Protein 6MQ7 (pdb70)

Structure (mmCIF, N/CA/C/O backbone):
data_6MQ7
#
_entry.id   6MQ7
#
_cell.length_a   51.606
_cell.length_b   67.352
_cell.length_c   81.022
_cell.angle_alpha   90.00
_cell.angle_beta   98.25
_cell.angle_gamma   90.00
#
_symmetry.space_group_name_H-M   'P 1 21 1'
#
loop_
_entity.id
_entity.type
_entity.pdbx_description
1 polymer 'CLIP-associating protein 1'
2 water water
#
loop_
_atom_site.group_PDB
_atom_site.id
_atom_site.type_symbol
_atom_site.label_atom_id
_a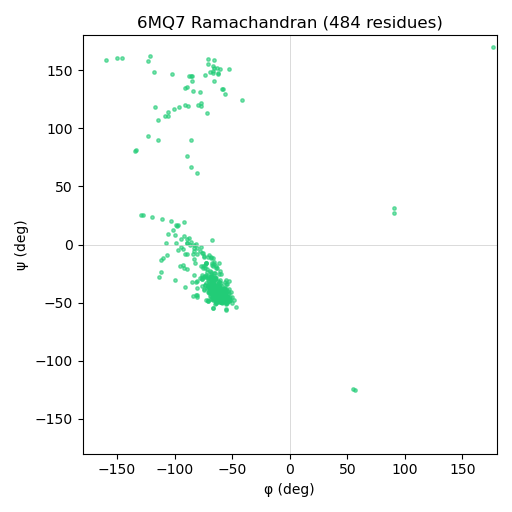tom_site.label_alt_id
_atom_site.label_comp_id
_atom_site.label_asym_id
_atom_site.label_entity_id
_atom_site.label_seq_id
_atom_site.pdbx_PDB_ins_code
_atom_site.Cartn_x
_atom_site.Cartn_y
_atom_site.Cartn_z
_atom_site.occupancy
_atom_site.B_iso_or_equiv
_atom_site.auth_seq_id
_atom_site.auth_comp_id
_atom_site.auth_asym_id
_atom_site.auth_atom_id
_atom_site.pdbx_PDB_model_num
ATOM 1 N N . GLY A 1 16 ? -18.477 3.253 6.970 1.00 58.31 295 GLY A N 1
ATOM 2 C CA . GLY A 1 16 ? -18.702 3.496 5.558 1.00 61.55 295 GLY A CA 1
ATOM 3 C C . GLY A 1 16 ? -17.917 4.694 5.062 1.00 64.67 295 GLY A C 1
ATOM 4 O O . GLY A 1 16 ? -17.475 4.731 3.910 1.00 65.41 295 GLY A O 1
ATOM 5 N N . ALA A 1 17 ? -17.745 5.678 5.941 1.00 62.88 296 ALA A N 1
ATOM 6 C CA . ALA A 1 17 ? -16.992 6.884 5.611 1.00 62.37 296 ALA A CA 1
ATOM 7 C C . ALA A 1 17 ? -15.514 6.564 5.384 1.00 62.76 296 ALA A C 1
ATOM 8 O O . ALA A 1 17 ? -14.850 7.200 4.562 1.00 60.37 296 ALA A O 1
ATOM 10 N N . VAL A 1 18 ? -15.005 5.577 6.118 1.00 61.53 297 VAL A N 1
ATOM 11 C CA . VAL A 1 18 ? -13.616 5.153 5.966 1.00 55.85 297 VAL A CA 1
ATOM 12 C C . VAL A 1 18 ? -13.404 4.441 4.627 1.00 46.07 297 VAL A C 1
ATOM 13 O O . VAL A 1 18 ? -12.407 4.684 3.949 1.00 37.60 297 VAL A O 1
ATOM 17 N N . ASP A 1 19 ? -14.345 3.581 4.239 1.00 46.56 298 ASP A N 1
ATOM 18 C CA . ASP A 1 19 ? -14.245 2.872 2.959 1.00 46.48 298 ASP A CA 1
ATOM 19 C C . ASP A 1 19 ? -14.280 3.843 1.788 1.00 43.73 298 ASP A C 1
ATOM 20 O O . ASP A 1 19 ? -13.552 3.679 0.802 1.00 39.89 298 ASP A O 1
ATOM 25 N N . GLU A 1 20 ? -15.139 4.849 1.900 1.00 39.23 299 GLU A N 1
ATOM 26 C CA . GLU A 1 20 ? -15.244 5.878 0.880 1.00 34.90 299 GLU A CA 1
ATOM 27 C C . GLU A 1 20 ? -13.926 6.639 0.790 1.00 34.73 299 GLU A C 1
ATOM 28 O O . GLU A 1 20 ? -13.390 6.847 -0.300 1.00 27.34 299 GLU A O 1
ATOM 34 N N . GLU A 1 21 ? -13.389 7.031 1.942 1.00 35.59 300 GLU A N 1
ATOM 35 C CA . GLU A 1 21 ? -12.121 7.755 1.965 1.00 37.25 300 GLU A CA 1
ATOM 36 C C . GLU A 1 21 ? -10.983 6.896 1.419 1.00 33.51 300 GLU A C 1
ATOM 37 O O . GLU A 1 21 ? -10.066 7.411 0.778 1.00 32.12 300 GLU A O 1
ATOM 43 N N . ASP A 1 22 ? -11.058 5.589 1.658 1.00 25.58 301 ASP A N 1
ATOM 44 C CA . ASP A 1 22 ? -10.049 4.660 1.152 1.00 31.79 301 ASP A CA 1
ATOM 45 C C . ASP A 1 22 ? -10.029 4.623 -0.378 1.00 25.34 301 ASP A C 1
ATOM 46 O O . ASP A 1 22 ? -8.959 4.581 -0.979 1.00 25.53 301 ASP A O 1
ATOM 51 N N . PHE A 1 23 ? -11.209 4.618 -0.998 1.00 26.64 302 PHE A N 1
ATOM 52 C CA . PHE A 1 23 ? -11.314 4.728 -2.457 1.00 27.22 302 PHE A CA 1
ATOM 53 C C . PHE A 1 23 ? -10.668 6.015 -2.950 1.00 24.10 302 PHE A C 1
ATOM 54 O O . PHE A 1 23 ? -9.870 5.993 -3.886 1.00 20.72 302 PHE A O 1
ATOM 62 N N . ILE A 1 24 ? -11.047 7.135 -2.333 1.00 19.82 303 ILE A N 1
ATOM 63 C CA . ILE A 1 24 ? -10.572 8.439 -2.774 1.00 20.51 303 ILE A CA 1
ATOM 64 C C . ILE A 1 24 ? -9.040 8.504 -2.705 1.00 23.36 303 ILE A C 1
ATOM 65 O O . ILE A 1 24 ? -8.400 9.008 -3.627 1.00 25.47 303 ILE A O 1
ATOM 70 N N . LYS A 1 25 ? -8.454 7.967 -1.636 1.00 27.31 304 LYS A N 1
ATOM 71 C CA . LYS A 1 25 ? -6.993 7.960 -1.493 1.00 30.15 304 LYS A CA 1
ATOM 72 C C . LYS A 1 25 ? -6.326 7.103 -2.560 1.00 31.09 304 LYS A C 1
ATOM 73 O O . LYS A 1 25 ? -5.186 7.363 -2.955 1.00 29.41 304 LYS A O 1
ATOM 79 N N . ALA A 1 26 ? -7.038 6.077 -3.021 1.00 23.31 305 ALA A N 1
ATOM 80 C CA . ALA A 1 26 ? -6.512 5.192 -4.049 1.00 20.11 305 ALA A CA 1
ATOM 81 C C . ALA A 1 26 ? -6.571 5.806 -5.454 1.00 22.85 305 ALA A C 1
ATOM 82 O O . ALA A 1 26 ? -5.862 5.343 -6.347 1.00 20.61 305 ALA A O 1
ATOM 84 N N . PHE A 1 27 ? -7.397 6.842 -5.641 1.00 20.36 306 PHE A N 1
ATOM 85 C CA . PHE A 1 27 ? -7.622 7.438 -6.971 1.00 20.14 306 PHE A CA 1
ATOM 86 C C . PHE A 1 27 ? -6.323 7.694 -7.738 1.00 25.71 306 PHE A C 1
ATOM 87 O O . PHE A 1 27 ? -6.158 7.243 -8.878 1.00 22.13 306 PHE A O 1
ATOM 95 N N . ASP A 1 28 ? -5.395 8.410 -7.109 1.00 26.01 307 ASP A N 1
ATOM 96 C CA . ASP A 1 28 ? -4.163 8.781 -7.801 1.00 28.58 307 ASP A CA 1
ATOM 97 C C . ASP A 1 28 ? -2.961 7.915 -7.432 1.00 33.82 307 ASP A C 1
ATOM 98 O O . ASP A 1 28 ? -1.825 8.259 -7.770 1.00 31.22 307 ASP A O 1
ATOM 103 N N . ASP A 1 29 ? -3.202 6.798 -6.748 1.00 26.62 308 ASP A N 1
ATOM 104 C CA . ASP A 1 29 ? -2.122 5.875 -6.416 1.00 23.44 308 ASP A CA 1
ATOM 105 C C . ASP A 1 29 ? -1.914 4.912 -7.583 1.00 23.83 308 ASP A C 1
ATOM 106 O O . ASP A 1 29 ? -2.162 3.711 -7.487 1.00 22.41 308 ASP A O 1
ATOM 111 N N . VAL A 1 30 ? -1.452 5.476 -8.694 1.00 27.07 309 VAL A N 1
ATOM 112 C CA . VAL A 1 30 ? -1.367 4.797 -9.982 1.00 22.88 309 VAL A CA 1
ATOM 113 C C . VAL A 1 30 ? -0.170 5.412 -10.727 1.00 23.27 309 VAL A C 1
ATOM 114 O O . VAL A 1 30 ? 0.266 6.507 -10.379 1.00 23.29 309 VAL A O 1
ATOM 118 N N . PRO A 1 31 ? 0.369 4.722 -11.742 1.00 24.03 310 PRO A N 1
ATOM 119 C CA . PRO A 1 31 ? 1.515 5.324 -12.440 1.00 27.54 310 PRO A CA 1
ATOM 120 C C . PRO A 1 31 ? 1.194 6.633 -13.156 1.00 29.91 310 PRO A C 1
ATOM 121 O O . PRO A 1 31 ? 0.057 6.864 -13.568 1.00 24.67 310 PRO A O 1
ATOM 125 N N . VAL A 1 32 ? 2.197 7.496 -13.300 1.00 28.61 311 VAL A N 1
ATOM 126 C CA . VAL A 1 32 ? 2.071 8.649 -14.182 1.00 26.04 311 VAL A CA 1
ATOM 127 C C . VAL A 1 32 ? 2.257 8.174 -15.622 1.00 32.15 311 VAL A C 1
ATOM 128 O O . VAL A 1 32 ? 3.197 7.429 -15.920 1.00 30.21 311 VAL A O 1
ATOM 132 N N . VAL A 1 33 ? 1.348 8.571 -16.506 1.00 26.64 312 VAL A N 1
ATOM 133 C CA . VAL A 1 33 ? 1.466 8.202 -17.916 1.00 24.87 312 VAL A CA 1
ATOM 134 C C . VAL A 1 33 ? 1.479 9.421 -18.833 1.00 24.70 312 VAL A C 1
ATOM 135 O O . VAL A 1 33 ? 0.987 10.488 -18.469 1.00 29.50 312 VAL A O 1
ATOM 139 N N . GLN A 1 34 ? 2.026 9.245 -20.034 1.00 26.98 313 GLN A N 1
ATOM 140 C CA . GLN A 1 34 ? 2.013 10.299 -21.043 1.00 28.46 313 GLN A CA 1
ATOM 141 C C . GLN A 1 34 ? 0.948 10.040 -22.095 1.00 26.41 313 GLN A C 1
ATOM 142 O O . GLN A 1 34 ? 0.642 8.888 -22.403 1.00 29.79 313 GLN A O 1
ATOM 148 N N . ILE A 1 35 ? 0.364 11.108 -22.624 1.00 18.64 314 ILE A N 1
ATOM 149 C CA . ILE A 1 35 ? -0.502 11.012 -23.797 1.00 14.59 314 ILE A CA 1
ATOM 150 C C . ILE A 1 35 ? 0.160 11.762 -24.956 1.00 22.93 314 ILE A C 1
ATOM 151 O O . ILE A 1 35 ? 0.205 12.997 -24.973 1.00 24.20 314 ILE A O 1
ATOM 156 N N . TYR A 1 36 ? 0.681 11.014 -25.917 1.00 23.97 315 TYR A N 1
ATOM 157 C CA . TYR A 1 36 ? 1.533 11.604 -26.951 1.00 20.91 315 TYR A CA 1
ATOM 158 C C . TYR A 1 36 ? 0.770 12.217 -28.118 1.00 24.98 315 TYR A C 1
ATOM 159 O O . TYR A 1 36 ? 1.374 12.888 -28.965 1.00 24.98 315 TYR A O 1
ATOM 168 N N . SER A 1 37 ? -0.542 11.992 -28.149 1.00 20.38 316 SER A N 1
ATOM 169 C CA . SER A 1 37 ? -1.424 12.447 -29.225 1.00 23.30 316 SER A CA 1
ATOM 170 C C . SER A 1 37 ? -2.846 11.944 -29.000 1.00 25.95 316 SER A C 1
ATOM 171 O O . SER A 1 37 ? -3.086 11.089 -28.140 1.00 24.15 316 SER A O 1
ATOM 174 N N . SER A 1 38 ? -3.781 12.465 -29.787 1.00 23.63 317 SER A N 1
ATOM 175 C CA . SER A 1 38 ? -5.150 11.979 -29.775 1.00 20.33 317 SER A CA 1
ATOM 176 C C . SER A 1 38 ? -5.200 10.512 -30.196 1.00 22.57 317 SER A C 1
ATOM 177 O O . SER A 1 38 ? -5.976 9.714 -29.652 1.00 20.76 317 SER A O 1
ATOM 180 N N . ARG A 1 39 ? -4.366 10.167 -31.174 1.00 21.55 318 ARG A N 1
ATOM 181 C CA . ARG A 1 39 ? -4.262 8.794 -31.642 1.00 20.82 318 ARG A CA 1
ATOM 182 C C . ARG A 1 39 ? -3.724 7.888 -30.540 1.00 22.46 318 ARG A C 1
ATOM 183 O O . ARG A 1 39 ? -4.247 6.792 -30.317 1.00 21.74 318 ARG A O 1
ATOM 191 N N . ASP A 1 40 ? -2.677 8.352 -29.859 1.00 19.96 319 ASP A N 1
ATOM 192 C CA . ASP A 1 40 ? -2.073 7.614 -28.756 1.00 18.24 319 ASP A CA 1
ATOM 193 C C . ASP A 1 40 ? -3.085 7.311 -27.638 1.00 24.47 319 ASP A C 1
ATOM 194 O O . ASP A 1 40 ? -3.099 6.208 -27.103 1.00 20.33 319 ASP A O 1
ATOM 199 N N . LEU A 1 41 ? -3.916 8.290 -27.294 1.00 17.73 320 LEU A N 1
ATOM 200 C CA . LEU A 1 41 ? -4.947 8.087 -26.274 1.00 18.71 320 LEU A CA 1
ATOM 201 C C . LEU A 1 41 ? -5.948 7.015 -26.700 1.00 21.95 320 LEU A C 1
ATOM 202 O O . LEU A 1 41 ? -6.304 6.136 -25.905 1.00 17.36 320 LEU A O 1
ATOM 207 N N . GLU A 1 42 ? -6.396 7.086 -27.953 1.00 22.34 321 GLU A N 1
ATOM 208 C CA . GLU A 1 42 ? -7.362 6.120 -28.472 1.00 24.72 321 GLU A CA 1
ATOM 209 C C . GLU A 1 42 ? -6.788 4.717 -28.425 1.00 22.49 321 GLU A C 1
ATOM 210 O O . GLU A 1 42 ? -7.465 3.776 -28.000 1.00 20.97 321 GLU A O 1
ATOM 216 N N . GLU A 1 43 ? -5.534 4.580 -28.849 1.00 19.05 322 GLU A N 1
ATOM 217 C CA . GLU A 1 43 ? -4.878 3.283 -28.861 1.00 28.69 322 GLU A CA 1
ATOM 218 C C . GLU A 1 43 ? -4.651 2.745 -27.444 1.00 25.64 322 GLU A C 1
ATOM 219 O O . GLU A 1 43 ? -4.701 1.532 -27.224 1.00 18.09 322 GLU A O 1
ATOM 225 N N . SER A 1 44 ? -4.401 3.641 -26.492 1.00 18.85 323 SER A N 1
ATOM 226 C CA . SER A 1 44 ? -4.241 3.223 -25.098 1.00 19.60 323 SER A CA 1
ATOM 227 C C . SER A 1 44 ? -5.552 2.663 -24.561 1.00 18.85 323 SER A C 1
ATOM 228 O O . SER A 1 44 ? -5.565 1.649 -23.863 1.00 16.68 323 SER A O 1
ATOM 231 N N . ILE A 1 45 ? -6.653 3.334 -24.878 1.00 19.76 324 ILE A N 1
ATOM 232 C CA . ILE A 1 45 ? -7.951 2.871 -24.414 1.00 19.44 324 ILE A CA 1
ATOM 233 C C . ILE A 1 45 ? -8.334 1.578 -25.158 1.00 23.80 324 ILE A C 1
ATOM 234 O O . ILE A 1 45 ? -8.929 0.670 -24.566 1.00 16.65 324 ILE A O 1
ATOM 239 N N . ASN A 1 46 ? -7.945 1.467 -26.428 1.00 17.78 325 ASN A N 1
ATOM 240 C CA . ASN A 1 46 ? -8.161 0.218 -27.166 1.00 23.57 325 ASN A CA 1
ATOM 241 C C . ASN A 1 46 ? -7.483 -0.973 -26.497 1.00 21.10 325 ASN A C 1
ATOM 242 O O . ASN A 1 46 ? -8.045 -2.080 -26.432 1.00 15.82 325 ASN A O 1
ATOM 247 N N . LYS A 1 47 ? -6.266 -0.745 -26.008 1.00 20.08 326 LYS A N 1
ATOM 248 C CA . LYS A 1 47 ? -5.488 -1.803 -25.375 1.00 20.59 326 LYS A CA 1
ATOM 249 C C . LYS A 1 47 ? -6.085 -2.209 -24.039 1.00 20.13 326 LYS A C 1
ATOM 250 O O . LYS A 1 47 ? -6.134 -3.398 -23.708 1.00 18.59 326 LYS A O 1
ATOM 256 N N . ILE A 1 48 ? -6.535 -1.213 -23.279 1.00 15.82 327 ILE A N 1
ATOM 257 C CA . ILE A 1 48 ? -7.247 -1.454 -22.025 1.00 16.29 327 ILE A CA 1
ATOM 258 C C . ILE A 1 48 ? -8.533 -2.254 -22.275 1.00 17.65 327 ILE A C 1
ATOM 259 O O . ILE A 1 48 ? -8.853 -3.172 -21.520 1.00 16.56 327 ILE A O 1
ATOM 264 N N . ARG A 1 49 ? -9.265 -1.922 -23.336 1.00 15.06 328 ARG A N 1
ATOM 265 C CA . ARG A 1 49 ? -10.479 -2.667 -23.677 1.00 14.17 328 ARG A CA 1
ATOM 266 C C . ARG A 1 49 ? -10.161 -4.133 -23.968 1.00 20.59 328 ARG A C 1
ATOM 267 O O . ARG A 1 49 ? -10.839 -5.049 -23.490 1.00 17.55 328 ARG A O 1
ATOM 275 N N . GLU A 1 50 ? -9.122 -4.351 -24.756 1.00 15.19 329 GLU A N 1
ATOM 276 C CA . GLU A 1 50 ? -8.710 -5.710 -25.095 1.00 15.78 329 GLU A CA 1
ATOM 277 C C . GLU A 1 50 ? -8.388 -6.535 -23.854 1.00 21.91 329 GLU A C 1
ATOM 278 O O . GLU A 1 50 ? -8.872 -7.668 -23.698 1.00 19.81 329 GLU A O 1
ATOM 284 N N . ILE A 1 51 ? -7.573 -5.962 -22.973 1.00 14.69 330 ILE A N 1
ATOM 285 C CA . ILE A 1 51 ? -7.189 -6.621 -21.731 1.00 16.70 330 ILE A CA 1
ATOM 286 C C . ILE A 1 51 ? -8.397 -6.950 -20.838 1.00 21.17 330 ILE A C 1
ATOM 287 O O . ILE A 1 51 ? -8.530 -8.079 -20.346 1.00 21.79 330 ILE A O 1
ATOM 292 N N . LEU A 1 52 ? -9.283 -5.976 -20.650 1.00 17.32 331 LEU A N 1
ATOM 293 C CA . LEU A 1 52 ? -10.425 -6.153 -19.761 1.00 15.59 331 LEU A CA 1
ATOM 294 C C . LEU A 1 52 ? -11.596 -6.924 -20.373 1.00 19.98 331 LEU A C 1
ATOM 295 O O . LEU A 1 52 ? -12.555 -7.237 -19.667 1.00 23.62 331 LEU A O 1
ATOM 300 N N . SER A 1 53 ? -11.538 -7.212 -21.672 1.00 18.60 332 SER A N 1
ATOM 301 C CA . SER A 1 53 ? -12.673 -7.849 -22.346 1.00 24.55 332 SER A CA 1
ATOM 302 C C . SER A 1 53 ? -12.473 -9.356 -22.450 1.00 25.31 332 SER A C 1
ATOM 303 O O . SER A 1 53 ? -13.347 -10.074 -22.933 1.00 20.48 332 SER A O 1
ATOM 306 N N . ASP A 1 54 ? -11.307 -9.820 -22.018 1.00 25.53 333 ASP A N 1
ATOM 307 C CA . ASP A 1 54 ? -10.987 -11.238 -22.066 1.00 36.20 333 ASP A CA 1
ATOM 308 C C . ASP A 1 54 ? -11.185 -11.870 -20.695 1.00 40.96 333 ASP A C 1
ATOM 309 O O . ASP A 1 54 ? -10.486 -11.533 -19.734 1.00 31.60 333 ASP A O 1
ATOM 314 N N . ASP A 1 55 ? -12.131 -12.802 -20.625 1.00 48.36 334 ASP A N 1
ATOM 315 C CA . ASP A 1 55 ? -12.440 -13.514 -19.387 1.00 57.49 334 ASP A CA 1
ATOM 316 C C . ASP A 1 55 ? -11.206 -14.191 -18.774 1.00 54.40 334 ASP A C 1
ATOM 317 O O . ASP A 1 55 ? -11.068 -14.253 -17.547 1.00 47.38 334 ASP A O 1
ATOM 322 N N . LYS A 1 56 ? -10.303 -14.673 -19.628 1.00 51.50 335 LYS A N 1
ATOM 323 C CA . LYS A 1 56 ? -9.151 -15.454 -19.168 1.00 49.41 335 LYS A CA 1
ATOM 324 C C . LYS A 1 56 ? -7.855 -14.655 -19.046 1.00 43.03 335 LYS A C 1
ATOM 325 O O . LYS A 1 56 ? -6.813 -15.213 -18.699 1.00 42.24 335 LYS A O 1
ATOM 331 N N . HIS A 1 57 ? -7.909 -13.360 -19.339 1.00 38.15 336 HIS A N 1
ATOM 332 C CA . HIS A 1 57 ? -6.711 -12.529 -19.264 1.00 34.53 336 HIS A CA 1
ATOM 333 C C . HIS A 1 57 ? -6.202 -12.410 -17.820 1.00 29.79 336 HIS A C 1
ATOM 334 O O . HIS A 1 57 ? -6.995 -12.281 -16.884 1.00 26.06 336 HIS A O 1
ATOM 341 N N . ASP A 1 58 ? -4.879 -12.436 -17.663 1.00 24.85 337 ASP A N 1
ATOM 342 C CA . ASP A 1 58 ? -4.212 -12.317 -16.365 1.00 28.50 337 ASP A CA 1
ATOM 343 C C . ASP A 1 58 ? -4.820 -11.257 -15.427 1.00 27.43 337 ASP A C 1
ATOM 344 O O . ASP A 1 58 ? -4.918 -10.082 -15.790 1.00 25.67 337 ASP A O 1
ATOM 349 N N . TRP A 1 59 ? -5.210 -11.670 -14.221 1.00 22.59 338 TRP A N 1
ATOM 350 C CA . TRP A 1 59 ? -5.965 -10.786 -13.336 1.00 24.96 338 TRP A CA 1
ATOM 351 C C . TRP A 1 59 ? -5.160 -9.568 -12.865 1.00 25.96 338 TRP A C 1
ATOM 352 O O . TRP A 1 59 ? -5.715 -8.472 -12.729 1.00 21.02 338 TRP A O 1
ATOM 363 N N . GLU A 1 60 ? -3.867 -9.749 -12.613 1.00 21.58 339 GLU A N 1
ATOM 364 C CA . GLU A 1 60 ? -3.022 -8.626 -12.223 1.00 30.34 339 GLU A CA 1
ATOM 365 C C . GLU A 1 60 ? -2.903 -7.606 -13.353 1.00 24.97 339 GLU A C 1
ATOM 366 O O . GLU A 1 60 ? -2.819 -6.397 -13.121 1.00 18.04 339 GLU A O 1
ATOM 372 N N . GLN A 1 61 ? -2.889 -8.100 -14.582 1.00 21.58 340 GLN A N 1
ATOM 373 C CA . GLN A 1 61 ? -2.826 -7.198 -15.723 1.00 29.26 340 GLN A CA 1
ATOM 374 C C . GLN A 1 61 ? -4.154 -6.452 -15.879 1.00 25.31 340 GLN A C 1
ATOM 375 O O . GLN A 1 61 ? -4.184 -5.327 -16.364 1.00 25.07 340 GLN A O 1
ATOM 381 N N . ARG A 1 62 ? -5.250 -7.074 -15.453 1.00 20.05 341 ARG A N 1
ATOM 382 C CA . ARG A 1 62 ? -6.546 -6.410 -15.503 1.00 22.55 341 ARG A CA 1
ATOM 383 C C . ARG A 1 62 ? -6.625 -5.318 -14.442 1.00 20.39 341 ARG A C 1
ATOM 384 O O . ARG A 1 62 ? -7.192 -4.252 -14.687 1.00 18.82 341 ARG A O 1
ATOM 392 N N . VAL A 1 63 ? -6.042 -5.567 -13.273 1.00 20.01 342 VAL A N 1
ATOM 393 C CA . VAL A 1 63 ? -6.008 -4.547 -12.225 1.00 21.70 342 VAL A CA 1
ATOM 394 C C . VAL A 1 63 ? -5.210 -3.330 -12.699 1.00 18.82 342 VAL A C 1
ATOM 395 O O . VAL A 1 63 ? -5.609 -2.182 -12.503 1.00 20.77 342 VAL A O 1
ATOM 399 N N . ASN A 1 64 ? -4.094 -3.586 -13.360 1.00 20.32 343 ASN A N 1
ATOM 400 C CA . ASN A 1 64 ? -3.261 -2.496 -13.865 1.00 17.13 343 ASN A CA 1
ATOM 401 C C . ASN A 1 64 ? -3.931 -1.734 -14.996 1.00 15.90 343 ASN A C 1
ATOM 402 O O . ASN A 1 64 ? -3.804 -0.517 -15.086 1.00 21.10 343 ASN A O 1
ATOM 407 N N . ALA A 1 65 ? -4.663 -2.445 -15.846 1.00 15.08 344 ALA A N 1
ATOM 408 C CA . ALA A 1 65 ? -5.418 -1.789 -16.905 1.00 15.56 344 ALA A CA 1
ATOM 409 C C . ALA A 1 65 ? -6.492 -0.874 -16.311 1.00 19.03 344 ALA A C 1
ATOM 410 O O . ALA A 1 65 ? -6.696 0.245 -16.781 1.00 18.39 344 ALA A O 1
ATOM 412 N N . LEU A 1 66 ? -7.161 -1.333 -15.251 1.00 16.24 345 LEU A N 1
ATOM 413 C CA . LEU A 1 66 ? -8.149 -0.485 -14.576 1.00 15.00 345 LEU A CA 1
ATOM 414 C C . LEU A 1 66 ? -7.480 0.727 -13.925 1.00 17.03 345 LEU A C 1
ATOM 415 O O . LEU A 1 66 ? -8.028 1.831 -13.923 1.00 16.42 345 LEU A O 1
ATOM 420 N N . LYS A 1 67 ? -6.284 0.523 -13.383 1.00 15.70 346 LYS A N 1
ATOM 421 C CA . LYS A 1 67 ? -5.532 1.636 -12.821 1.00 21.21 346 LYS A CA 1
ATOM 422 C C . LYS A 1 67 ? -5.110 2.637 -13.908 1.00 19.49 346 LYS A C 1
ATOM 423 O O . LYS A 1 67 ? -5.135 3.846 -13.689 1.00 16.47 346 LYS A O 1
ATOM 429 N N . LYS A 1 68 ? -4.749 2.133 -15.084 1.00 17.12 347 LYS A N 1
ATOM 430 C CA . LYS A 1 68 ? -4.254 2.994 -16.154 1.00 16.87 347 LYS A CA 1
ATOM 431 C C . LYS A 1 68 ? -5.342 3.949 -16.645 1.00 18.25 347 LYS A C 1
ATOM 432 O O . LYS A 1 68 ? -5.061 5.056 -17.084 1.00 19.24 347 LYS A O 1
ATOM 438 N N . ILE A 1 69 ? -6.597 3.524 -16.552 1.00 17.04 348 ILE A N 1
ATOM 439 C CA . ILE A 1 69 ? -7.701 4.431 -16.815 1.00 16.55 348 ILE A CA 1
ATOM 440 C C . ILE A 1 69 ? -7.609 5.649 -15.884 1.00 21.27 348 ILE A C 1
ATOM 441 O O . ILE A 1 69 ? -7.785 6.784 -16.320 1.00 17.78 348 ILE A O 1
ATOM 446 N N . ARG A 1 70 ? -7.307 5.415 -14.606 1.00 16.85 349 ARG A N 1
ATOM 447 C CA . ARG A 1 70 ? -7.122 6.526 -13.676 1.00 17.29 349 ARG A CA 1
ATOM 448 C C . ARG A 1 70 ? -5.881 7.347 -14.050 1.00 17.99 349 ARG A C 1
ATOM 449 O O . ARG A 1 70 ? -5.912 8.579 -14.013 1.00 21.40 349 ARG A O 1
ATOM 457 N N . SER A 1 71 ? -4.803 6.665 -14.426 1.00 20.95 350 SER A N 1
ATOM 458 C CA . SER A 1 71 ? -3.602 7.351 -14.909 1.00 23.42 350 SER A CA 1
ATOM 459 C C . SER A 1 71 ? -3.945 8.320 -16.035 1.00 22.06 350 SER A C 1
ATOM 460 O O . SER A 1 71 ? -3.483 9.465 -16.044 1.00 21.93 350 SER A O 1
ATOM 463 N N . LEU A 1 72 ? -4.755 7.859 -16.985 1.00 18.37 351 LEU A N 1
ATOM 464 C CA . LEU A 1 72 ? -5.081 8.672 -18.147 1.00 22.40 351 LEU A CA 1
ATOM 465 C C . LEU A 1 72 ? -5.889 9.893 -17.745 1.00 23.69 351 LEU A C 1
ATOM 466 O O . LEU A 1 72 ? -5.609 10.992 -18.223 1.00 20.14 351 LEU A O 1
ATOM 471 N N . LEU A 1 73 ? -6.866 9.713 -16.850 1.00 17.35 352 LEU A N 1
ATOM 472 C CA . LEU A 1 73 ? -7.632 10.842 -16.328 1.00 15.62 352 LEU A CA 1
ATOM 473 C C . LEU A 1 73 ? -6.724 11.903 -15.722 1.00 19.38 352 LEU A C 1
ATOM 474 O O . LEU A 1 73 ? -6.951 13.102 -15.884 1.00 20.19 352 LEU A O 1
ATOM 479 N N . LEU A 1 74 ? -5.706 11.445 -15.003 1.00 20.62 353 LEU A N 1
ATOM 480 C CA . LEU A 1 74 ? -4.811 12.342 -14.291 1.00 19.04 353 LEU A CA 1
ATOM 481 C C . LEU A 1 74 ? -3.854 13.023 -15.267 1.00 25.82 353 LEU A C 1
ATOM 482 O O . LEU A 1 74 ? -3.266 14.055 -14.943 1.00 26.68 353 LEU A O 1
ATOM 487 N N . ALA A 1 75 ? -3.712 12.440 -16.457 1.00 19.63 354 ALA A N 1
ATOM 488 C CA . ALA A 1 75 ? -2.892 13.035 -17.520 1.00 19.16 354 ALA A CA 1
ATOM 489 C C . ALA A 1 75 ? -3.705 13.990 -18.397 1.00 27.32 354 ALA A C 1
ATOM 490 O O . ALA A 1 75 ? -3.188 14.564 -19.357 1.00 36.23 354 ALA A O 1
ATOM 492 N N . GLY A 1 76 ? -4.980 14.162 -18.072 1.00 19.28 355 GLY A N 1
ATOM 493 C CA . GLY A 1 76 ? -5.825 15.087 -18.803 1.00 20.52 355 GLY A CA 1
ATOM 494 C C . GLY A 1 76 ? -6.573 14.498 -19.987 1.00 21.39 355 GLY A C 1
ATOM 495 O O . GLY A 1 76 ? -6.929 15.223 -20.909 1.00 18.15 355 GLY A O 1
ATOM 496 N N . ALA A 1 77 ? -6.852 13.195 -19.948 1.00 20.10 356 ALA A N 1
ATOM 497 C CA . ALA A 1 77 ? -7.524 12.525 -21.064 1.00 21.53 356 ALA A CA 1
ATOM 498 C C . ALA A 1 77 ? -8.914 13.082 -21.337 1.00 22.23 356 ALA A C 1
ATOM 499 O O . ALA A 1 77 ? -9.363 13.131 -22.486 1.00 18.50 356 ALA A O 1
ATOM 501 N N . ALA A 1 78 ? -9.602 13.499 -20.276 1.00 21.49 357 ALA A N 1
ATOM 502 C CA . ALA A 1 78 ? -10.970 13.977 -20.402 1.00 19.88 357 ALA A CA 1
ATOM 503 C C . ALA A 1 78 ? -11.089 15.206 -21.301 1.00 20.49 357 ALA A C 1
ATOM 504 O O . ALA A 1 78 ? -12.187 15.538 -21.757 1.00 23.89 357 ALA A O 1
ATOM 506 N N . GLU A 1 79 ? -9.961 15.862 -21.575 1.00 22.98 358 GLU A N 1
ATOM 507 C CA . GLU A 1 79 ? -9.951 17.071 -22.400 1.00 26.98 358 GLU A CA 1
ATOM 508 C C . GLU A 1 79 ? -9.954 16.812 -23.904 1.00 29.01 358 GLU A C 1
ATOM 509 O O . GLU A 1 79 ? -10.214 17.730 -24.687 1.00 26.70 358 GLU A O 1
ATOM 515 N N . TYR A 1 80 ? -9.636 15.586 -24.313 1.00 22.81 359 TYR A N 1
ATOM 516 C CA . TYR A 1 80 ? -9.516 15.270 -25.733 1.00 18.23 359 TYR A CA 1
ATOM 517 C C . TYR A 1 80 ? -10.882 15.189 -26.413 1.00 26.26 359 TYR A C 1
ATOM 518 O O . TYR A 1 80 ? -11.871 14.786 -25.787 1.00 23.26 359 TYR A O 1
ATOM 527 N N . ASP A 1 81 ? -10.922 15.599 -27.683 1.00 26.21 360 ASP A N 1
ATOM 528 C CA . ASP A 1 81 ? -12.155 15.662 -28.478 1.00 22.78 360 ASP A CA 1
ATOM 529 C C . ASP A 1 81 ? -12.988 14.383 -28.397 1.00 25.19 360 ASP A C 1
ATOM 530 O O . ASP A 1 81 ? -14.199 14.426 -28.169 1.00 29.66 360 ASP A O 1
ATOM 535 N N . ASN A 1 82 ? -12.330 13.245 -28.573 1.00 19.80 361 ASN A N 1
ATOM 536 C CA . ASN A 1 82 ? -13.039 11.970 -28.668 1.00 27.05 361 ASN A CA 1
ATOM 537 C C . ASN A 1 82 ? -13.076 11.160 -27.377 1.00 24.22 361 ASN A C 1
ATOM 538 O O . ASN A 1 82 ? -13.375 9.959 -27.409 1.00 19.28 361 ASN A O 1
ATOM 543 N N . PHE A 1 83 ? -12.784 11.800 -26.246 1.00 24.11 362 PHE A N 1
ATOM 544 C CA . PHE A 1 83 ? -12.655 11.053 -24.996 1.00 22.25 362 PHE A CA 1
ATOM 545 C C . PHE A 1 83 ? -13.916 10.294 -24.625 1.00 22.21 362 PHE A C 1
ATOM 546 O O . PHE A 1 83 ? -13.845 9.125 -24.217 1.00 19.26 362 PHE A O 1
ATOM 554 N N . PHE A 1 84 ? -15.071 10.943 -24.741 1.00 20.66 363 PHE A N 1
ATOM 555 C CA . PHE A 1 84 ? -16.300 10.288 -24.303 1.00 26.45 363 PHE A CA 1
ATOM 556 C C . PHE A 1 84 ? -16.721 9.177 -25.263 1.00 24.49 363 PHE A C 1
ATOM 557 O O . PHE A 1 84 ? -17.390 8.227 -24.861 1.00 18.82 363 PHE A O 1
ATOM 565 N N . GLN A 1 85 ? -16.318 9.288 -26.525 1.00 22.80 364 GLN A N 1
ATOM 566 C CA . GLN A 1 85 ? -16.439 8.159 -27.442 1.00 24.27 364 GLN A CA 1
ATOM 567 C C . GLN A 1 85 ? -15.611 6.980 -26.952 1.00 21.77 364 GLN A C 1
ATOM 568 O O . GLN A 1 85 ? -16.100 5.843 -26.916 1.00 20.04 364 GLN A O 1
ATOM 574 N N . HIS A 1 86 ? -14.353 7.246 -26.593 1.00 18.65 365 HIS A N 1
ATOM 575 C CA . HIS A 1 86 ? -13.486 6.205 -26.052 1.00 22.67 365 HIS A CA 1
ATOM 576 C C . HIS A 1 86 ? -14.091 5.565 -24.800 1.00 19.19 365 HIS A C 1
ATOM 577 O O . HIS A 1 86 ? -14.059 4.349 -24.639 1.00 17.15 365 HIS A O 1
ATOM 584 N N . LEU A 1 87 ? -14.637 6.390 -23.913 1.00 18.43 366 LEU A N 1
ATOM 585 C CA . LEU A 1 87 ? -15.157 5.887 -22.641 1.00 17.47 366 LEU A CA 1
ATOM 586 C C . LEU A 1 87 ? -16.384 4.983 -22.823 1.00 17.60 366 LEU A C 1
ATOM 587 O O . LEU A 1 87 ? -16.552 3.997 -22.095 1.00 18.42 366 LEU A O 1
ATOM 592 N N . ARG A 1 88 ? -17.248 5.329 -23.774 1.00 16.96 367 ARG A N 1
ATOM 593 C CA . ARG A 1 88 ? -18.352 4.456 -24.165 1.00 19.30 367 ARG A CA 1
ATOM 594 C C . ARG A 1 88 ? -17.869 3.058 -24.502 1.00 17.07 367 ARG A C 1
ATOM 595 O O . ARG A 1 88 ? -18.528 2.064 -24.191 1.00 19.38 367 ARG A O 1
ATOM 603 N N . LEU A 1 89 ? -16.714 2.988 -25.151 1.00 14.29 368 LEU A N 1
ATOM 604 C CA . LEU A 1 89 ? -16.175 1.716 -25.607 1.00 11.20 368 LEU A CA 1
ATOM 605 C C . LEU A 1 89 ? -15.846 0.789 -24.447 1.00 21.22 368 LEU A C 1
ATOM 606 O O . LEU A 1 89 ? -15.733 -0.425 -24.640 1.00 19.61 368 LEU A O 1
ATOM 611 N N . LEU A 1 90 ? -15.679 1.353 -23.253 1.00 14.69 369 LEU A N 1
ATOM 612 C CA . LEU A 1 90 ? -15.304 0.551 -22.101 1.00 13.81 369 LEU A CA 1
ATOM 613 C C . LEU A 1 90 ? -16.514 0.041 -21.322 1.00 14.05 369 LEU A C 1
ATOM 614 O O . LEU A 1 90 ? -16.335 -0.534 -20.268 1.00 15.37 369 LEU A O 1
ATOM 619 N N . ASP A 1 91 ? -17.721 0.252 -21.848 1.00 16.51 370 ASP A N 1
ATOM 620 C CA . ASP A 1 91 ? -18.962 -0.221 -21.203 1.00 23.11 370 ASP A CA 1
ATOM 621 C C . ASP A 1 91 ? -18.872 -1.702 -20.832 1.00 19.75 370 ASP A C 1
ATOM 622 O O . ASP A 1 91 ? -19.139 -2.096 -19.697 1.00 17.52 370 ASP A O 1
ATOM 627 N N . GLY A 1 92 ? -18.480 -2.516 -21.801 1.00 19.90 371 GLY A N 1
ATOM 628 C CA . GLY A 1 92 ? -18.428 -3.957 -21.596 1.00 18.66 371 GLY A CA 1
ATOM 629 C C . GLY A 1 92 ? -17.332 -4.320 -20.614 1.00 14.47 371 GLY A C 1
ATOM 630 O O . GLY A 1 92 ? -17.512 -5.193 -19.772 1.00 19.00 371 GLY A O 1
ATOM 631 N N . ALA A 1 93 ? -16.195 -3.645 -20.739 1.00 14.20 372 ALA A N 1
ATOM 632 C CA . ALA A 1 93 ? -15.040 -3.840 -19.860 1.00 19.79 372 ALA A CA 1
ATOM 633 C C . ALA A 1 93 ? -15.363 -3.590 -18.381 1.00 17.13 372 ALA A C 1
ATOM 634 O O . ALA A 1 93 ? -14.922 -4.338 -17.494 1.00 16.56 372 ALA A O 1
ATOM 636 N N . PHE A 1 94 ? -16.111 -2.527 -18.109 1.00 16.65 373 PHE A N 1
ATOM 637 C CA . PHE A 1 94 ? -16.502 -2.247 -16.735 1.00 14.55 373 PHE A CA 1
ATOM 638 C C . PHE A 1 94 ? -17.452 -3.316 -16.207 1.00 20.47 373 PHE A C 1
ATOM 639 O O . PHE A 1 94 ? -17.297 -3.791 -15.083 1.00 15.40 373 PHE A O 1
ATOM 647 N N . LYS A 1 95 ? -18.436 -3.695 -17.016 1.00 19.65 374 LYS A N 1
ATOM 648 C CA . LYS A 1 95 ? -19.397 -4.710 -16.585 1.00 20.48 374 LYS A CA 1
ATOM 649 C C . LYS A 1 95 ? -18.699 -6.032 -16.291 1.00 17.59 374 LYS A C 1
ATOM 650 O O . LYS A 1 95 ? -18.995 -6.696 -15.295 1.00 17.64 374 LYS A O 1
ATOM 656 N N . LEU A 1 96 ? -17.766 -6.416 -17.162 1.00 14.37 375 LEU A N 1
ATOM 657 C CA . LEU A 1 96 ? -17.048 -7.666 -16.990 1.00 13.99 375 LEU A CA 1
ATOM 658 C C . LEU A 1 96 ? -16.204 -7.613 -15.714 1.00 18.43 375 LEU A C 1
ATOM 659 O O . LEU A 1 96 ? -16.190 -8.555 -14.921 1.00 16.06 375 LEU A O 1
ATOM 664 N N . SER A 1 97 ? -15.521 -6.493 -15.512 1.00 15.74 376 SER A N 1
ATOM 665 C CA . SER A 1 97 ? -14.627 -6.335 -14.374 1.00 17.90 376 SER A CA 1
ATOM 666 C C . SER A 1 97 ? -15.404 -6.363 -13.054 1.00 16.76 376 SER A C 1
ATOM 667 O O . SER A 1 97 ? -14.966 -6.972 -12.072 1.00 16.96 376 SER A O 1
ATOM 670 N N . ALA A 1 98 ? -16.567 -5.722 -13.042 1.00 17.53 377 ALA A N 1
ATOM 671 C CA . ALA A 1 98 ? -17.368 -5.631 -11.812 1.00 17.59 377 ALA A CA 1
ATOM 672 C C . ALA A 1 98 ? -18.070 -6.941 -11.489 1.00 24.10 377 ALA A C 1
ATOM 673 O O . ALA A 1 98 ? -18.675 -7.084 -10.427 1.00 29.71 377 ALA A O 1
ATOM 675 N N . LYS A 1 99 ? -17.979 -7.895 -12.409 1.00 20.03 378 LYS A N 1
ATOM 676 C CA . LYS A 1 99 ? -18.589 -9.211 -12.253 1.00 26.54 378 LYS A CA 1
ATOM 677 C C . LYS A 1 99 ? -17.549 -10.286 -12.002 1.00 25.35 378 LYS A C 1
ATOM 678 O O . LYS A 1 99 ? -17.891 -11.458 -11.892 1.00 25.58 378 LYS A O 1
ATOM 684 N N . ASP A 1 100 ? -16.280 -9.891 -11.941 1.00 25.39 379 ASP A N 1
ATOM 685 C CA . ASP A 1 100 ? -15.172 -10.844 -11.838 1.00 22.53 379 ASP A CA 1
ATOM 686 C C . ASP A 1 100 ? -15.266 -11.708 -10.575 1.00 25.24 379 ASP A C 1
ATOM 687 O O . ASP A 1 100 ? -15.829 -11.289 -9.560 1.00 19.95 379 ASP A O 1
ATOM 692 N N . LEU A 1 101 ? -14.738 -12.923 -10.663 1.00 25.73 380 LEU A N 1
ATOM 693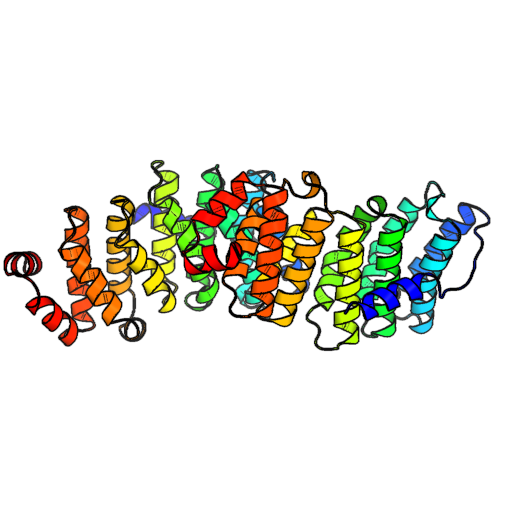 C CA . LEU A 1 101 ? -14.674 -13.823 -9.516 1.00 24.61 380 LEU A CA 1
ATOM 694 C C . LEU A 1 101 ? -13.697 -13.310 -8.465 1.00 20.69 380 LEU A C 1
ATOM 695 O O . LEU A 1 101 ? -13.835 -13.619 -7.286 1.00 21.03 380 LEU A O 1
ATOM 700 N N . ARG A 1 102 ? -12.717 -12.522 -8.900 1.00 18.97 381 ARG A N 1
ATOM 701 C CA . ARG A 1 102 ? -11.661 -12.030 -8.018 1.00 18.52 381 ARG A CA 1
ATOM 702 C C . ARG A 1 102 ? -11.968 -10.634 -7.491 1.00 21.94 381 ARG A C 1
ATOM 703 O O . ARG A 1 102 ? -12.063 -9.674 -8.265 1.00 21.30 381 ARG A O 1
ATOM 711 N N . SER A 1 103 ? -12.089 -10.512 -6.172 1.00 20.38 382 SER A N 1
ATOM 712 C CA . SER A 1 103 ? -12.414 -9.224 -5.549 1.00 17.18 382 SER A CA 1
ATOM 713 C C . SER A 1 103 ? -11.359 -8.148 -5.842 1.00 17.87 382 SER A C 1
ATOM 714 O O . SER A 1 103 ? -11.660 -6.951 -5.785 1.00 18.63 382 SER A O 1
ATOM 717 N N . GLN A 1 104 ? -10.133 -8.558 -6.167 1.00 19.04 383 GLN A N 1
ATOM 718 C CA . GLN A 1 104 ? -9.100 -7.573 -6.508 1.00 22.37 383 GLN A CA 1
ATOM 719 C C . GLN A 1 104 ? -9.505 -6.791 -7.744 1.00 19.89 383 GLN A C 1
ATOM 720 O O . GLN A 1 104 ? -9.327 -5.571 -7.803 1.00 18.41 383 GLN A O 1
ATOM 726 N N . VAL A 1 105 ? -10.047 -7.510 -8.720 1.00 19.67 384 VAL A N 1
ATOM 727 C CA . VAL A 1 105 ? -10.517 -6.923 -9.972 1.00 19.05 384 VAL A CA 1
ATOM 728 C C . VAL A 1 105 ? -11.779 -6.112 -9.757 1.00 18.99 384 VAL A C 1
ATOM 729 O O . VAL A 1 105 ? -11.883 -4.981 -10.217 1.00 17.28 384 VAL A O 1
ATOM 733 N N . VAL A 1 106 ? -12.749 -6.696 -9.056 1.00 14.53 385 VAL A N 1
ATOM 734 C CA . VAL A 1 106 ? -13.980 -5.984 -8.707 1.00 13.84 385 VAL A CA 1
ATOM 735 C C . VAL A 1 106 ? -13.695 -4.677 -7.996 1.00 14.08 385 VAL A C 1
ATOM 736 O O . VAL A 1 106 ? -14.221 -3.633 -8.366 1.00 14.34 385 VAL A O 1
ATOM 740 N N . ARG A 1 107 ? -12.840 -4.733 -6.984 1.00 14.36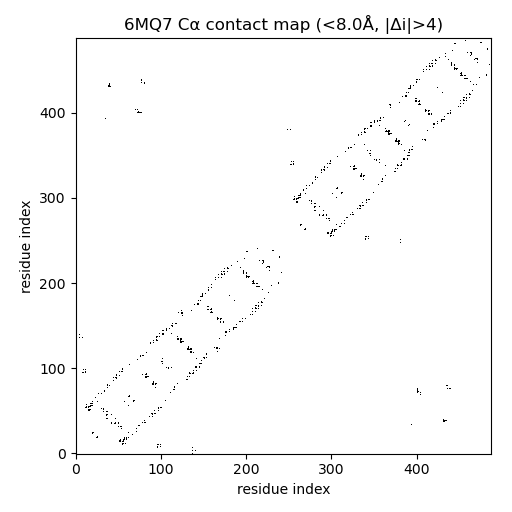 386 ARG A N 1
ATOM 741 C CA . ARG A 1 107 ? -12.568 -3.560 -6.169 1.00 15.69 386 ARG A CA 1
ATOM 742 C C . ARG A 1 107 ? -11.875 -2.467 -6.976 1.00 15.17 386 ARG A C 1
ATOM 743 O O . ARG A 1 107 ? -12.193 -1.284 -6.832 1.00 15.44 386 ARG A O 1
ATOM 751 N N . GLU A 1 108 ? -10.925 -2.860 -7.816 1.00 17.19 387 GLU A N 1
ATOM 752 C CA . GLU A 1 108 ? -10.218 -1.881 -8.640 1.00 13.76 387 GLU A CA 1
ATOM 753 C C . GLU A 1 108 ? -11.189 -1.216 -9.598 1.00 14.88 387 GLU A C 1
ATOM 754 O O . GLU A 1 108 ? -11.130 -0.009 -9.814 1.00 13.93 387 GLU A O 1
ATOM 760 N N . ALA A 1 109 ? -12.114 -2.001 -10.143 1.00 12.27 388 ALA A N 1
ATOM 761 C CA . ALA A 1 109 ? -13.103 -1.446 -11.063 1.00 14.27 388 ALA A CA 1
ATOM 762 C C . ALA A 1 109 ? -13.995 -0.417 -10.354 1.00 18.52 388 ALA A C 1
ATOM 763 O O . ALA A 1 109 ? -14.303 0.654 -10.900 1.00 16.92 388 ALA A O 1
ATOM 765 N N . CYS A 1 110 ? -14.411 -0.737 -9.133 1.00 14.86 389 CYS A N 1
ATOM 766 C CA . CYS A 1 110 ? -15.233 0.199 -8.373 1.00 14.91 389 CYS A CA 1
ATOM 767 C C . CYS A 1 110 ? -14.460 1.468 -8.016 1.00 15.84 389 CYS A C 1
ATOM 768 O O . CYS A 1 110 ? -15.014 2.549 -8.024 1.00 13.71 389 CYS A O 1
ATOM 771 N N . ILE A 1 111 ? -13.173 1.344 -7.717 1.00 16.64 390 ILE A N 1
ATOM 772 C CA . ILE A 1 111 ? -12.371 2.532 -7.452 1.00 14.73 390 ILE A CA 1
ATOM 773 C C . ILE A 1 111 ? -12.287 3.406 -8.707 1.00 18.07 390 ILE A C 1
ATOM 774 O O . ILE A 1 111 ? -12.452 4.619 -8.634 1.00 18.16 390 ILE A O 1
ATOM 779 N N . THR A 1 112 ? -12.045 2.786 -9.859 1.00 18.78 391 THR A N 1
ATOM 780 C CA . THR A 1 112 ? -11.911 3.549 -11.099 1.00 17.47 391 THR A CA 1
ATOM 781 C C . THR A 1 112 ? -13.246 4.182 -11.508 1.00 14.49 391 THR A C 1
ATOM 782 O O . THR A 1 112 ? -13.278 5.307 -11.998 1.00 17.01 391 THR A O 1
ATOM 786 N N . LEU A 1 113 ? -14.354 3.482 -11.263 1.00 14.43 392 LEU A N 1
ATOM 787 C CA . LEU A 1 113 ? -15.680 4.060 -11.488 1.00 15.79 392 LEU A CA 1
ATOM 788 C C . LEU A 1 113 ? -15.913 5.296 -10.601 1.00 17.22 392 LEU A C 1
ATOM 789 O O . LEU A 1 113 ? -16.467 6.297 -11.048 1.00 14.00 392 LEU A O 1
ATOM 794 N N . GLY A 1 114 ? -15.493 5.210 -9.343 1.00 18.15 393 GLY A N 1
ATOM 795 C CA . GLY A 1 114 ? -15.611 6.332 -8.422 1.00 15.38 393 GLY A CA 1
ATOM 796 C C . GLY A 1 114 ? -14.758 7.495 -8.892 1.00 15.14 393 GLY A C 1
ATOM 797 O O . GLY A 1 114 ? -15.172 8.653 -8.782 1.00 14.35 393 GLY A O 1
ATOM 798 N N . HIS A 1 115 ? -13.576 7.185 -9.427 1.00 15.63 394 HIS A N 1
ATOM 799 C CA . HIS A 1 115 ? -12.669 8.227 -9.926 1.00 16.19 394 HIS A CA 1
ATOM 800 C C . HIS A 1 115 ? -13.253 8.923 -11.150 1.00 17.50 394 HIS A C 1
ATOM 801 O O . HIS A 1 115 ? -13.242 10.159 -11.244 1.00 16.37 394 HIS A O 1
ATOM 808 N N . LEU A 1 116 ? -13.773 8.133 -12.086 1.00 12.71 395 LEU A N 1
ATOM 809 C CA . LEU A 1 116 ? -14.461 8.680 -13.252 1.00 16.88 395 LEU A CA 1
ATOM 810 C C . LEU A 1 116 ? -15.570 9.649 -12.867 1.00 19.13 395 LEU A C 1
ATOM 811 O O . LEU A 1 116 ? -15.695 10.732 -13.435 1.00 17.12 395 LEU A O 1
ATOM 816 N N . SER A 1 117 ? -16.395 9.241 -11.911 1.00 18.74 396 SER A N 1
ATOM 817 C CA . SER A 1 117 ? -17.468 10.094 -11.416 1.00 14.10 396 SER A CA 1
ATOM 818 C C . SER A 1 117 ? -16.928 11.389 -10.814 1.00 18.82 396 SER A C 1
ATOM 819 O O . SER A 1 117 ? -17.441 12.472 -11.094 1.00 18.36 396 SER A O 1
ATOM 822 N N . SER A 1 118 ? -15.885 11.292 -9.999 1.00 16.43 397 SER A N 1
ATOM 823 C CA . SER A 1 118 ? -15.382 12.488 -9.328 1.00 15.51 397 SER A CA 1
ATOM 824 C C . SER A 1 118 ? -14.691 13.431 -10.306 1.00 18.61 397 SER A C 1
ATOM 825 O O . SER A 1 118 ? -14.719 14.647 -10.123 1.00 19.53 397 SER A O 1
ATOM 828 N N . VAL A 1 119 ? -14.087 12.877 -11.353 1.00 16.21 398 VAL A N 1
ATOM 829 C CA . VAL A 1 119 ? -13.390 13.704 -12.337 1.00 20.07 398 VAL A CA 1
ATOM 830 C C . VAL A 1 119 ? -14.360 14.333 -13.346 1.00 22.50 398 VAL A C 1
ATOM 831 O O . VAL A 1 119 ? -14.276 15.538 -13.629 1.00 20.68 398 VAL A O 1
ATOM 835 N N . LEU A 1 120 ? -15.296 13.531 -13.856 1.00 19.27 399 LEU A N 1
ATOM 836 C CA . LEU A 1 120 ? -16.209 13.969 -14.914 1.00 16.09 399 LEU A CA 1
ATOM 837 C C . LEU A 1 120 ? -17.502 14.619 -14.408 1.00 22.37 399 LEU A C 1
ATOM 838 O O . LEU A 1 120 ? -18.159 15.368 -15.139 1.00 22.57 399 LEU A O 1
ATOM 843 N N . GLY A 1 121 ? -17.865 14.332 -13.162 1.00 19.00 400 GLY A N 1
ATOM 844 C CA . GLY A 1 121 ? -19.102 14.844 -12.596 1.00 19.48 400 GLY A CA 1
ATOM 845 C C . GLY A 1 121 ? -20.301 14.451 -13.438 1.00 19.42 400 GLY A C 1
ATOM 846 O O . GLY A 1 121 ? -20.506 13.266 -13.739 1.00 19.35 400 GLY A O 1
ATOM 847 N N . ASN A 1 122 ? -21.079 15.448 -13.842 1.00 17.92 401 ASN A N 1
ATOM 848 C CA . ASN A 1 122 ? -22.286 15.211 -14.631 1.00 20.75 401 ASN A CA 1
ATOM 849 C C . ASN A 1 122 ? -22.015 14.645 -16.030 1.00 19.84 401 ASN A C 1
ATOM 850 O O . ASN A 1 122 ? -22.926 14.116 -16.675 1.00 24.09 401 ASN A O 1
ATOM 855 N N . LYS A 1 123 ? -20.777 14.752 -16.507 1.00 18.36 402 LYS A N 1
ATOM 856 C CA . LYS A 1 123 ? -20.450 14.206 -17.826 1.00 16.51 402 LYS A CA 1
ATOM 857 C C . LYS A 1 123 ? -20.188 12.700 -17.790 1.00 21.59 402 LYS A C 1
ATOM 858 O O . LYS A 1 123 ? -19.881 12.096 -18.818 1.00 23.24 402 LYS A O 1
ATOM 864 N N . PHE A 1 124 ? -20.301 12.101 -16.611 1.00 16.78 403 PHE A N 1
ATOM 865 C CA . PHE A 1 124 ? -20.233 10.644 -16.485 1.00 14.92 403 PHE A CA 1
ATOM 866 C C . PHE A 1 124 ? -21.652 10.073 -16.580 1.00 20.44 403 PHE A C 1
ATOM 867 O O . PHE A 1 124 ? -21.905 8.936 -16.182 1.00 19.18 403 PHE A O 1
ATOM 875 N N . ASP A 1 125 ? -22.568 10.862 -17.140 1.00 16.84 404 ASP A N 1
ATOM 876 C CA . ASP A 1 125 ? -23.978 10.501 -17.187 1.00 18.01 404 ASP A CA 1
ATOM 877 C C . ASP A 1 125 ? -24.221 9.164 -17.895 1.00 17.53 404 ASP A C 1
ATOM 878 O O . ASP A 1 125 ? -24.939 8.319 -17.376 1.00 19.05 404 ASP A O 1
ATOM 883 N N . HIS A 1 126 ? -23.634 8.974 -19.070 1.00 17.62 405 HIS A N 1
ATOM 884 C CA . HIS A 1 126 ? -23.816 7.719 -19.798 1.00 18.96 405 HIS A CA 1
ATOM 885 C C . HIS A 1 126 ? -23.179 6.531 -19.084 1.00 19.55 405 HIS A C 1
ATOM 886 O O . HIS A 1 126 ? -23.802 5.476 -18.930 1.00 20.03 405 HIS A O 1
ATOM 893 N N . GLY A 1 127 ? -21.933 6.696 -18.655 1.00 18.25 406 GLY A N 1
ATOM 894 C CA . GLY A 1 127 ? -21.209 5.606 -18.016 1.00 19.92 406 GLY A CA 1
ATOM 895 C C . GLY A 1 127 ? -21.797 5.166 -16.689 1.00 19.26 406 GLY A C 1
ATOM 896 O O . GLY A 1 127 ? -21.816 3.966 -16.370 1.00 15.52 406 GLY A O 1
ATOM 897 N N . ALA A 1 128 ? -22.262 6.136 -15.904 1.00 17.00 407 ALA A N 1
ATOM 898 C CA . ALA A 1 128 ? -22.895 5.826 -14.617 1.00 15.37 407 ALA A CA 1
ATOM 899 C C . ALA A 1 128 ? -24.182 5.031 -14.803 1.00 16.09 407 ALA A C 1
ATOM 900 O O . ALA A 1 128 ? -24.388 4.028 -14.125 1.00 18.11 407 ALA A O 1
ATOM 902 N N . GLU A 1 129 ? -25.044 5.473 -15.719 1.00 13.57 408 GLU A N 1
ATOM 903 C CA . GLU A 1 129 ? -26.292 4.759 -15.964 1.00 16.95 408 GLU A CA 1
ATOM 904 C C . GLU A 1 129 ? -26.028 3.344 -16.479 1.00 19.09 408 GLU A C 1
ATOM 905 O O . GLU A 1 129 ? -26.711 2.396 -16.099 1.00 20.66 408 GLU A O 1
ATOM 911 N N . ALA A 1 130 ? -25.023 3.208 -17.333 1.00 18.03 409 ALA A N 1
ATOM 912 C CA . ALA A 1 130 ? -24.714 1.929 -17.957 1.00 18.25 409 ALA A CA 1
ATOM 913 C C . ALA A 1 130 ? -24.180 0.898 -16.969 1.00 18.27 409 ALA A C 1
ATOM 914 O O . ALA A 1 130 ? -24.464 -0.297 -17.105 1.00 17.46 409 ALA A O 1
ATOM 916 N N . ILE A 1 131 ? -23.409 1.342 -15.979 1.00 14.71 410 ILE A N 1
ATOM 917 C CA . ILE A 1 131 ? -22.802 0.409 -15.027 1.00 14.33 410 ILE A CA 1
ATOM 918 C C . ILE A 1 131 ? -23.619 0.217 -13.736 1.00 16.14 410 ILE A C 1
ATOM 919 O O . ILE A 1 131 ? -23.423 -0.772 -13.029 1.00 19.23 410 ILE A O 1
ATOM 924 N N . MET A 1 132 ? -24.534 1.137 -13.430 1.00 13.90 411 MET A N 1
ATOM 925 C CA . MET A 1 132 ? -25.166 1.111 -12.108 1.00 16.76 411 MET A CA 1
ATOM 926 C C . MET A 1 132 ? -25.874 -0.219 -11.780 1.00 15.73 411 MET A C 1
ATOM 927 O O . MET A 1 132 ? -25.684 -0.736 -10.687 1.00 18.95 411 MET A O 1
ATOM 932 N N . PRO A 1 133 ? -26.684 -0.777 -12.704 1.00 15.21 412 PRO A N 1
ATOM 933 C CA . PRO A 1 133 ? -27.277 -2.071 -12.326 1.00 16.79 412 PRO A CA 1
ATOM 934 C C . PRO A 1 133 ? -26.254 -3.143 -11.960 1.00 18.43 412 PRO A C 1
ATOM 935 O O . PRO A 1 133 ? -26.497 -3.934 -11.037 1.00 18.48 412 PRO A O 1
ATOM 939 N N . THR A 1 134 ? -25.132 -3.176 -12.673 1.00 16.68 413 THR A N 1
ATOM 940 C CA . THR A 1 134 ? -24.086 -4.146 -12.395 1.00 18.98 413 THR A CA 1
ATOM 941 C C . THR A 1 134 ? -23.520 -3.984 -10.982 1.00 19.71 413 THR A C 1
ATOM 942 O O . THR A 1 134 ? -23.307 -4.973 -10.263 1.00 18.90 413 THR A O 1
ATOM 946 N N . ILE A 1 135 ? -23.289 -2.745 -10.557 1.00 14.16 414 ILE A N 1
ATOM 947 C CA . ILE A 1 135 ? -22.724 -2.572 -9.226 1.00 15.61 414 ILE A CA 1
ATOM 948 C C . ILE A 1 135 ? -23.787 -2.785 -8.151 1.00 17.21 414 ILE A C 1
ATOM 949 O O . ILE A 1 135 ? -23.457 -3.185 -7.038 1.00 17.18 414 ILE A O 1
ATOM 954 N N . PHE A 1 136 ? -25.052 -2.529 -8.476 1.00 16.79 415 PHE A N 1
ATOM 955 C CA . PHE A 1 136 ? -26.127 -2.863 -7.536 1.00 19.53 415 PHE A CA 1
ATOM 956 C C . PHE A 1 136 ? -26.170 -4.359 -7.290 1.00 20.88 415 PHE A C 1
ATOM 957 O O . PHE A 1 136 ? -26.514 -4.798 -6.192 1.00 22.28 415 PHE A O 1
ATOM 965 N N . ASN A 1 137 ? -25.798 -5.145 -8.299 1.00 19.05 416 ASN A N 1
ATOM 966 C CA . ASN A 1 137 ? -25.736 -6.599 -8.134 1.00 19.48 416 ASN A CA 1
ATOM 967 C C . ASN A 1 137 ? -24.672 -7.059 -7.142 1.00 20.91 416 ASN A C 1
ATOM 968 O O . ASN A 1 137 ? -24.707 -8.211 -6.701 1.00 20.56 416 ASN A O 1
ATOM 973 N N . LEU A 1 138 ? -23.736 -6.177 -6.786 1.00 16.77 417 LEU A N 1
ATOM 974 C CA . LEU A 1 138 ? -22.756 -6.503 -5.743 1.00 18.47 417 LEU A CA 1
ATOM 975 C C . LEU A 1 138 ? -23.344 -6.387 -4.333 1.00 24.62 417 LEU A C 1
ATOM 976 O O . LEU A 1 138 ? -22.893 -7.067 -3.410 1.00 23.31 417 LEU A O 1
ATOM 981 N N . ILE A 1 139 ? -24.333 -5.517 -4.173 1.00 18.95 418 ILE A N 1
ATOM 982 C CA . ILE A 1 139 ? -24.873 -5.187 -2.855 1.00 22.07 418 ILE A CA 1
ATOM 983 C C . ILE A 1 139 ? -25.278 -6.420 -2.017 1.00 22.59 418 ILE A C 1
ATOM 984 O O . ILE A 1 139 ? -24.939 -6.481 -0.836 1.00 23.55 418 ILE A O 1
ATOM 989 N N . PRO A 1 140 ? -25.986 -7.396 -2.614 1.00 21.84 419 PRO A N 1
ATOM 990 C CA . PRO A 1 140 ? -26.373 -8.533 -1.762 1.00 28.13 419 PRO A CA 1
ATOM 991 C C . PRO A 1 140 ? -25.309 -9.625 -1.588 1.00 28.13 419 PRO A C 1
ATOM 992 O O . PRO A 1 140 ? -25.582 -10.608 -0.896 1.00 24.62 419 PRO A O 1
ATOM 996 N N . ASN A 1 141 ? -24.143 -9.476 -2.213 1.00 21.57 420 ASN A N 1
ATOM 997 C CA . ASN A 1 141 ? -23.065 -10.456 -2.076 1.00 21.46 420 ASN A CA 1
ATOM 998 C C . ASN A 1 141 ? -22.682 -10.656 -0.616 1.00 23.78 420 ASN A C 1
ATOM 999 O O . ASN A 1 141 ? -22.443 -9.689 0.110 1.00 21.76 420 ASN A O 1
ATOM 1004 N N . SER A 1 142 ? -22.635 -11.909 -0.175 1.00 16.41 421 SER A N 1
ATOM 1005 C CA . SER A 1 142 ? -22.392 -12.181 1.232 1.00 13.20 421 SER A CA 1
ATOM 1006 C C . SER A 1 142 ? -20.939 -11.914 1.602 1.00 16.45 421 SER A C 1
ATOM 1007 O O . SER A 1 142 ? -20.616 -11.804 2.774 1.00 15.34 421 SER A O 1
ATOM 1010 N N . ALA A 1 143 ? -20.059 -11.816 0.601 1.00 18.65 422 ALA A N 1
ATOM 1011 C CA . ALA A 1 143 ? -18.668 -11.425 0.845 1.00 19.03 422 ALA A CA 1
ATOM 1012 C C . ALA A 1 143 ? -18.538 -9.921 1.075 1.00 21.62 422 ALA A C 1
ATOM 1013 O O . ALA A 1 143 ? -18.828 -9.131 0.174 1.00 19.12 422 ALA A O 1
ATOM 1015 N N . LYS A 1 144 ? -18.054 -9.546 2.259 1.00 20.67 423 LYS A N 1
ATOM 1016 C CA . LYS A 1 144 ? -17.976 -8.144 2.674 1.00 19.77 423 LYS A CA 1
ATOM 1017 C C . LYS A 1 144 ? -17.231 -7.256 1.686 1.00 18.78 423 LYS A C 1
ATOM 1018 O O . LYS A 1 144 ? -17.692 -6.159 1.371 1.00 17.99 423 LYS A O 1
ATOM 1024 N N . ILE A 1 145 ? -16.086 -7.723 1.196 1.00 21.87 424 ILE A N 1
ATOM 1025 C CA . ILE A 1 145 ? -15.303 -6.897 0.281 1.00 19.14 424 ILE A CA 1
ATOM 1026 C C . ILE A 1 145 ? -16.086 -6.652 -1.016 1.00 18.12 424 ILE A C 1
ATOM 1027 O O . ILE A 1 145 ? -16.050 -5.551 -1.563 1.00 20.63 424 ILE A O 1
ATOM 1032 N N . MET A 1 146 ? -16.817 -7.656 -1.489 1.00 14.80 425 MET A N 1
ATOM 1033 C CA . MET A 1 146 ? -17.590 -7.502 -2.718 1.00 17.83 425 MET A CA 1
ATOM 1034 C C . MET A 1 146 ? -18.712 -6.483 -2.516 1.00 19.85 425 MET A C 1
ATOM 1035 O O . MET A 1 146 ? -18.824 -5.501 -3.266 1.00 16.73 425 MET A O 1
ATOM 1040 N N . ALA A 1 147 ? -19.532 -6.712 -1.493 1.00 19.16 426 ALA A N 1
ATOM 1041 C CA . ALA A 1 147 ? -20.640 -5.801 -1.182 1.00 17.08 426 ALA A CA 1
ATOM 1042 C C . ALA A 1 147 ? -20.185 -4.346 -0.972 1.00 17.75 426 ALA A C 1
ATOM 1043 O O . ALA A 1 147 ? -20.725 -3.410 -1.582 1.00 17.60 426 ALA A O 1
ATOM 1045 N N . THR A 1 148 ? -19.183 -4.160 -0.120 1.00 18.44 427 THR A N 1
ATOM 1046 C CA . THR A 1 148 ? -18.704 -2.820 0.212 1.00 19.03 427 THR A CA 1
ATOM 1047 C C . THR A 1 148 ? -18.157 -2.069 -1.012 1.00 18.40 427 THR A C 1
ATOM 1048 O O . THR A 1 148 ? -18.396 -0.867 -1.160 1.00 17.23 427 THR A O 1
ATOM 1052 N N . SER A 1 149 ? -17.425 -2.763 -1.880 1.00 14.94 428 SER A N 1
ATOM 1053 C CA . SER A 1 149 ? -16.888 -2.109 -3.083 1.00 18.56 428 SER A CA 1
ATOM 1054 C C . SER A 1 149 ? -18.020 -1.513 -3.924 1.00 18.87 428 SER A C 1
ATOM 1055 O O . SER A 1 149 ? -17.923 -0.390 -4.436 1.00 13.08 428 SER A O 1
ATOM 1058 N N . GLY A 1 150 ? -19.105 -2.269 -4.047 1.00 18.03 429 GLY A N 1
ATOM 1059 C CA . GLY A 1 150 ? -20.239 -1.816 -4.820 1.00 16.50 429 GLY A CA 1
ATOM 1060 C C . GLY A 1 150 ? -20.953 -0.676 -4.125 1.00 19.70 429 GLY A C 1
ATOM 1061 O O . GLY A 1 150 ? -21.380 0.278 -4.776 1.00 20.73 429 GLY A O 1
ATOM 1062 N N . VAL A 1 151 ? -21.086 -0.770 -2.805 1.00 16.07 430 VAL A N 1
ATOM 1063 C CA . VAL A 1 151 ? -21.749 0.281 -2.042 1.00 14.49 430 VAL A CA 1
ATOM 1064 C C . VAL A 1 151 ? -20.999 1.606 -2.203 1.00 16.75 430 VAL A C 1
ATOM 1065 O O . VAL A 1 151 ? -21.593 2.648 -2.503 1.00 17.25 430 VAL A O 1
ATOM 1069 N N . VAL A 1 152 ? -19.688 1.560 -2.002 1.00 16.03 431 VAL A N 1
ATOM 1070 C CA . VAL A 1 152 ? -18.874 2.772 -2.107 1.00 18.95 431 VAL A CA 1
ATOM 1071 C C . VAL A 1 152 ? -18.893 3.393 -3.507 1.00 20.90 431 VAL A C 1
ATOM 1072 O O . VAL A 1 152 ? -18.954 4.627 -3.646 1.00 16.78 431 VAL A O 1
ATOM 1076 N N . ALA A 1 153 ? -18.839 2.556 -4.545 1.00 18.67 432 ALA A N 1
ATOM 1077 C CA . ALA A 1 153 ? -18.905 3.064 -5.922 1.00 17.57 432 ALA A CA 1
ATOM 1078 C C . ALA A 1 153 ? -20.234 3.785 -6.166 1.00 17.70 432 ALA A C 1
ATOM 1079 O O . ALA A 1 153 ? -20.258 4.876 -6.734 1.00 14.61 432 ALA A O 1
ATOM 1081 N N . VAL A 1 154 ? -21.339 3.208 -5.702 1.00 15.19 433 VAL A N 1
ATOM 1082 C CA . VAL A 1 154 ? -22.638 3.885 -5.855 1.00 15.21 433 VAL A CA 1
ATOM 1083 C C . VAL A 1 154 ? -22.677 5.224 -5.115 1.00 17.99 433 VAL A C 1
ATOM 1084 O O . VAL A 1 154 ? -23.196 6.215 -5.635 1.00 17.88 433 VAL A O 1
ATOM 1088 N N . ARG A 1 155 ? -22.144 5.254 -3.897 1.00 19.21 434 ARG A N 1
ATOM 1089 C CA . ARG A 1 155 ? -22.173 6.488 -3.115 1.00 13.29 434 ARG A CA 1
ATOM 1090 C C . ARG A 1 155 ? -21.342 7.569 -3.796 1.00 16.15 434 ARG A C 1
ATOM 1091 O O . ARG A 1 155 ? -21.755 8.732 -3.841 1.00 17.09 434 ARG A O 1
ATOM 1099 N N . LEU A 1 156 ? -20.181 7.187 -4.332 1.00 13.74 435 LEU A N 1
ATOM 1100 C CA . LEU A 1 156 ? -19.324 8.169 -5.008 1.00 14.52 435 LEU A CA 1
ATOM 1101 C C . LEU A 1 156 ? -20.002 8.716 -6.258 1.00 17.71 435 LEU A C 1
ATOM 1102 O O . LEU A 1 156 ? -19.918 9.919 -6.546 1.00 16.92 435 LEU A O 1
ATOM 1107 N N . ILE A 1 157 ? -20.665 7.840 -7.008 1.00 16.11 436 ILE A N 1
ATOM 1108 C CA . ILE A 1 157 ? -21.390 8.274 -8.191 1.00 11.80 436 ILE A CA 1
ATOM 1109 C C . ILE A 1 157 ? -22.521 9.233 -7.817 1.00 19.85 436 ILE A C 1
ATOM 1110 O O . ILE A 1 157 ? -22.645 10.293 -8.412 1.00 16.44 436 ILE A O 1
ATOM 1115 N N . ILE A 1 158 ? -23.339 8.879 -6.828 1.00 16.98 437 ILE A N 1
ATOM 1116 C CA . ILE A 1 158 ? -24.400 9.781 -6.378 1.00 15.14 437 ILE A CA 1
ATOM 1117 C C . ILE A 1 158 ? -23.848 11.138 -5.942 1.00 16.83 437 ILE A C 1
ATOM 1118 O O . ILE A 1 158 ? -24.457 12.179 -6.203 1.00 20.16 437 ILE A O 1
ATOM 1123 N N . ARG A 1 159 ? -22.681 11.127 -5.303 1.00 14.77 438 ARG A N 1
ATOM 1124 C CA . ARG A 1 159 ? -22.074 12.350 -4.793 1.00 17.01 438 ARG A CA 1
ATOM 1125 C C . ARG A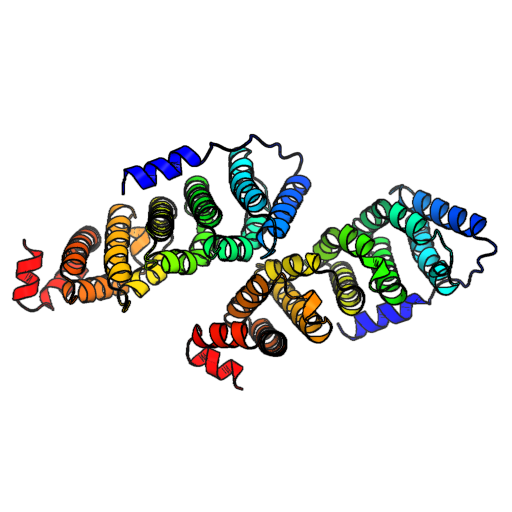 1 159 ? -21.645 13.305 -5.912 1.00 19.23 438 ARG A C 1
ATOM 1126 O O . ARG A 1 159 ? -21.756 14.529 -5.776 1.00 19.35 438 ARG A O 1
ATOM 1134 N N . HIS A 1 160 ? -21.160 12.751 -7.021 1.00 16.33 439 HIS A N 1
ATOM 1135 C CA . HIS A 1 160 ? -20.522 13.561 -8.058 1.00 19.01 439 HIS A CA 1
ATOM 1136 C C . HIS A 1 160 ? -21.272 13.678 -9.383 1.00 20.34 439 HIS A C 1
ATOM 1137 O O . HIS A 1 160 ? -21.067 14.639 -10.128 1.00 21.60 439 HIS A O 1
ATOM 1144 N N . THR A 1 161 ? -22.134 12.713 -9.680 1.00 18.91 440 THR A N 1
ATOM 1145 C CA . THR A 1 161 ? -22.823 12.692 -10.968 1.00 16.52 440 THR A CA 1
ATOM 1146 C C . THR A 1 161 ? -24.322 12.896 -10.755 1.00 18.98 440 THR A C 1
ATOM 1147 O O . THR A 1 161 ? -25.078 11.932 -10.549 1.00 20.83 440 THR A O 1
ATOM 1151 N N . HIS A 1 162 ? -24.744 14.161 -10.770 1.00 21.31 441 HIS A N 1
ATOM 1152 C CA . HIS A 1 162 ? -26.128 14.506 -10.424 1.00 21.13 441 HIS A CA 1
ATOM 1153 C C . HIS A 1 162 ? -26.999 14.461 -11.672 1.00 24.36 441 HIS A C 1
ATOM 1154 O O . HIS A 1 162 ? -27.374 15.491 -12.236 1.00 20.05 441 HIS A O 1
ATOM 1161 N N . ILE A 1 163 ? -27.332 13.248 -12.087 1.00 26.73 442 ILE A N 1
ATOM 1162 C CA . ILE A 1 163 ? -28.055 13.027 -13.328 1.00 24.02 442 ILE A CA 1
ATOM 1163 C C . ILE A 1 163 ? -29.404 12.401 -13.041 1.00 20.44 442 ILE A C 1
ATOM 1164 O O . ILE A 1 163 ? -29.468 11.288 -12.510 1.00 21.52 442 ILE A O 1
ATOM 1169 N N . PRO A 1 164 ? -30.485 13.111 -13.399 1.00 21.93 443 PRO A N 1
ATOM 1170 C CA . PRO A 1 164 ? -31.849 12.686 -13.069 1.00 25.51 443 PRO A CA 1
ATOM 1171 C C . PRO A 1 164 ? -32.193 11.284 -13.550 1.00 22.90 443 PRO A C 1
ATOM 1172 O O . PRO A 1 164 ? -32.974 10.588 -12.899 1.00 18.41 443 PRO A O 1
ATOM 1176 N N . ARG A 1 165 ? -31.602 10.851 -14.659 1.00 21.95 444 ARG A N 1
ATOM 1177 C CA . ARG A 1 165 ? -31.879 9.508 -15.164 1.00 20.54 444 ARG A CA 1
ATOM 1178 C C .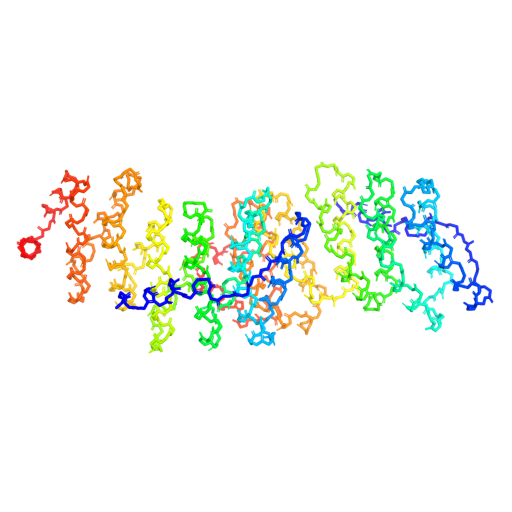 ARG A 1 165 ? -31.412 8.416 -14.208 1.00 22.41 444 ARG A C 1
ATOM 1179 O O . ARG A 1 165 ? -31.858 7.275 -14.300 1.00 21.93 444 ARG A O 1
ATOM 1187 N N . LEU A 1 166 ? -30.520 8.750 -13.283 1.00 13.59 445 LEU A N 1
ATOM 1188 C CA . LEU A 1 166 ? -30.072 7.754 -12.320 1.00 13.25 445 LEU A CA 1
ATOM 1189 C C . LEU A 1 166 ? -31.120 7.475 -11.242 1.00 19.49 445 LEU A C 1
ATOM 1190 O O . LEU A 1 166 ? -31.071 6.438 -10.577 1.00 18.37 445 LEU A O 1
ATOM 1195 N N . ILE A 1 167 ? -32.060 8.397 -11.052 1.00 23.30 446 ILE A N 1
ATOM 1196 C CA . ILE A 1 167 ? -33.029 8.241 -9.963 1.00 17.81 446 ILE A CA 1
ATOM 1197 C C . ILE A 1 167 ? -33.887 6.969 -10.090 1.00 22.79 446 ILE A C 1
ATOM 1198 O O . ILE A 1 167 ? -33.990 6.223 -9.119 1.00 23.19 446 ILE A O 1
ATOM 1203 N N . PRO A 1 168 ? -34.487 6.700 -11.275 1.00 24.87 447 PRO A N 1
ATOM 1204 C CA . PRO A 1 168 ? -35.266 5.453 -11.368 1.00 28.24 447 PRO A CA 1
ATOM 1205 C C . PRO A 1 168 ? -34.439 4.188 -11.158 1.00 27.11 447 PRO A C 1
ATOM 1206 O O . PRO A 1 168 ? -34.927 3.221 -10.574 1.00 20.61 447 PRO A O 1
ATOM 1210 N N . VAL A 1 169 ? -33.196 4.190 -11.625 1.00 30.82 448 VAL A N 1
ATOM 1211 C CA . VAL A 1 169 ? -32.330 3.035 -11.426 1.00 33.74 448 VAL A CA 1
ATOM 1212 C C . VAL A 1 169 ? -32.178 2.744 -9.932 1.00 33.35 448 VAL A C 1
ATOM 1213 O O . VAL A 1 169 ? -32.242 1.594 -9.501 1.00 34.41 448 VAL A O 1
ATOM 1217 N N . ILE A 1 170 ? -32.003 3.801 -9.145 1.00 25.81 449 ILE A N 1
ATOM 1218 C CA . ILE A 1 170 ? -31.816 3.669 -7.705 1.00 25.93 449 ILE A CA 1
ATOM 1219 C C . ILE A 1 170 ? -33.111 3.283 -6.991 1.00 34.65 449 ILE A C 1
ATOM 1220 O O . ILE A 1 170 ? -33.114 2.364 -6.175 1.00 36.64 449 ILE A O 1
ATOM 1225 N N . THR A 1 171 ? -34.208 3.971 -7.305 1.00 28.32 450 THR A N 1
ATOM 1226 C CA . THR A 1 171 ? -35.485 3.732 -6.632 1.00 25.95 450 THR A CA 1
ATOM 1227 C C . THR A 1 171 ? -36.085 2.361 -6.941 1.00 30.71 450 THR A C 1
ATOM 1228 O O . THR A 1 171 ? -36.816 1.800 -6.122 1.00 35.95 450 THR A O 1
ATOM 1232 N N . SER A 1 172 ? -35.780 1.826 -8.118 1.00 28.86 451 SER A N 1
ATOM 1233 C CA . SER A 1 172 ? -36.350 0.549 -8.540 1.00 27.18 451 SER A CA 1
ATOM 1234 C C . SER A 1 172 ? -35.853 -0.605 -7.684 1.00 30.69 451 SER A C 1
ATOM 1235 O O . SER A 1 172 ? -36.456 -1.679 -7.660 1.00 38.31 451 SER A O 1
ATOM 1238 N N . ASN A 1 173 ? -34.774 -0.393 -7.001 1.00 25.17 452 ASN A N 1
ATOM 1239 C CA . ASN A 1 173 ? -34.231 -1.424 -6.174 1.00 25.93 452 ASN A CA 1
ATOM 1240 C C . ASN A 1 173 ? -34.802 -1.389 -4.766 1.00 33.61 452 ASN A C 1
ATOM 1241 O O . ASN A 1 173 ? -34.431 -2.173 -3.942 1.00 30.14 452 ASN A O 1
ATOM 1246 N N . CYS A 1 174 ? -35.712 -0.450 -4.544 1.00 46.21 453 CYS A N 1
ATOM 1247 C CA . CYS A 1 174 ? -36.341 -0.172 -3.259 1.00 45.63 453 CYS A CA 1
ATOM 1248 C C . CYS A 1 174 ? -37.210 -1.279 -2.849 1.00 42.63 453 CYS A C 1
ATOM 1249 O O . CYS A 1 174 ? -37.593 -1.426 -1.723 1.00 39.19 453 CYS A O 1
ATOM 1252 N N . THR A 1 175 ? -37.521 -2.054 -3.836 1.00 43.24 454 THR A N 1
ATOM 1253 C CA . THR A 1 175 ? -38.552 -3.083 -3.718 1.00 49.50 454 THR A CA 1
ATOM 1254 C C . THR A 1 175 ? -37.975 -4.479 -3.963 1.00 48.08 454 THR A C 1
ATOM 1255 O O . THR A 1 175 ? -38.697 -5.408 -4.332 1.00 46.05 454 THR A O 1
ATOM 1259 N N . SER A 1 176 ? -36.670 -4.615 -3.747 1.00 38.68 455 SER A N 1
ATOM 1260 C CA . SER A 1 176 ? -35.975 -5.885 -3.923 1.00 36.11 455 SER A CA 1
ATOM 1261 C C . SER A 1 176 ? -36.373 -6.912 -2.862 1.00 37.23 455 SER A C 1
ATOM 1262 O O . SER A 1 176 ? -36.682 -6.555 -1.722 1.00 32.89 455 SER A O 1
ATOM 1265 N N . LYS A 1 177 ? -36.364 -8.189 -3.237 1.00 40.46 456 LYS A N 1
ATOM 1266 C CA . LYS A 1 177 ? -36.596 -9.249 -2.262 1.00 38.94 456 LYS A CA 1
ATOM 1267 C C . LYS A 1 177 ? -35.411 -9.325 -1.299 1.00 39.68 456 LYS A C 1
ATOM 1268 O O . LYS A 1 177 ? -35.553 -9.742 -0.152 1.00 42.46 456 LYS A O 1
ATOM 1274 N N . SER A 1 178 ? -34.242 -8.906 -1.776 1.00 45.57 457 SER A N 1
ATOM 1275 C CA . SER A 1 178 ? -33.056 -8.790 -0.929 1.00 42.48 457 SER A CA 1
ATOM 1276 C C . SER A 1 178 ? -33.181 -7.608 0.024 1.00 42.05 457 SER A C 1
ATOM 1277 O O . SER A 1 178 ? -33.184 -6.457 -0.411 1.00 40.31 457 SER A O 1
ATOM 1280 N N . VAL A 1 179 ? -33.278 -7.890 1.320 1.00 41.36 458 VAL A N 1
ATOM 1281 C CA . VAL A 1 179 ? -33.432 -6.835 2.323 1.00 42.36 458 VAL A CA 1
ATOM 1282 C C . VAL A 1 179 ? -32.222 -5.903 2.339 1.00 42.26 458 VAL A C 1
ATOM 1283 O O . VAL A 1 179 ? -32.356 -4.692 2.561 1.00 39.10 458 VAL A O 1
ATOM 1287 N N . ALA A 1 180 ? -31.047 -6.478 2.090 1.00 33.35 459 ALA A N 1
ATOM 1288 C CA . ALA A 1 180 ? -29.808 -5.720 2.023 1.00 34.21 459 ALA A CA 1
ATOM 1289 C C . ALA A 1 180 ? -29.886 -4.661 0.923 1.00 30.54 459 ALA A C 1
ATOM 1290 O O . ALA A 1 180 ? -29.555 -3.494 1.152 1.00 32.82 459 ALA A O 1
ATOM 1292 N N . VAL A 1 181 ? -30.332 -5.071 -0.262 1.00 29.07 460 VAL A N 1
ATOM 1293 C CA . VAL A 1 181 ? -30.529 -4.138 -1.365 1.00 28.52 460 VAL A CA 1
ATOM 1294 C C . VAL A 1 181 ? -31.527 -3.038 -0.965 1.00 30.95 460 VAL A C 1
ATOM 1295 O O . VAL A 1 181 ? -31.294 -1.868 -1.255 1.00 26.98 460 VAL A O 1
ATOM 1299 N N . ARG A 1 182 ? -32.612 -3.399 -0.276 1.00 26.13 461 ARG A N 1
ATOM 1300 C CA . ARG A 1 182 ? -33.601 -2.395 0.146 1.00 25.59 461 ARG A CA 1
ATOM 1301 C C . ARG A 1 182 ? -33.017 -1.384 1.135 1.00 26.80 461 ARG A C 1
ATOM 1302 O O . ARG A 1 182 ? -33.228 -0.182 0.987 1.00 27.98 461 ARG A O 1
ATOM 1310 N N . ARG A 1 183 ? -32.290 -1.866 2.138 1.00 28.95 462 ARG A N 1
ATOM 1311 C CA . ARG A 1 183 ? -31.654 -0.974 3.105 1.00 26.89 462 ARG A CA 1
ATOM 1312 C C . ARG A 1 183 ? -30.684 -0.006 2.432 1.00 24.30 462 ARG A C 1
ATOM 1313 O O . ARG A 1 183 ? -30.738 1.200 2.676 1.00 26.63 462 ARG A O 1
ATOM 1321 N N . ARG A 1 184 ? -29.797 -0.539 1.594 1.00 23.94 463 ARG A N 1
ATOM 1322 C CA . ARG A 1 184 ? -28.818 0.277 0.883 1.00 24.69 463 ARG A CA 1
ATOM 1323 C C . ARG A 1 184 ? -29.507 1.287 -0.015 1.00 28.11 463 ARG A C 1
ATOM 1324 O O . ARG A 1 184 ? -29.076 2.439 -0.131 1.00 27.44 463 ARG A O 1
ATOM 1332 N N . CYS A 1 185 ? -30.587 0.856 -0.673 1.00 22.17 464 CYS A N 1
ATOM 1333 C CA . CYS A 1 185 ? -31.357 1.693 -1.570 1.00 25.59 464 CYS A CA 1
ATOM 1334 C C . CYS A 1 185 ? -31.846 2.942 -0.886 1.00 19.27 464 CYS A C 1
ATOM 1335 O O . CYS A 1 185 ? -31.777 3.986 -1.424 1.00 19.82 464 CYS A O 1
ATOM 1338 N N . PHE A 1 186 ? -32.388 2.788 0.301 1.00 24.45 465 PHE A N 1
ATOM 1339 C CA . PHE A 1 186 ? -32.859 3.962 1.019 1.00 18.22 465 PHE A CA 1
ATOM 1340 C C . PHE A 1 186 ? -31.692 4.751 1.623 1.00 17.95 465 PHE A C 1
ATOM 1341 O O . PHE A 1 186 ? -31.794 5.958 1.780 1.00 19.37 465 PHE A O 1
ATOM 1349 N N . GLU A 1 187 ? -30.568 4.094 1.907 1.00 19.87 466 GLU A N 1
ATOM 1350 C CA . GLU A 1 187 ? -29.359 4.833 2.287 1.00 25.11 466 GLU A CA 1
ATOM 1351 C C . GLU A 1 187 ? -28.881 5.697 1.114 1.00 19.49 466 GLU A C 1
ATOM 1352 O O . GLU A 1 187 ? -28.561 6.876 1.290 1.00 19.57 466 GLU A O 1
ATOM 1358 N N . PHE A 1 188 ? -28.838 5.095 -0.072 1.00 22.01 467 PHE A N 1
ATOM 1359 C CA . PHE A 1 188 ? -28.492 5.810 -1.304 1.00 23.25 467 PHE A CA 1
ATOM 1360 C C . PHE A 1 188 ? -29.448 6.976 -1.567 1.00 19.93 467 PHE A C 1
ATOM 1361 O O . PHE A 1 188 ? -29.028 8.076 -1.939 1.00 18.17 467 PHE A O 1
ATOM 1369 N N . LEU A 1 189 ? -30.741 6.718 -1.402 1.00 22.04 468 LEU A N 1
ATOM 1370 C CA . LEU A 1 189 ? -31.756 7.739 -1.656 1.00 21.91 468 LEU A CA 1
ATOM 1371 C C . LEU A 1 189 ? -31.618 8.895 -0.672 1.00 25.80 468 LEU A C 1
ATOM 1372 O O . LEU A 1 189 ? -31.748 10.064 -1.050 1.00 19.91 468 LEU A O 1
ATOM 1377 N N . ASP A 1 190 ? -31.333 8.565 0.584 1.00 23.28 469 ASP A N 1
ATOM 1378 C CA . ASP A 1 190 ? -31.120 9.581 1.611 1.00 20.48 469 ASP A CA 1
ATOM 1379 C C . ASP A 1 190 ? -29.954 10.482 1.205 1.00 22.30 469 ASP A C 1
ATOM 1380 O O . ASP A 1 190 ? -30.055 11.708 1.242 1.00 18.16 469 ASP A O 1
ATOM 1385 N N . LEU A 1 191 ? -28.854 9.858 0.807 1.00 17.72 470 LEU A N 1
ATOM 1386 C CA . LEU A 1 191 ? -27.672 10.582 0.356 1.00 17.30 470 LEU A CA 1
ATOM 1387 C C . LEU A 1 191 ? -27.987 11.477 -0.846 1.00 12.56 470 LEU A C 1
ATOM 1388 O O . LEU A 1 191 ? -27.617 12.655 -0.874 1.00 16.83 470 LEU A O 1
ATOM 1393 N N . LEU A 1 192 ? -28.695 10.927 -1.825 1.00 16.55 471 LEU A N 1
ATOM 1394 C CA . LEU A 1 192 ? -29.053 11.671 -3.030 1.00 19.09 471 LEU A CA 1
ATOM 1395 C C . LEU A 1 192 ? -29.897 12.901 -2.699 1.00 19.32 471 LEU A C 1
ATOM 1396 O O . LEU A 1 192 ? -29.668 13.974 -3.238 1.00 20.48 471 LEU A O 1
ATOM 1401 N N . LEU A 1 193 ? -30.882 12.746 -1.816 1.00 16.55 472 LEU A N 1
ATOM 1402 C CA . LEU A 1 193 ? -31.737 13.878 -1.456 1.00 14.41 472 LEU A CA 1
ATOM 1403 C C . LEU A 1 193 ? -30.955 14.942 -0.693 1.00 17.63 472 LEU A C 1
ATOM 1404 O O . LEU A 1 193 ? -31.290 16.128 -0.741 1.00 19.74 472 LEU A O 1
ATOM 1409 N N . GLN A 1 194 ? -29.910 14.525 0.014 1.00 16.24 473 GLN A N 1
ATOM 1410 C CA . GLN A 1 194 ? -29.109 15.463 0.783 1.00 18.68 473 GLN A CA 1
ATOM 1411 C C . GLN A 1 194 ? -28.089 16.174 -0.091 1.00 22.88 473 GLN A C 1
ATOM 1412 O O . GLN A 1 194 ? -27.765 17.333 0.152 1.00 21.88 473 GLN A O 1
ATOM 1418 N N . GLU A 1 195 ? -27.601 15.474 -1.113 1.00 18.00 474 GLU A N 1
ATOM 1419 C CA . GLU A 1 195 ? -26.550 15.996 -1.988 1.00 14.93 474 GLU A CA 1
ATOM 1420 C C . GLU A 1 195 ? -27.036 16.757 -3.223 1.00 16.27 474 GLU A C 1
ATOM 1421 O O . GLU A 1 195 ? -26.419 17.748 -3.619 1.00 20.05 474 GLU A O 1
ATOM 1427 N N . TRP A 1 196 ? -28.131 16.320 -3.834 1.00 16.00 475 TRP A N 1
ATOM 1428 C CA . TRP A 1 196 ? -28.592 16.948 -5.066 1.00 14.69 475 TRP A CA 1
ATOM 1429 C C . TRP A 1 196 ? -29.464 18.186 -4.828 1.00 20.34 475 TRP A C 1
ATOM 1430 O O . TRP A 1 196 ? -30.255 18.241 -3.866 1.00 18.69 475 TRP A O 1
ATOM 1441 N N . GLN A 1 197 ? -29.332 19.163 -5.724 1.00 17.11 476 GLN A N 1
ATOM 1442 C CA . GLN A 1 197 ? -30.171 20.353 -5.704 1.00 21.35 476 GLN A CA 1
ATOM 1443 C C . GLN A 1 197 ? -31.589 20.008 -6.124 1.00 20.23 476 GLN A C 1
ATOM 1444 O O . GLN A 1 197 ? -31.803 19.030 -6.846 1.00 18.08 476 GLN A O 1
ATOM 1450 N N . THR A 1 198 ? -32.547 20.824 -5.678 1.00 15.13 477 THR A N 1
ATOM 1451 C CA . THR A 1 198 ? -33.949 20.641 -6.028 1.00 18.55 477 THR A CA 1
ATOM 1452 C C . THR A 1 198 ? -34.184 20.480 -7.529 1.00 21.23 477 THR A C 1
ATOM 1453 O O . THR A 1 198 ? -34.924 19.598 -7.941 1.00 20.31 477 THR A O 1
ATOM 1457 N N . HIS A 1 199 ? -33.552 21.313 -8.354 1.00 19.72 478 HIS A N 1
ATOM 1458 C CA . HIS A 1 199 ? -33.814 21.247 -9.790 1.00 23.39 478 HIS A CA 1
ATOM 1459 C C . HIS A 1 199 ? -33.434 19.887 -10.391 1.00 23.63 478 HIS A C 1
ATOM 1460 O O . HIS A 1 199 ? -34.007 19.482 -11.400 1.00 23.78 478 HIS A O 1
ATOM 1467 N N . SER A 1 200 ? -32.504 19.173 -9.760 1.00 16.59 479 SER A N 1
ATOM 1468 C CA . SER A 1 200 ? -32.116 17.837 -10.253 1.00 20.81 479 SER A CA 1
ATOM 1469 C C . SER A 1 200 ? -33.181 16.777 -9.941 1.00 23.15 479 SER A C 1
ATOM 1470 O O . SER A 1 200 ? -33.127 15.656 -10.456 1.00 22.60 479 SER A O 1
ATOM 1473 N N . LEU A 1 201 ? -34.159 17.140 -9.117 1.00 16.51 480 LEU A N 1
ATOM 1474 C CA . LEU A 1 201 ? -35.158 16.180 -8.650 1.00 13.98 480 LEU A CA 1
ATOM 1475 C C . LEU A 1 201 ? -36.543 16.424 -9.237 1.00 21.33 480 LEU A C 1
ATOM 1476 O O . LEU A 1 201 ? -37.424 15.582 -9.118 1.00 21.95 480 LEU A O 1
ATOM 1481 N N . GLU A 1 202 ? -36.728 17.575 -9.877 1.00 22.95 481 GLU A N 1
ATOM 1482 C CA . GLU A 1 202 ? -38.063 18.038 -10.257 1.00 27.07 481 GLU A CA 1
ATOM 1483 C C . GLU A 1 202 ? -38.795 17.187 -11.291 1.00 29.49 481 GLU A C 1
ATOM 1484 O O . GLU A 1 202 ? -40.021 17.216 -11.359 1.00 30.60 481 GLU A O 1
ATOM 1490 N N . ARG A 1 203 ? -38.061 16.437 -12.107 1.00 23.95 482 ARG A N 1
ATOM 1491 C CA . ARG A 1 203 ? -38.726 15.584 -13.076 1.00 23.85 482 ARG A CA 1
ATOM 1492 C C . ARG A 1 203 ? -39.147 14.256 -12.443 1.00 26.63 482 ARG A C 1
ATOM 1493 O O . ARG A 1 203 ? -39.845 13.456 -13.069 1.00 28.02 482 ARG A O 1
ATOM 1501 N N . HIS A 1 204 ? -38.758 14.032 -11.189 1.00 22.20 483 HIS A N 1
ATOM 1502 C CA . HIS A 1 204 ? -38.981 12.728 -10.570 1.00 16.61 483 HIS A CA 1
ATOM 1503 C C . HIS A 1 204 ? -39.698 12.787 -9.225 1.00 20.68 483 HIS A C 1
ATOM 1504 O O . HIS A 1 204 ? -39.554 11.884 -8.415 1.00 22.17 483 HIS A O 1
ATOM 1511 N N . ILE A 1 205 ? -40.471 13.843 -9.001 1.00 22.77 484 ILE A N 1
ATOM 1512 C CA . ILE A 1 205 ? -41.171 14.031 -7.729 1.00 21.71 484 ILE A CA 1
ATOM 1513 C C . ILE A 1 205 ? -42.064 12.841 -7.363 1.00 26.49 484 ILE A C 1
ATOM 1514 O O . ILE A 1 205 ? -41.975 12.316 -6.256 1.00 23.16 484 ILE A O 1
ATOM 1519 N N . SER A 1 206 ? -42.903 12.403 -8.297 1.00 26.70 485 SER A N 1
ATOM 1520 C CA . SER A 1 206 ? -43.832 11.303 -8.035 1.00 32.53 485 SER A CA 1
ATOM 1521 C C . SER A 1 206 ? -43.137 9.984 -7.697 1.00 27.09 485 SER A C 1
ATOM 1522 O O . SER A 1 206 ? -43.526 9.299 -6.751 1.00 27.06 485 SER A O 1
ATOM 1525 N N . VAL A 1 207 ? -42.116 9.610 -8.460 1.00 26.14 486 VAL A N 1
ATOM 1526 C CA . VAL A 1 207 ? -41.471 8.328 -8.197 1.00 24.27 486 VAL A CA 1
ATOM 1527 C C . VAL A 1 207 ? -40.729 8.375 -6.858 1.00 23.09 486 VAL A C 1
ATOM 1528 O O . VAL A 1 207 ? -40.662 7.373 -6.143 1.00 26.70 486 VAL A O 1
ATOM 1532 N N . LEU A 1 208 ? -40.208 9.545 -6.495 1.00 22.98 487 LEU A N 1
ATOM 1533 C CA . LEU A 1 208 ? -39.566 9.701 -5.191 1.00 20.17 487 LEU A CA 1
ATOM 1534 C C . LEU A 1 208 ? -40.594 9.495 -4.079 1.00 22.72 487 LEU A C 1
ATOM 1535 O O . LEU A 1 208 ? -40.383 8.695 -3.157 1.00 21.94 487 LEU A O 1
ATOM 1540 N N . ALA A 1 209 ? -41.723 10.183 -4.193 1.00 25.92 488 ALA A N 1
ATOM 1541 C CA . ALA A 1 209 ? -42.789 10.084 -3.190 1.00 24.48 488 ALA A CA 1
ATOM 1542 C C . ALA A 1 209 ? -43.306 8.650 -3.002 1.00 23.81 488 ALA A C 1
ATOM 1543 O O . ALA A 1 209 ? -43.462 8.179 -1.873 1.00 23.39 488 ALA A O 1
ATOM 1545 N N . GLU A 1 210 ? -43.584 7.966 -4.105 1.00 29.06 489 GLU A N 1
ATOM 1546 C CA . GLU A 1 210 ? -44.070 6.583 -4.055 1.00 31.51 489 GLU A CA 1
ATOM 1547 C C . GLU A 1 210 ? -43.019 5.628 -3.496 1.00 29.44 489 GLU A C 1
ATOM 1548 O O . GLU A 1 210 ? -43.344 4.715 -2.742 1.00 25.40 489 GLU A O 1
ATOM 1554 N N . THR A 1 211 ? -41.758 5.837 -3.866 1.00 22.24 490 THR A N 1
ATOM 1555 C CA . THR A 1 211 ? -40.681 5.013 -3.339 1.00 23.52 490 THR A CA 1
ATOM 1556 C C . THR A 1 211 ? -40.532 5.183 -1.834 1.00 20.89 490 THR A C 1
ATOM 1557 O O . THR A 1 211 ? -40.358 4.215 -1.105 1.00 22.55 490 THR A O 1
ATOM 1561 N N . ILE A 1 212 ? -40.602 6.425 -1.370 1.00 17.57 491 ILE A N 1
ATOM 1562 C CA . ILE A 1 212 ? -40.498 6.710 0.051 1.00 15.63 491 ILE A CA 1
ATOM 1563 C C . ILE A 1 212 ? -41.715 6.147 0.783 1.00 22.53 491 ILE A C 1
ATOM 1564 O O . ILE A 1 212 ? -41.583 5.583 1.869 1.00 22.78 491 ILE A O 1
ATOM 1569 N N . LYS A 1 213 ? -42.886 6.261 0.162 1.00 25.55 492 LYS A N 1
ATOM 1570 C CA . LYS A 1 213 ? -44.102 5.687 0.743 1.00 28.18 492 LYS A CA 1
ATOM 1571 C C . LYS A 1 213 ? -43.942 4.186 0.981 1.00 30.64 492 LYS A C 1
ATOM 1572 O O . LYS A 1 213 ? -44.282 3.688 2.047 1.00 30.09 492 LYS A O 1
ATOM 1578 N N . LYS A 1 214 ? -43.410 3.468 -0.004 1.00 30.69 493 LYS A N 1
ATOM 1579 C CA . LYS A 1 214 ? -43.221 2.030 0.147 1.00 28.43 493 LYS A CA 1
ATOM 1580 C C . LYS A 1 214 ? -42.236 1.716 1.265 1.00 31.07 493 LYS A C 1
ATOM 1581 O O . LYS A 1 214 ? -42.446 0.781 2.040 1.00 28.33 493 LYS A O 1
ATOM 1587 N N . GLY A 1 215 ? -41.172 2.509 1.359 1.00 27.88 494 GLY A N 1
ATOM 1588 C CA . GLY A 1 215 ? -40.177 2.327 2.404 1.00 25.28 494 GLY A CA 1
ATOM 1589 C C . GLY A 1 215 ? -40.705 2.527 3.809 1.00 24.58 494 GLY A C 1
ATOM 1590 O O . GLY A 1 215 ? -40.332 1.800 4.735 1.00 26.83 494 GLY A O 1
ATOM 1591 N N . ILE A 1 216 ? -41.572 3.518 3.966 1.00 24.61 495 ILE A N 1
ATOM 1592 C CA . ILE A 1 216 ? -42.215 3.787 5.244 1.00 22.17 495 ILE A CA 1
ATOM 1593 C C . ILE A 1 216 ? -43.033 2.567 5.702 1.00 26.72 495 ILE A C 1
ATOM 1594 O O . ILE A 1 216 ? -43.130 2.290 6.900 1.00 25.38 495 ILE A O 1
ATOM 1599 N N . HIS A 1 217 ? -43.596 1.823 4.753 1.00 25.79 496 HIS A N 1
ATOM 1600 C CA . HIS A 1 217 ? -44.364 0.621 5.102 1.00 32.95 496 HIS A CA 1
ATOM 1601 C C . HIS A 1 217 ? -43.544 -0.664 4.977 1.00 37.85 496 HIS A C 1
ATOM 1602 O O . HIS A 1 217 ? -44.108 -1.760 4.935 1.00 41.55 496 HIS A O 1
ATOM 1609 N N . ASP A 1 218 ? -42.221 -0.541 4.916 1.00 33.76 497 ASP A N 1
ATOM 1610 C CA . ASP A 1 218 ? -41.371 -1.712 4.695 1.00 34.05 497 ASP A CA 1
ATOM 1611 C C . ASP A 1 218 ? -41.440 -2.661 5.888 1.00 35.41 497 ASP A C 1
ATOM 1612 O O . ASP A 1 218 ? -41.634 -2.230 7.024 1.00 32.23 497 ASP A O 1
ATOM 1617 N N . ALA A 1 219 ? -41.284 -3.955 5.620 1.00 39.53 498 ALA A N 1
ATOM 1618 C CA . ALA A 1 219 ? -41.350 -4.961 6.674 1.00 37.16 498 ALA A CA 1
ATOM 1619 C C . ALA A 1 219 ? -40.111 -4.897 7.555 1.00 37.46 498 ALA A C 1
ATOM 1620 O O . ALA A 1 219 ? -40.135 -5.311 8.715 1.00 41.17 498 ALA A O 1
ATOM 1622 N N . ASP A 1 220 ? -39.030 -4.362 6.997 1.00 35.67 499 ASP A N 1
ATOM 1623 C CA . ASP A 1 220 ? -37.749 -4.324 7.682 1.00 34.11 499 ASP A CA 1
ATOM 1624 C C . ASP A 1 220 ? -37.603 -3.054 8.509 1.00 42.23 499 ASP A C 1
ATOM 1625 O O . ASP A 1 220 ? -37.920 -1.956 8.039 1.00 43.89 499 ASP A O 1
ATOM 1630 N N . SER A 1 221 ? -37.117 -3.199 9.739 1.00 40.94 500 SER A N 1
ATOM 1631 C CA . SER A 1 221 ? -37.004 -2.056 10.643 1.00 43.43 500 SER A CA 1
ATOM 1632 C C . SER A 1 221 ? -35.928 -1.057 10.208 1.00 44.69 500 SER A C 1
ATOM 1633 O O . SER A 1 221 ? -36.154 0.155 10.235 1.00 45.78 500 SER A O 1
ATOM 1636 N N . GLU A 1 222 ? -34.759 -1.558 9.814 1.00 44.19 501 GLU A N 1
ATOM 1637 C CA . GLU A 1 222 ? -33.678 -0.680 9.370 1.00 47.15 501 GLU A CA 1
ATOM 1638 C C . GLU A 1 222 ? -34.075 0.063 8.102 1.00 38.92 501 GLU A C 1
ATOM 1639 O O . GLU A 1 222 ? -33.781 1.246 7.957 1.00 35.86 501 GLU A O 1
ATOM 1645 N N . ALA A 1 223 ? -34.744 -0.634 7.189 1.00 30.30 502 ALA A N 1
ATOM 1646 C CA . ALA A 1 223 ? -35.224 -0.010 5.963 1.00 34.56 502 ALA A CA 1
ATOM 1647 C C . ALA A 1 223 ? -36.196 1.134 6.268 1.00 31.00 502 ALA A C 1
ATOM 1648 O O . ALA A 1 223 ? -36.108 2.198 5.660 1.00 25.82 502 ALA A O 1
ATOM 1650 N N . ARG A 1 224 ? -37.108 0.923 7.219 1.00 27.23 503 ARG A N 1
ATOM 1651 C CA . ARG A 1 224 ? -38.066 1.966 7.596 1.00 24.93 503 ARG A CA 1
ATOM 1652 C C . ARG A 1 224 ? -37.372 3.219 8.125 1.00 29.35 503 ARG A C 1
ATOM 1653 O O . ARG A 1 224 ? -37.750 4.332 7.778 1.00 27.62 503 ARG A O 1
ATOM 1661 N N . ILE A 1 225 ? -36.365 3.028 8.970 1.00 28.83 504 ILE A N 1
ATOM 1662 C CA . ILE A 1 225 ? -35.580 4.134 9.512 1.00 29.31 504 ILE A CA 1
ATOM 1663 C C . ILE A 1 225 ? -34.917 4.968 8.402 1.00 25.53 504 ILE A C 1
ATOM 1664 O O . ILE A 1 225 ? -34.924 6.202 8.446 1.00 22.40 504 ILE A O 1
ATOM 1669 N N . GLU A 1 226 ? -34.364 4.302 7.399 1.00 23.74 505 GLU A N 1
ATOM 1670 C CA . GLU A 1 226 ? -33.727 5.028 6.306 1.00 24.67 505 GLU A CA 1
ATOM 1671 C C . GLU A 1 226 ? -34.782 5.728 5.465 1.00 22.40 505 GLU A C 1
ATOM 1672 O O . GLU A 1 226 ? -34.570 6.852 5.003 1.00 22.28 505 GLU A O 1
ATOM 1678 N N . ALA A 1 227 ? -35.923 5.068 5.276 1.00 19.88 506 ALA A N 1
ATOM 1679 C CA . ALA A 1 227 ? -37.011 5.653 4.505 1.00 24.02 506 ALA A CA 1
ATOM 1680 C C . ALA A 1 227 ? -37.505 6.946 5.163 1.00 22.21 506 ALA A C 1
ATOM 1681 O O . ALA A 1 227 ? -37.870 7.908 4.486 1.00 19.93 506 ALA A O 1
ATOM 1683 N N . ARG A 1 228 ? -37.512 6.975 6.490 1.00 23.33 507 ARG A N 1
ATOM 1684 C CA . ARG A 1 228 ? -37.996 8.164 7.178 1.00 29.16 507 ARG A CA 1
ATOM 1685 C C . ARG A 1 228 ? -37.001 9.310 7.003 1.00 24.16 507 ARG A C 1
ATOM 1686 O O . ARG A 1 228 ? -37.404 10.466 6.895 1.00 20.84 507 ARG A O 1
ATOM 1694 N N . LYS A 1 229 ? -35.710 8.986 6.970 1.00 20.47 508 LYS A N 1
ATOM 1695 C CA . LYS A 1 229 ? -34.692 9.979 6.607 1.00 25.67 508 LYS A CA 1
ATOM 1696 C C . LYS A 1 229 ? -34.964 10.534 5.216 1.00 19.27 508 LYS A C 1
ATOM 1697 O O . LYS A 1 229 ? -34.907 11.748 5.000 1.00 17.56 508 LYS A O 1
ATOM 1703 N N . CYS A 1 230 ? -35.279 9.643 4.283 1.00 14.51 509 CYS A N 1
ATOM 1704 C CA . CYS A 1 230 ? -35.640 10.034 2.923 1.00 15.71 509 CYS A CA 1
ATOM 1705 C C . CYS A 1 230 ? -36.855 10.946 2.910 1.00 19.81 509 CYS A C 1
ATOM 1706 O O . CYS A 1 230 ? -36.881 11.945 2.190 1.00 19.32 509 CYS A O 1
ATOM 1709 N N . TYR A 1 231 ? -37.854 10.615 3.721 1.00 18.63 510 TYR A N 1
ATOM 1710 C CA . TYR A 1 231 ? -39.056 11.436 3.776 1.00 21.26 510 TYR A CA 1
ATOM 1711 C C . TYR A 1 231 ? -38.724 12.899 4.062 1.00 16.51 510 TYR A C 1
ATOM 1712 O O . TYR A 1 231 ? -39.215 13.799 3.385 1.00 15.50 510 TYR A O 1
ATOM 1721 N N . TRP A 1 232 ? -37.893 13.133 5.070 1.00 17.68 511 TRP A N 1
ATOM 1722 C CA . TRP A 1 232 ? -37.624 14.500 5.493 1.00 20.09 511 TRP A CA 1
ATOM 1723 C C . TRP A 1 232 ? -36.674 15.189 4.519 1.00 19.61 511 TRP A C 1
ATOM 1724 O O . TRP A 1 232 ? -36.747 16.396 4.337 1.00 17.65 511 TRP A O 1
ATOM 1735 N N . GLY A 1 233 ? -35.794 14.425 3.881 1.00 19.53 512 GLY A N 1
ATOM 1736 C CA . GLY A 1 233 ? -34.990 14.968 2.798 1.00 18.15 512 GLY A CA 1
ATOM 1737 C C . GLY A 1 233 ? -35.896 15.429 1.668 1.00 17.76 512 GLY A C 1
ATOM 1738 O O . GLY A 1 233 ? -35.779 16.541 1.165 1.00 17.07 512 GLY A O 1
ATOM 1739 N N . PHE A 1 234 ? -36.822 14.563 1.285 1.00 16.55 513 PHE A N 1
ATOM 1740 C CA . PHE A 1 234 ? -37.798 14.873 0.243 1.00 18.81 513 PHE A CA 1
ATOM 1741 C C . PHE A 1 234 ? -38.654 16.089 0.614 1.00 20.88 513 PHE A C 1
ATOM 1742 O O . PHE A 1 234 ? -38.885 16.976 -0.212 1.00 16.80 513 PHE A O 1
ATOM 1750 N N . HIS A 1 235 ? -39.093 16.125 1.872 1.00 16.01 514 HIS A N 1
ATOM 1751 C CA . HIS A 1 235 ? -39.892 17.222 2.400 1.00 19.28 514 HIS A CA 1
ATOM 1752 C C . HIS A 1 235 ? -39.174 18.560 2.231 1.00 25.30 514 HIS A C 1
ATOM 1753 O O . HIS A 1 235 ? -39.784 19.553 1.833 1.00 18.74 514 HIS A O 1
ATOM 1760 N N . SER A 1 236 ? -37.870 18.581 2.511 1.00 18.09 515 SER A N 1
ATOM 1761 C CA . SER A 1 236 ? -37.120 19.827 2.449 1.00 19.96 515 SER A CA 1
ATOM 1762 C C . SER A 1 236 ? -37.082 20.374 1.021 1.00 20.16 515 SER A C 1
ATOM 1763 O O . SER A 1 236 ? -37.006 21.587 0.825 1.00 19.23 515 SER A O 1
ATOM 1766 N N . HIS A 1 237 ? -37.157 19.488 0.027 1.00 19.44 516 HIS A N 1
ATOM 1767 C CA . HIS A 1 237 ? -37.220 19.922 -1.370 1.00 19.40 516 HIS A CA 1
ATOM 1768 C C . HIS A 1 237 ? -38.642 20.273 -1.818 1.00 21.34 516 HIS A C 1
ATOM 1769 O O . HIS A 1 237 ? -38.862 21.289 -2.501 1.00 22.79 516 HIS A O 1
ATOM 1776 N N . PHE A 1 238 ? -39.596 19.428 -1.441 1.00 20.65 517 PHE A N 1
ATOM 1777 C CA . PHE A 1 238 ? -40.973 19.544 -1.914 1.00 18.82 517 PHE A CA 1
ATOM 1778 C C . PHE A 1 238 ? -41.945 19.406 -0.756 1.00 19.25 517 PHE A C 1
ATOM 1779 O O . PHE A 1 238 ? -42.506 18.335 -0.531 1.00 26.18 517 PHE A O 1
ATOM 1787 N N . SER A 1 239 ? -42.157 20.488 -0.021 1.00 24.56 518 SER A N 1
ATOM 1788 C CA . SER A 1 239 ? -42.976 20.400 1.183 1.00 20.53 518 SER A CA 1
ATOM 1789 C C . SER A 1 239 ? -44.438 20.120 0.836 1.00 22.18 518 SER A C 1
ATOM 1790 O O . SER A 1 239 ? -45.084 19.326 1.506 1.00 23.56 518 SER A O 1
ATOM 1793 N N . ARG A 1 240 ? -44.945 20.751 -0.219 1.00 22.91 519 ARG A N 1
ATOM 1794 C CA . ARG A 1 240 ? -46.322 20.526 -0.654 1.00 26.67 519 ARG A CA 1
ATOM 1795 C C . ARG A 1 240 ? -46.613 19.043 -0.908 1.00 24.09 519 ARG A C 1
ATOM 1796 O O . ARG A 1 240 ? -47.541 18.460 -0.323 1.00 25.59 519 ARG A O 1
ATOM 1804 N N . GLU A 1 241 ? -45.807 18.430 -1.765 1.00 21.10 520 GLU A N 1
ATOM 1805 C CA . GLU A 1 241 ? -45.997 17.028 -2.119 1.00 24.49 520 GLU A CA 1
ATOM 1806 C C . GLU A 1 241 ? -45.743 16.076 -0.944 1.00 24.05 520 GLU A C 1
ATOM 1807 O O . GLU A 1 241 ? -46.400 15.040 -0.826 1.00 27.37 520 GLU A O 1
ATOM 1813 N N . ALA A 1 242 ? -44.798 16.422 -0.074 1.00 21.81 521 ALA A N 1
ATOM 1814 C CA . ALA A 1 242 ? -44.508 15.597 1.103 1.00 21.39 521 ALA A CA 1
ATOM 1815 C C . ALA A 1 242 ? -45.624 15.657 2.144 1.00 25.35 521 ALA A C 1
ATOM 1816 O O . ALA A 1 242 ? -45.911 14.661 2.811 1.00 24.24 521 ALA A O 1
ATOM 1818 N N . GLU A 1 243 ? -46.229 16.831 2.303 1.00 23.35 522 GLU A N 1
ATOM 1819 C CA . GLU A 1 243 ? -47.367 16.974 3.210 1.00 26.31 522 GLU A CA 1
ATOM 1820 C C . GLU A 1 243 ? -48.549 16.153 2.690 1.00 28.12 522 GLU A C 1
ATOM 1821 O O . GLU A 1 243 ? -49.231 15.490 3.468 1.00 31.53 522 GLU A O 1
ATOM 1827 N N . HIS A 1 244 ? -48.770 16.171 1.377 1.00 24.36 523 HIS A N 1
ATOM 1828 C CA . HIS A 1 244 ? -49.830 15.361 0.770 1.00 35.32 523 HIS A CA 1
ATOM 1829 C C . HIS A 1 244 ? -49.614 13.871 1.036 1.00 35.82 523 HIS A C 1
ATOM 1830 O O . HIS A 1 244 ? -50.545 13.152 1.412 1.00 33.95 523 HIS A O 1
ATOM 1837 N N . LEU A 1 245 ? -48.385 13.411 0.826 1.00 32.12 524 LEU A N 1
ATOM 1838 C CA . LEU A 1 245 ? -48.015 12.031 1.121 1.00 33.17 524 LEU A CA 1
ATOM 1839 C C . LEU A 1 245 ? -48.258 11.695 2.593 1.00 33.28 524 LEU A C 1
ATOM 1840 O O . LEU A 1 245 ? -48.780 10.625 2.916 1.00 32.09 524 LEU A O 1
ATOM 1845 N N . TYR A 1 246 ? -47.878 12.618 3.473 1.00 27.33 525 TYR A N 1
ATOM 1846 C CA . TYR A 1 246 ? -48.054 12.459 4.916 1.00 30.42 525 TYR A CA 1
ATOM 1847 C C . TYR A 1 246 ? -49.507 12.153 5.273 1.00 30.33 525 TYR A C 1
ATOM 1848 O O . TYR A 1 246 ? -49.787 11.264 6.081 1.00 30.18 525 TYR A O 1
ATOM 1857 N N . HIS A 1 247 ? -50.430 12.878 4.652 1.00 36.22 526 HIS A N 1
ATOM 1858 C CA . HIS A 1 247 ? -51.836 12.764 5.008 1.00 39.65 526 HIS A CA 1
ATOM 1859 C C . HIS A 1 247 ? -52.532 11.565 4.372 1.00 36.64 526 HIS A C 1
ATOM 1860 O O . HIS A 1 247 ? -53.702 11.321 4.645 1.00 38.75 526 HIS A O 1
ATOM 1867 N N . THR A 1 248 ? -51.820 10.813 3.538 1.00 28.96 527 THR A N 1
ATOM 1868 C CA . THR A 1 248 ? -52.372 9.571 3.008 1.00 35.64 527 THR A CA 1
ATOM 1869 C C . THR A 1 248 ? -51.969 8.390 3.890 1.00 39.84 527 THR A C 1
ATOM 1870 O O . THR A 1 248 ? -52.383 7.252 3.659 1.00 40.90 527 THR A O 1
ATOM 1874 N N . LEU A 1 249 ? -51.157 8.673 4.903 1.00 33.25 528 LEU A N 1
ATOM 1875 C CA . LEU A 1 249 ? -50.649 7.641 5.795 1.00 31.98 528 LEU A CA 1
ATOM 1876 C C . LEU A 1 249 ? -51.590 7.367 6.958 1.00 36.35 528 LEU A C 1
ATOM 1877 O O . LEU A 1 249 ? -52.231 8.282 7.477 1.00 39.25 528 LEU A O 1
ATOM 1882 N N . GLU A 1 250 ? -51.661 6.106 7.377 1.00 40.88 529 GLU A N 1
ATOM 1883 C CA . GLU A 1 250 ? -52.387 5.767 8.592 1.00 41.11 529 GLU A CA 1
ATOM 1884 C C . GLU A 1 250 ? -51.664 6.392 9.775 1.00 42.86 529 GLU A C 1
ATOM 1885 O O . GLU A 1 250 ? -50.470 6.707 9.695 1.00 41.43 529 GLU A O 1
ATOM 1891 N N . SER A 1 251 ? -52.399 6.564 10.868 1.00 43.71 530 SER A N 1
ATOM 1892 C CA . SER A 1 251 ? -51.942 7.321 12.026 1.00 39.64 530 SER A CA 1
ATOM 1893 C C . SER A 1 251 ? -50.616 6.830 12.609 1.00 33.06 530 SER A C 1
ATOM 1894 O O . SER A 1 251 ? -49.776 7.634 12.997 1.00 43.31 530 SER A O 1
ATOM 1897 N N . SER A 1 252 ? -50.425 5.518 12.673 1.00 29.47 531 SER A N 1
ATOM 1898 C CA . SER A 1 252 ? -49.196 4.965 13.246 1.00 39.52 531 SER A CA 1
ATOM 1899 C C . SER A 1 252 ? -47.937 5.396 12.477 1.00 38.22 531 SER A C 1
ATOM 1900 O O . SER A 1 252 ? -46.904 5.701 13.076 1.00 31.99 531 SER A O 1
ATOM 1903 N N . TYR A 1 253 ? -48.024 5.422 11.152 1.00 34.72 532 TYR A N 1
ATOM 1904 C CA . TYR A 1 253 ? -46.873 5.793 10.332 1.00 36.71 532 TYR A CA 1
ATOM 1905 C C . TYR A 1 253 ? -46.578 7.288 10.416 1.00 36.65 532 TYR A C 1
ATOM 1906 O O . TYR A 1 253 ? -45.418 7.707 10.357 1.00 35.22 532 TYR A O 1
ATOM 1915 N N . GLN A 1 254 ? -47.630 8.088 10.560 1.00 35.53 533 GLN A N 1
ATOM 1916 C CA . GLN A 1 254 ? -47.475 9.527 10.738 1.00 36.03 533 GLN A CA 1
ATOM 1917 C C . GLN A 1 254 ? -46.719 9.843 12.026 1.00 38.32 533 GLN A C 1
ATOM 1918 O O . GLN A 1 254 ? -45.880 10.733 12.060 1.00 34.17 533 GLN A O 1
ATOM 1924 N N . LYS A 1 255 ? -47.023 9.111 13.093 1.00 41.74 534 LYS A N 1
ATOM 1925 C CA . LYS A 1 255 ? -46.367 9.357 14.371 1.00 40.68 534 LYS A CA 1
ATOM 1926 C C . LYS A 1 255 ? -44.907 8.918 14.313 1.00 37.34 534 LYS A C 1
ATOM 1927 O O . LYS A 1 255 ? -44.026 9.611 14.827 1.00 40.88 534 LYS A O 1
ATOM 1933 N N . ALA A 1 256 ? -44.650 7.780 13.674 1.00 30.50 535 ALA A N 1
ATOM 1934 C CA . ALA A 1 256 ? -43.280 7.316 13.468 1.00 31.01 535 ALA A CA 1
ATOM 1935 C C . ALA A 1 256 ? -42.443 8.359 12.719 1.00 36.39 535 ALA A C 1
ATOM 1936 O O . ALA A 1 256 ? -41.266 8.549 13.024 1.00 34.79 535 ALA A O 1
ATOM 1938 N N . LEU A 1 257 ? -43.052 9.033 11.747 1.00 32.31 536 LEU A N 1
ATOM 1939 C CA . LEU A 1 257 ? -42.349 10.066 10.990 1.00 35.31 536 LEU A CA 1
ATOM 1940 C C . LEU A 1 257 ? -42.020 11.264 11.873 1.00 42.22 536 LEU A C 1
ATOM 1941 O O . LEU A 1 257 ? -40.994 11.923 11.685 1.00 35.46 536 LEU A O 1
ATOM 1946 N N . GLN A 1 258 ? -42.896 11.548 12.832 1.00 44.36 537 GLN A N 1
ATOM 1947 C CA . GLN A 1 258 ? -42.715 12.704 13.705 1.00 50.05 537 GLN A CA 1
ATOM 1948 C C . GLN A 1 258 ? -41.671 12.455 14.797 1.00 56.33 537 GLN A C 1
ATOM 1949 O O . GLN A 1 258 ? -41.313 13.368 15.537 1.00 61.14 537 GLN A O 1
ATOM 1955 N N . SER A 1 259 ? -41.172 11.225 14.884 1.00 56.49 538 SER A N 1
ATOM 1956 C CA . SER A 1 259 ? -40.174 10.868 15.892 1.00 56.92 538 SER A CA 1
ATOM 1957 C C . SER A 1 259 ? -38.743 11.096 15.394 1.00 62.44 538 SER A C 1
ATOM 1958 O O . SER A 1 259 ? -38.325 10.538 14.378 1.00 63.04 538 SER A O 1
ATOM 1961 N N . GLY B 1 16 ? -25.615 -3.484 -49.580 1.00 58.73 295 GLY B N 1
ATOM 1962 C CA . GLY B 1 16 ? -24.287 -3.870 -49.139 1.00 59.97 295 GLY B CA 1
ATOM 1963 C C . GLY B 1 16 ? -23.831 -5.201 -49.714 1.00 62.25 295 GLY B C 1
ATOM 1964 O O . GLY B 1 16 ? -22.630 -5.449 -49.849 1.00 57.97 295 GLY B O 1
ATOM 1965 N N . ALA B 1 17 ? -24.789 -6.061 -50.051 1.00 65.01 296 ALA B N 1
ATOM 1966 C CA . ALA B 1 17 ? -24.476 -7.369 -50.622 1.00 64.91 296 ALA B CA 1
ATOM 1967 C C . ALA B 1 17 ? -23.777 -7.233 -51.976 1.00 60.68 296 ALA B C 1
ATOM 1968 O O . ALA B 1 17 ? -22.876 -8.007 -52.299 1.00 59.10 296 ALA B O 1
ATOM 1970 N N . VAL B 1 18 ? -24.201 -6.246 -52.761 1.00 61.05 297 VAL B N 1
ATOM 1971 C CA . VAL B 1 18 ? -23.602 -5.974 -54.067 1.00 56.88 297 VAL B CA 1
ATOM 1972 C C . VAL B 1 18 ? -22.170 -5.459 -53.916 1.00 54.85 297 VAL B C 1
ATOM 1973 O O . VAL B 1 18 ? -21.284 -5.818 -54.696 1.00 48.22 297 VAL B O 1
ATOM 1977 N N . ASP B 1 19 ? -21.944 -4.626 -52.903 1.00 58.23 298 ASP B N 1
ATOM 1978 C CA . ASP B 1 19 ? -20.611 -4.086 -52.644 1.00 54.07 298 ASP B CA 1
ATOM 1979 C C . ASP B 1 19 ? -19.626 -5.183 -52.267 1.00 46.60 298 ASP B C 1
ATOM 1980 O O . ASP B 1 19 ? -18.443 -5.117 -52.616 1.00 35.38 298 ASP B O 1
ATOM 1985 N N . GLU B 1 20 ? -20.112 -6.188 -51.548 1.00 35.64 299 GLU B N 1
ATOM 1986 C CA . GLU B 1 20 ? -19.269 -7.313 -51.182 1.00 37.79 299 GLU B CA 1
ATOM 1987 C C . GLU B 1 20 ? -18.902 -8.123 -52.428 1.00 42.98 299 GLU B C 1
ATOM 1988 O O . GLU B 1 20 ? -17.752 -8.540 -52.597 1.00 35.41 299 GLU B O 1
ATOM 1994 N N . GLU B 1 21 ? -19.879 -8.325 -53.308 1.00 42.50 300 GLU B N 1
ATOM 1995 C CA . GLU B 1 21 ? -19.639 -9.003 -54.580 1.00 43.95 300 GLU B CA 1
ATOM 1996 C C . GLU B 1 21 ? -18.614 -8.255 -55.430 1.00 35.08 300 GLU B C 1
ATOM 1997 O O . GLU B 1 21 ? -17.735 -8.871 -56.039 1.00 34.69 300 GLU B O 1
ATOM 2003 N N . ASP B 1 22 ? -18.736 -6.929 -55.466 1.00 32.57 301 ASP B N 1
ATOM 2004 C CA . ASP B 1 22 ? -17.841 -6.076 -56.252 1.00 31.37 301 ASP B CA 1
ATOM 2005 C C . ASP B 1 22 ? -16.392 -6.176 -55.791 1.00 28.13 301 ASP B C 1
ATOM 2006 O O . ASP B 1 22 ? -15.473 -6.186 -56.608 1.00 30.46 301 ASP B O 1
ATOM 2011 N N . PHE B 1 23 ? -16.197 -6.247 -54.477 1.00 27.07 302 PHE B N 1
ATOM 2012 C CA . PHE B 1 23 ? -14.892 -6.535 -53.883 1.00 28.62 302 PHE B CA 1
ATOM 2013 C C . PHE B 1 23 ? -14.310 -7.828 -54.402 1.00 36.25 302 PHE B C 1
ATOM 2014 O O . PHE B 1 23 ? -13.188 -7.864 -54.900 1.00 38.78 302 PHE B O 1
ATOM 2022 N N . ILE B 1 24 ? -15.081 -8.899 -54.245 1.00 33.59 303 ILE B N 1
ATOM 2023 C CA . ILE B 1 24 ? -14.637 -10.232 -54.623 1.00 34.53 303 ILE B CA 1
ATOM 2024 C C . ILE B 1 24 ? -14.314 -10.259 -56.108 1.00 34.93 303 ILE B C 1
ATOM 2025 O O . ILE B 1 24 ? -13.313 -10.840 -56.524 1.00 37.51 303 ILE B O 1
ATOM 2030 N N . LYS B 1 25 ? -15.154 -9.605 -56.903 1.00 30.97 304 LYS B N 1
ATOM 2031 C CA . LYS B 1 25 ? -14.933 -9.526 -58.343 1.00 32.37 304 LYS B CA 1
ATOM 2032 C C . LYS B 1 25 ? -13.617 -8.804 -58.644 1.00 27.09 304 LYS B C 1
ATOM 2033 O O . LYS B 1 25 ? -12.886 -9.175 -59.563 1.00 29.20 304 LYS B O 1
ATOM 2039 N N . ALA B 1 26 ? -13.304 -7.789 -57.845 1.00 30.02 305 ALA B N 1
ATOM 2040 C CA . ALA B 1 26 ? -12.086 -7.010 -58.039 1.00 23.69 305 ALA B CA 1
ATOM 2041 C C . ALA B 1 26 ? -10.809 -7.763 -57.635 1.00 26.50 305 ALA B C 1
ATOM 2042 O O . ALA B 1 26 ? -9.711 -7.352 -58.019 1.00 23.41 305 ALA B O 1
ATOM 2044 N N . PHE B 1 27 ? -10.942 -8.858 -56.880 1.00 21.73 306 PHE B N 1
ATOM 2045 C CA . PHE B 1 27 ? -9.768 -9.619 -56.441 1.00 18.04 306 PHE B CA 1
ATOM 2046 C C . PHE B 1 27 ? -8.860 -9.966 -57.625 1.00 26.69 306 PHE B C 1
ATOM 2047 O O . PHE B 1 27 ? -7.648 -9.764 -57.569 1.00 25.79 306 PHE B O 1
ATOM 2055 N N . ASP B 1 28 ? -9.439 -10.486 -58.703 1.00 28.29 307 ASP B N 1
ATOM 2056 C CA . ASP B 1 28 ? -8.604 -10.954 -59.811 1.00 33.31 307 ASP B CA 1
ATOM 2057 C C . ASP B 1 28 ? -8.622 -10.022 -61.020 1.00 29.85 307 ASP B C 1
ATOM 2058 O O . ASP B 1 28 ? -8.086 -10.357 -62.077 1.00 29.27 307 ASP B O 1
ATOM 2063 N N . ASP B 1 29 ? -9.224 -8.849 -60.864 1.00 30.09 308 ASP B N 1
ATOM 2064 C CA . ASP B 1 29 ? -9.143 -7.834 -61.904 1.00 32.34 308 ASP B CA 1
ATOM 2065 C C . ASP B 1 29 ? -7.801 -7.105 -61.786 1.00 26.15 308 ASP B C 1
ATOM 2066 O O . ASP B 1 29 ? -7.743 -5.899 -61.544 1.00 27.73 308 ASP B O 1
ATOM 2071 N N . VAL B 1 30 ? -6.724 -7.873 -61.945 1.00 27.73 309 VAL B N 1
ATOM 2072 C CA . VAL B 1 30 ? -5.351 -7.423 -61.755 1.00 21.84 309 VAL B CA 1
ATOM 2073 C C . VAL B 1 30 ? -4.450 -8.163 -62.765 1.00 22.98 309 VAL B C 1
ATOM 2074 O O . VAL B 1 30 ? -4.839 -9.208 -63.280 1.00 24.02 309 VAL B O 1
ATOM 2078 N N . PRO B 1 31 ? -3.251 -7.630 -63.049 1.00 21.60 310 PRO B N 1
ATOM 2079 C CA . PRO B 1 31 ? -2.427 -8.306 -64.062 1.00 23.41 310 PRO B CA 1
ATOM 2080 C C . PRO B 1 31 ? -2.020 -9.729 -63.686 1.00 28.69 310 PRO B C 1
ATOM 2081 O O . PRO B 1 31 ? -1.830 -10.033 -62.505 1.00 26.28 310 PRO B O 1
ATOM 2085 N N . VAL B 1 32 ? -1.904 -10.591 -64.693 1.00 23.64 311 VAL B N 1
ATOM 2086 C CA . VAL B 1 32 ? -1.338 -11.922 -64.511 1.00 25.10 311 VAL B CA 1
ATOM 2087 C C . VAL B 1 32 ? 0.184 -11.827 -64.422 1.00 29.66 311 VAL B C 1
ATOM 2088 O O . VAL B 1 32 ? 0.835 -11.316 -65.339 1.00 30.41 311 VAL B O 1
ATOM 2092 N N . VAL B 1 33 ? 0.750 -12.292 -63.316 1.00 25.88 312 VAL B N 1
ATOM 2093 C CA . VAL B 1 33 ? 2.195 -12.359 -63.189 1.00 25.72 312 VAL B CA 1
ATOM 2094 C C . VAL B 1 33 ? 2.631 -13.793 -62.923 1.00 31.08 312 VAL B C 1
ATOM 2095 O O . VAL B 1 33 ? 1.814 -14.631 -62.535 1.00 26.58 312 VAL B O 1
ATOM 2099 N N . GLN B 1 34 ? 3.914 -14.067 -63.155 1.00 24.66 313 GLN B N 1
ATOM 2100 C CA . GLN B 1 34 ? 4.514 -15.341 -62.782 1.00 25.76 313 GLN B CA 1
ATOM 2101 C C . GLN B 1 34 ? 5.612 -15.074 -61.754 1.00 25.42 313 GLN B C 1
ATOM 2102 O O . GLN B 1 34 ? 6.243 -14.023 -61.774 1.00 26.30 313 GLN B O 1
ATOM 2108 N N . ILE B 1 35 ? 5.812 -16.024 -60.845 1.00 25.41 314 ILE B N 1
ATOM 2109 C CA . ILE B 1 35 ? 6.877 -15.963 -59.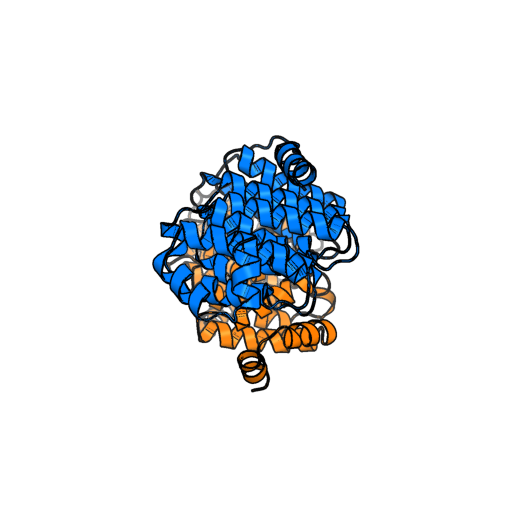846 1.00 22.55 314 ILE B CA 1
ATOM 2110 C C . ILE B 1 35 ? 7.980 -16.958 -60.246 1.00 32.03 314 ILE B C 1
ATOM 2111 O O . ILE B 1 35 ? 7.758 -18.169 -60.253 1.00 28.80 314 ILE B O 1
ATOM 2116 N N . TYR B 1 36 ? 9.161 -16.450 -60.583 1.00 38.75 315 TYR B N 1
ATOM 2117 C CA . TYR B 1 36 ? 10.214 -17.300 -61.134 1.00 38.59 315 TYR B CA 1
ATOM 2118 C C . TYR B 1 36 ? 11.050 -17.995 -60.066 1.00 38.61 315 TYR B C 1
ATOM 2119 O O . TYR B 1 36 ? 11.533 -19.111 -60.278 1.00 38.60 315 TYR B O 1
ATOM 2128 N N . SER B 1 37 ? 11.217 -17.335 -58.924 1.00 26.34 316 SER B N 1
ATOM 2129 C CA . SER B 1 37 ? 11.948 -17.908 -57.799 1.00 28.05 316 SER B CA 1
ATOM 2130 C C . SER B 1 37 ? 11.579 -17.210 -56.490 1.00 25.87 316 SER B C 1
ATOM 2131 O O . SER B 1 37 ? 11.092 -16.068 -56.503 1.00 21.55 316 SER B O 1
ATOM 2134 N N . SER B 1 38 ? 11.826 -17.887 -55.369 1.00 22.58 317 SER B N 1
ATOM 2135 C CA . SER B 1 38 ? 11.606 -17.287 -54.050 1.00 26.07 317 SER B CA 1
ATOM 2136 C C . SER B 1 38 ? 12.372 -15.965 -53.918 1.00 22.39 317 SER B C 1
ATOM 2137 O O . SER B 1 38 ? 11.911 -15.019 -53.271 1.00 22.63 317 SER B O 1
ATOM 2140 N N . ARG B 1 39 ? 13.538 -15.886 -54.551 1.00 21.54 318 ARG B N 1
ATOM 2141 C CA . ARG B 1 39 ? 14.321 -14.656 -54.529 1.00 25.29 318 ARG B CA 1
ATOM 2142 C C . ARG B 1 39 ? 13.606 -13.519 -55.250 1.00 28.52 318 ARG B C 1
ATOM 2143 O O . ARG B 1 39 ? 13.538 -12.400 -54.736 1.00 28.58 318 ARG B O 1
ATOM 2151 N N . ASP B 1 40 ? 13.081 -13.796 -56.441 1.00 23.20 319 ASP B N 1
ATOM 2152 C CA . ASP B 1 40 ? 12.341 -12.773 -57.171 1.00 25.09 319 ASP B CA 1
ATOM 2153 C C . ASP B 1 40 ? 11.082 -12.363 -56.397 1.00 24.71 319 ASP B C 1
ATOM 2154 O O . ASP B 1 40 ? 10.688 -11.203 -56.422 1.00 22.47 319 ASP B O 1
ATOM 2159 N N . LEU B 1 41 ? 10.451 -13.313 -55.718 1.00 22.83 320 LEU B N 1
ATOM 2160 C CA . LEU B 1 41 ? 9.250 -12.985 -54.941 1.00 20.72 320 LEU B CA 1
ATOM 2161 C C . LEU B 1 41 ? 9.576 -12.005 -53.822 1.00 23.26 320 LEU B C 1
ATOM 2162 O O . LEU B 1 41 ? 8.867 -11.010 -53.629 1.00 23.68 320 LEU B O 1
ATOM 2167 N N . GLU B 1 42 ? 10.650 -12.285 -53.088 1.00 24.35 321 GLU B N 1
ATOM 2168 C CA . GLU B 1 42 ? 11.065 -11.416 -51.999 1.00 26.12 321 GLU B CA 1
ATOM 2169 C C . GLU B 1 42 ? 11.343 -10.008 -52.504 1.00 23.87 321 GLU B C 1
ATOM 2170 O O . GLU B 1 42 ? 10.946 -9.020 -51.876 1.00 26.46 321 GLU B O 1
ATOM 2176 N N . GLU B 1 43 ? 12.007 -9.913 -53.649 1.00 22.46 322 GLU B N 1
ATOM 2177 C CA . GLU B 1 43 ? 12.312 -8.611 -54.230 1.00 23.37 322 GLU B CA 1
ATOM 2178 C C . GLU B 1 43 ? 11.049 -7.881 -54.693 1.00 24.84 322 GLU B C 1
ATOM 2179 O O . GLU B 1 43 ? 10.920 -6.675 -54.490 1.00 26.67 322 GLU B O 1
ATOM 2185 N N . SER B 1 44 ? 10.124 -8.605 -55.316 1.00 24.06 323 SER B N 1
ATOM 2186 C CA . SER B 1 44 ? 8.860 -8.003 -55.732 1.00 20.81 323 SER B CA 1
ATOM 2187 C C . SER B 1 44 ? 8.124 -7.393 -54.540 1.00 18.55 323 SER B C 1
ATOM 2188 O O . SER B 1 44 ? 7.629 -6.265 -54.617 1.00 22.45 323 SER B O 1
ATOM 2191 N N . ILE B 1 45 ? 8.065 -8.123 -53.433 1.00 23.53 324 ILE B N 1
ATOM 2192 C CA . ILE B 1 45 ? 7.308 -7.639 -52.273 1.00 27.53 324 ILE B CA 1
ATOM 2193 C C . ILE B 1 45 ? 8.029 -6.458 -51.606 1.00 30.91 324 ILE B C 1
ATOM 2194 O O . ILE B 1 45 ? 7.398 -5.509 -51.125 1.00 26.25 324 ILE B O 1
ATOM 2199 N N . ASN B 1 46 ? 9.354 -6.498 -51.597 1.00 27.07 325 ASN B N 1
ATOM 2200 C CA . ASN B 1 46 ? 10.101 -5.372 -51.055 1.00 31.73 325 ASN B CA 1
ATOM 2201 C C . ASN B 1 46 ? 9.924 -4.094 -51.877 1.00 33.29 325 ASN B C 1
ATOM 2202 O O . ASN B 1 46 ? 9.795 -3.007 -51.311 1.00 30.46 325 ASN B O 1
ATOM 2207 N N . LYS B 1 47 ? 9.922 -4.222 -53.202 1.00 26.16 326 LYS B N 1
ATOM 2208 C CA . LYS B 1 47 ? 9.627 -3.083 -54.079 1.00 25.73 326 LYS B CA 1
ATOM 2209 C C . LYS B 1 47 ? 8.241 -2.508 -53.783 1.00 24.92 326 LYS B C 1
ATOM 2210 O O . LYS B 1 47 ? 8.072 -1.297 -53.719 1.00 25.71 326 LYS B O 1
ATOM 2216 N N . ILE B 1 48 ? 7.259 -3.387 -53.608 1.00 21.42 327 ILE B N 1
ATOM 2217 C CA . ILE B 1 48 ? 5.899 -2.987 -53.221 1.00 22.12 327 ILE B CA 1
ATOM 2218 C C . ILE B 1 48 ? 5.893 -2.218 -51.897 1.00 22.98 327 ILE B C 1
ATOM 2219 O O . ILE B 1 48 ? 5.246 -1.170 -51.786 1.00 20.15 327 ILE B O 1
ATOM 2224 N N . ARG B 1 49 ? 6.633 -2.716 -50.907 1.00 18.86 328 ARG B N 1
ATOM 2225 C CA . ARG B 1 49 ? 6.718 -2.047 -49.613 1.00 24.11 328 ARG B CA 1
ATOM 2226 C C . ARG B 1 49 ? 7.240 -0.623 -49.759 1.00 21.67 328 ARG B C 1
ATOM 2227 O O . ARG B 1 49 ? 6.693 0.323 -49.190 1.00 21.39 328 ARG B O 1
ATOM 2235 N N . GLU B 1 50 ? 8.309 -0.479 -50.530 1.00 26.03 329 GLU B N 1
ATOM 2236 C CA . GLU B 1 50 ? 8.926 0.827 -50.746 1.00 28.80 329 GLU B CA 1
ATOM 2237 C C . GLU B 1 50 ? 7.990 1.796 -51.458 1.00 24.47 329 GLU B C 1
ATOM 2238 O O . GLU B 1 50 ? 7.940 2.971 -51.116 1.00 28.16 329 GLU B O 1
ATOM 2244 N N . ILE B 1 51 ? 7.260 1.304 -52.452 1.00 22.73 330 ILE B N 1
ATOM 2245 C CA . ILE B 1 51 ? 6.295 2.124 -53.172 1.00 19.35 330 ILE B CA 1
ATOM 2246 C C . ILE B 1 51 ? 5.204 2.616 -52.227 1.00 26.76 330 ILE B C 1
ATOM 2247 O O . ILE B 1 51 ? 4.833 3.794 -52.235 1.00 24.28 330 ILE B O 1
ATOM 2252 N N . LEU B 1 52 ? 4.706 1.705 -51.418 1.00 22.85 331 LEU B N 1
ATOM 2253 C CA . LEU B 1 52 ? 3.629 1.971 -50.503 1.00 21.57 331 LEU B CA 1
ATOM 2254 C C . LEU B 1 52 ? 3.976 2.800 -49.284 1.00 30.33 331 LEU B C 1
ATOM 2255 O O . LEU B 1 52 ? 3.095 3.344 -48.649 1.00 29.45 331 LEU B O 1
ATOM 2260 N N . SER B 1 53 ? 5.259 2.851 -48.965 1.00 22.45 332 SER B N 1
ATOM 2261 C CA . SER B 1 53 ? 5.724 3.460 -47.746 1.00 27.95 332 SER B CA 1
ATOM 2262 C C . SER B 1 53 ? 6.076 4.922 -47.830 1.00 38.46 332 SER B C 1
ATOM 2263 O O . SER B 1 53 ? 6.405 5.496 -46.848 1.00 40.40 332 SER B O 1
ATOM 2266 N N . ASP B 1 54 ? 6.086 5.476 -49.017 1.00 48.00 333 ASP B N 1
ATOM 2267 C CA . ASP B 1 54 ? 6.313 6.889 -49.198 1.00 61.41 333 ASP B CA 1
ATOM 2268 C C . ASP B 1 54 ? 4.950 7.342 -49.523 1.00 63.71 333 ASP B C 1
ATOM 2269 O O . ASP B 1 54 ? 4.462 7.020 -50.579 1.00 59.32 333 ASP B O 1
ATOM 2274 N N . ASP B 1 55 ? 4.316 8.083 -48.628 1.00 68.25 334 ASP B N 1
ATOM 2275 C CA . ASP B 1 55 ? 3.009 8.647 -48.981 1.00 70.08 334 ASP B CA 1
ATOM 2276 C C . ASP B 1 55 ? 3.130 9.707 -50.093 1.00 66.29 334 ASP B C 1
ATOM 2277 O O . ASP B 1 55 ? 2.169 10.290 -50.531 1.00 64.13 334 ASP B O 1
ATOM 2282 N N . LYS B 1 56 ? 4.335 9.868 -50.588 1.00 63.83 335 LYS B N 1
ATOM 2283 C CA . LYS B 1 56 ? 4.637 10.857 -51.565 1.00 62.03 335 LYS B CA 1
ATOM 2284 C C . LYS B 1 56 ? 4.862 10.279 -52.952 1.00 55.15 335 LYS B C 1
ATOM 2285 O O . LYS B 1 56 ? 4.898 10.990 -53.931 1.00 51.84 335 LYS B O 1
ATOM 2291 N N . HIS B 1 57 ? 4.936 8.957 -53.039 1.00 53.93 336 HIS B N 1
ATOM 2292 C CA . HIS B 1 57 ? 4.970 8.221 -54.297 1.00 50.89 336 HIS B CA 1
ATOM 2293 C C . HIS B 1 57 ? 3.614 8.463 -54.924 1.00 43.49 336 HIS B C 1
ATOM 2294 O O . HIS B 1 57 ? 2.679 8.668 -54.238 1.00 48.02 336 HIS B O 1
ATOM 2301 N N . ASP B 1 58 ? 3.523 8.426 -56.229 1.00 33.93 337 ASP B N 1
ATOM 2302 C CA . ASP B 1 58 ? 2.297 8.678 -56.961 1.00 36.76 337 ASP B CA 1
ATOM 2303 C C . ASP B 1 58 ? 1.106 7.738 -56.596 1.00 35.70 337 ASP B C 1
ATOM 2304 O O . ASP B 1 58 ? 1.260 6.550 -56.496 1.00 32.34 337 ASP B O 1
ATOM 2309 N N . TRP B 1 59 ? -0.070 8.295 -56.395 1.00 26.89 338 TRP B N 1
ATOM 2310 C CA . TRP B 1 59 ? -1.202 7.517 -55.932 1.00 27.61 338 TRP B CA 1
ATOM 2311 C C . TRP B 1 59 ? -1.572 6.368 -56.862 1.00 30.02 338 TRP B C 1
ATOM 2312 O O . TRP B 1 59 ? -1.961 5.313 -56.425 1.00 24.72 338 TRP B O 1
ATOM 2323 N N . GLU B 1 60 ? -1.425 6.594 -58.156 1.00 31.46 339 GLU B N 1
ATOM 2324 C CA . GLU B 1 60 ? -1.726 5.553 -59.111 1.00 30.90 339 GLU B CA 1
ATOM 2325 C C . GLU B 1 60 ? -0.700 4.424 -58.955 1.00 28.27 339 GLU B C 1
ATOM 2326 O O . GLU B 1 60 ? -1.038 3.291 -59.044 1.00 25.84 339 GLU B O 1
ATOM 2332 N N . GLN B 1 61 ? 0.517 4.786 -58.638 1.00 25.13 340 GLN B N 1
ATOM 2333 C CA . GLN B 1 61 ? 1.566 3.813 -58.455 1.00 22.68 340 GLN B CA 1
ATOM 2334 C C . GLN B 1 61 ? 1.330 2.982 -57.223 1.00 25.60 340 GLN B C 1
ATOM 2335 O O . GLN B 1 61 ? 1.727 1.856 -57.159 1.00 22.99 340 GLN B O 1
ATOM 2341 N N . ARG B 1 62 ? 0.679 3.581 -56.243 1.00 23.66 341 ARG B N 1
ATOM 2342 C CA . ARG B 1 62 ? 0.409 2.893 -54.993 1.00 21.04 341 ARG B CA 1
ATOM 2343 C C . ARG B 1 62 ? -0.803 1.980 -55.161 1.00 20.92 341 ARG B C 1
ATOM 2344 O O . ARG B 1 62 ? -0.818 0.861 -54.632 1.00 19.17 341 ARG B O 1
ATOM 2352 N N . VAL B 1 63 ? -1.792 2.426 -55.928 1.00 17.15 342 VAL B N 1
ATOM 2353 C CA . VAL B 1 63 ? -2.909 1.563 -56.296 1.00 19.19 342 VAL B CA 1
ATOM 2354 C C . VAL B 1 63 ? -2.381 0.331 -57.054 1.00 24.41 342 VAL B C 1
ATOM 2355 O O . VAL B 1 63 ? -2.787 -0.806 -56.798 1.00 16.34 342 VAL B O 1
ATOM 2359 N N . ASN B 1 64 ? -1.449 0.553 -57.971 1.00 23.42 343 ASN B N 1
ATOM 2360 C CA . ASN B 1 64 ? -0.924 -0.566 -58.740 1.00 20.71 343 ASN B CA 1
ATOM 2361 C C . ASN B 1 64 ? -0.054 -1.501 -57.908 1.00 20.61 343 ASN B C 1
ATOM 2362 O O . ASN B 1 64 ? -0.028 -2.708 -58.165 1.00 22.62 343 ASN B O 1
ATOM 2367 N N . ALA B 1 65 ? 0.642 -0.973 -56.907 1.00 16.00 344 ALA B N 1
ATOM 2368 C CA . ALA B 1 65 ? 1.384 -1.839 -55.993 1.00 16.90 344 ALA B CA 1
ATOM 2369 C C . ALA B 1 65 ? 0.424 -2.704 -55.153 1.00 18.90 344 ALA B C 1
ATOM 2370 O O . ALA B 1 65 ? 0.672 -3.899 -54.940 1.00 18.09 344 ALA B O 1
ATOM 2372 N N . LEU B 1 66 ? -0.667 -2.106 -54.674 1.00 17.94 345 LEU B N 1
ATOM 2373 C CA . LEU B 1 66 ? -1.671 -2.879 -53.926 1.00 17.80 345 LEU B CA 1
ATOM 2374 C C . LEU B 1 66 ? -2.281 -3.979 -54.797 1.00 17.54 345 LEU B C 1
ATOM 2375 O O . LEU B 1 66 ? -2.496 -5.109 -54.335 1.00 19.79 345 LEU B O 1
ATOM 2380 N N . LYS B 1 67 ? -2.541 -3.656 -56.060 1.00 21.12 346 LYS B N 1
ATOM 2381 C CA . LYS B 1 67 ? -3.031 -4.657 -57.001 1.00 21.91 346 LYS B CA 1
ATOM 2382 C C . LYS B 1 67 ? -2.003 -5.768 -57.220 1.00 20.68 346 LYS B C 1
ATOM 2383 O O . LYS B 1 67 ? -2.386 -6.941 -57.327 1.00 19.08 346 LYS B O 1
ATOM 2389 N N . LYS B 1 68 ? -0.715 -5.424 -57.233 1.00 18.32 347 LYS B N 1
ATOM 2390 C CA . LYS B 1 68 ? 0.311 -6.434 -57.520 1.00 17.23 347 LYS B CA 1
ATOM 2391 C C . LYS B 1 68 ? 0.356 -7.492 -56.419 1.00 19.22 347 LYS B C 1
ATOM 2392 O O . LYS B 1 68 ? 0.631 -8.669 -56.686 1.00 17.46 347 LYS B O 1
ATOM 2398 N N . ILE B 1 69 ? 0.031 -7.095 -55.186 1.00 19.55 348 ILE B N 1
ATOM 2399 C CA . ILE B 1 69 ? -0.076 -8.063 -54.099 1.00 16.72 348 ILE B CA 1
ATOM 2400 C C . ILE B 1 69 ? -1.122 -9.115 -54.465 1.00 15.34 348 ILE B C 1
ATOM 2401 O O . ILE B 1 69 ? -0.886 -10.307 -54.262 1.00 15.07 348 ILE B O 1
ATOM 2406 N N . ARG B 1 70 ? -2.250 -8.684 -55.039 1.00 17.22 349 ARG B N 1
ATOM 2407 C CA . ARG B 1 70 ? -3.276 -9.626 -55.496 1.00 18.63 349 ARG B CA 1
ATOM 2408 C C . ARG B 1 70 ? -2.771 -10.500 -56.654 1.00 16.12 349 ARG B C 1
ATOM 2409 O O . ARG B 1 70 ? -3.060 -11.708 -56.716 1.00 17.97 349 ARG B O 1
ATOM 2417 N N . SER B 1 71 ? -2.037 -9.887 -57.578 1.00 17.34 350 SER B N 1
ATOM 2418 C CA . SER B 1 71 ? -1.393 -10.646 -58.660 1.00 18.09 350 SER B CA 1
ATOM 2419 C C . SER B 1 71 ? -0.518 -11.767 -58.106 1.00 17.67 350 SER B C 1
ATOM 2420 O O . SER B 1 71 ? -0.573 -12.925 -58.557 1.00 21.33 350 SER B O 1
ATOM 2423 N N . LEU B 1 72 ? 0.305 -11.411 -57.130 1.00 19.21 351 LEU B N 1
ATOM 2424 C CA . LEU B 1 72 ? 1.243 -12.353 -56.540 1.00 20.88 351 LEU B CA 1
ATOM 2425 C C . LEU B 1 72 ? 0.520 -13.489 -55.819 1.00 21.57 351 LEU B C 1
ATOM 2426 O O . LEU B 1 72 ? 0.936 -14.647 -55.917 1.00 19.78 351 LEU B O 1
ATOM 2431 N N . LEU B 1 73 ? -0.558 -13.164 -55.103 1.00 16.41 352 LEU B N 1
ATOM 2432 C CA . LEU B 1 73 ? -1.391 -14.194 -54.493 1.00 18.25 352 LEU B CA 1
ATOM 2433 C C . LEU B 1 73 ? -1.902 -15.183 -55.538 1.00 20.89 352 LEU B C 1
ATOM 2434 O O . LEU B 1 73 ? -1.835 -16.403 -55.349 1.00 21.82 352 LEU B O 1
ATOM 2439 N N . LEU B 1 74 ? -2.419 -14.650 -56.640 1.00 21.85 353 LEU B N 1
ATOM 2440 C CA . LEU B 1 74 ? -3.006 -15.480 -57.691 1.00 24.53 353 LEU B CA 1
ATOM 2441 C C . LEU B 1 74 ? -1.938 -16.291 -58.430 1.00 30.60 353 LEU B C 1
ATOM 2442 O O . LEU B 1 74 ? -2.240 -17.336 -59.001 1.00 29.57 353 LEU B O 1
ATOM 2447 N N . ALA B 1 75 ? -0.689 -15.833 -58.392 1.00 25.92 354 ALA B N 1
ATOM 2448 C CA . ALA B 1 75 ? 0.415 -16.591 -58.986 1.00 31.23 354 ALA B CA 1
ATOM 2449 C C . ALA B 1 75 ? 0.975 -17.631 -58.002 1.00 32.06 354 ALA B C 1
ATOM 2450 O O . ALA B 1 75 ? 1.932 -18.335 -58.313 1.00 26.03 354 ALA B O 1
ATOM 2452 N N . GLY B 1 76 ? 0.374 -17.724 -56.818 1.00 23.85 355 GLY B N 1
ATOM 2453 C CA . GLY B 1 76 ? 0.766 -18.727 -55.842 1.00 16.99 355 GLY B CA 1
ATOM 2454 C C . GLY B 1 76 ? 1.844 -18.340 -54.840 1.00 20.24 355 GLY B C 1
ATOM 2455 O O . GLY B 1 76 ? 2.599 -19.196 -54.376 1.00 23.23 355 GLY B O 1
ATOM 2456 N N . ALA B 1 77 ? 1.905 -17.060 -54.475 1.00 19.72 356 ALA B N 1
ATOM 2457 C CA . ALA B 1 77 ? 2.895 -16.579 -53.512 1.00 18.08 356 ALA B CA 1
ATOM 2458 C C . ALA B 1 77 ? 2.860 -17.316 -52.169 1.00 20.77 356 ALA B C 1
ATOM 2459 O O . ALA B 1 77 ? 3.897 -17.476 -51.515 1.00 21.05 356 ALA B O 1
ATOM 2461 N N . ALA B 1 78 ? 1.673 -17.760 -51.752 1.00 18.61 357 ALA B N 1
ATOM 2462 C CA . ALA B 1 78 ? 1.520 -18.371 -50.428 1.00 19.46 357 ALA B CA 1
ATOM 2463 C C . ALA B 1 78 ? 2.220 -19.729 -50.324 1.00 21.94 357 ALA B C 1
ATOM 2464 O O . ALA B 1 78 ? 2.383 -20.261 -49.228 1.00 22.72 357 ALA B O 1
ATOM 2466 N N . GLU B 1 79 ? 2.651 -20.267 -51.461 1.00 24.56 358 GLU B N 1
ATOM 2467 C CA . GLU B 1 79 ? 3.362 -21.546 -51.488 1.00 32.60 358 GLU B CA 1
ATOM 2468 C C . GLU B 1 79 ? 4.854 -21.390 -51.197 1.00 31.57 358 GLU B C 1
ATOM 2469 O O . GLU B 1 79 ? 5.553 -22.382 -50.962 1.00 26.98 358 GLU B O 1
ATOM 2475 N N . TYR B 1 80 ? 5.343 -20.154 -51.227 1.00 23.29 359 TYR B N 1
ATOM 2476 C CA . TYR B 1 80 ? 6.757 -19.889 -50.974 1.00 21.94 359 TYR B CA 1
ATOM 2477 C C . TYR B 1 80 ? 7.016 -19.798 -49.473 1.00 29.73 359 TYR B C 1
ATOM 2478 O O . TYR B 1 80 ? 6.285 -19.113 -48.731 1.00 21.22 359 TYR B O 1
ATOM 2487 N N . ASP B 1 81 ? 8.058 -20.508 -49.036 1.00 25.94 360 ASP B N 1
ATOM 2488 C CA . ASP B 1 81 ? 8.331 -20.724 -47.612 1.00 29.22 360 ASP B CA 1
ATOM 2489 C C . ASP B 1 81 ? 8.341 -19.448 -46.791 1.00 24.44 360 ASP B C 1
ATOM 2490 O O . ASP B 1 81 ? 7.858 -19.420 -45.656 1.00 25.35 360 ASP B O 1
ATOM 2495 N N . ASN B 1 82 ? 8.921 -18.405 -47.363 1.00 26.49 361 ASN B N 1
ATOM 2496 C CA . ASN B 1 82 ? 9.191 -17.187 -46.616 1.00 30.51 361 ASN B CA 1
ATOM 2497 C C . ASN B 1 82 ? 8.149 -16.102 -46.857 1.00 28.01 361 ASN B C 1
ATOM 2498 O O . ASN B 1 82 ? 8.319 -14.963 -46.411 1.00 26.27 361 ASN B O 1
ATOM 2503 N N . PHE B 1 83 ? 7.073 -16.455 -47.553 1.00 21.26 362 PHE B N 1
ATOM 2504 C CA . PHE B 1 83 ? 6.108 -15.457 -47.975 1.00 19.87 362 PHE B CA 1
ATOM 2505 C C . PHE B 1 83 ? 5.492 -14.731 -46.778 1.00 19.40 362 PHE B C 1
ATOM 2506 O O . PHE B 1 83 ? 5.293 -13.523 -46.832 1.00 20.72 362 PHE B O 1
ATOM 2514 N N . PHE B 1 84 ? 5.226 -15.446 -45.690 1.00 19.98 363 PHE B N 1
ATOM 2515 C CA . PHE B 1 84 ? 4.570 -14.813 -44.540 1.00 23.01 363 PHE B CA 1
ATOM 2516 C C . PHE B 1 84 ? 5.529 -13.881 -43.810 1.00 28.75 363 PHE B C 1
ATOM 2517 O O . PHE B 1 84 ? 5.115 -12.876 -43.222 1.00 22.60 363 PHE B O 1
ATOM 2525 N N . GLN B 1 85 ? 6.819 -14.187 -43.888 1.00 22.58 364 GLN B N 1
ATOM 2526 C CA . GLN B 1 85 ? 7.823 -13.263 -43.385 1.00 21.64 364 GLN B CA 1
ATOM 2527 C C . GLN B 1 85 ? 7.793 -11.971 -44.208 1.00 27.02 364 GLN B C 1
ATOM 2528 O O . GLN B 1 85 ? 7.755 -10.878 -43.635 1.00 23.48 364 GLN B O 1
ATOM 2534 N N . HIS B 1 86 ? 7.782 -12.096 -45.537 1.00 25.74 365 HIS B N 1
ATOM 2535 C CA . HIS B 1 86 ? 7.704 -10.922 -46.412 1.00 26.50 365 HIS B CA 1
ATOM 2536 C C . HIS B 1 86 ? 6.445 -10.117 -46.115 1.00 27.75 365 HIS B C 1
ATOM 2537 O O . HIS B 1 86 ? 6.479 -8.883 -46.033 1.00 23.31 365 HIS B O 1
ATOM 2544 N N . LEU B 1 87 ? 5.337 -10.837 -45.966 1.00 19.30 366 LEU B N 1
ATOM 2545 C CA . LEU B 1 87 ? 4.032 -10.217 -45.746 1.00 22.29 366 LEU B CA 1
ATOM 2546 C C . LEU B 1 87 ? 3.968 -9.411 -44.453 1.00 25.13 366 LEU B C 1
ATOM 2547 O O . LEU B 1 87 ? 3.339 -8.350 -44.419 1.00 20.23 366 LEU B O 1
ATOM 2552 N N . ARG B 1 88 ? 4.606 -9.901 -43.390 1.00 22.01 367 ARG B N 1
ATOM 2553 C CA . ARG B 1 88 ? 4.587 -9.189 -42.114 1.00 25.15 367 ARG B CA 1
ATOM 2554 C C . ARG B 1 88 ? 5.217 -7.812 -42.249 1.00 27.94 367 ARG B C 1
ATOM 2555 O O . ARG B 1 88 ? 4.804 -6.861 -41.583 1.00 25.93 367 ARG B O 1
ATOM 2563 N N . LEU B 1 89 ? 6.209 -7.707 -43.130 1.00 23.92 368 LEU B N 1
ATOM 2564 C CA . LEU B 1 89 ? 6.931 -6.455 -43.317 1.00 23.54 368 LEU B CA 1
ATOM 2565 C C . LEU B 1 89 ? 6.096 -5.386 -44.021 1.00 22.70 368 LEU B C 1
ATOM 2566 O O . LEU B 1 89 ? 6.507 -4.228 -44.096 1.00 24.45 368 LEU B O 1
ATOM 2571 N N . LEU B 1 90 ? 4.942 -5.775 -44.551 1.00 19.24 369 LEU B N 1
ATOM 2572 C CA . LEU B 1 90 ? 4.028 -4.821 -45.183 1.00 16.62 369 LEU B CA 1
ATOM 2573 C C . LEU B 1 90 ? 3.022 -4.192 -44.213 1.00 20.77 369 LEU B C 1
ATOM 2574 O O . LEU B 1 90 ? 2.133 -3.458 -44.653 1.00 18.08 369 LEU B O 1
ATOM 2579 N N . ASP B 1 91 ? 3.132 -4.494 -42.920 1.00 17.98 370 ASP B N 1
ATOM 2580 C CA . ASP B 1 91 ? 2.136 -4.030 -41.942 1.00 20.68 370 ASP B CA 1
ATOM 2581 C C . ASP B 1 91 ? 2.033 -2.509 -41.929 1.00 16.74 370 ASP B C 1
ATOM 2582 O O . ASP B 1 91 ? 0.942 -1.969 -41.960 1.00 19.07 370 ASP B O 1
ATOM 2587 N N . GLY B 1 92 ? 3.178 -1.834 -41.895 1.00 26.81 371 GLY B N 1
ATOM 2588 C CA . GLY B 1 92 ? 3.226 -0.375 -41.950 1.00 29.06 371 GLY B CA 1
ATOM 2589 C C . GLY B 1 92 ? 2.638 0.190 -43.234 1.00 23.75 371 GLY B C 1
ATOM 2590 O O . GLY B 1 92 ? 1.865 1.154 -43.209 1.00 22.32 371 GLY B O 1
ATOM 2591 N N . ALA B 1 93 ? 2.999 -0.420 -44.360 1.00 21.07 372 ALA B N 1
ATOM 2592 C CA . ALA B 1 93 ? 2.480 -0.039 -45.672 1.00 19.19 372 ALA B CA 1
ATOM 2593 C C . ALA B 1 93 ? 0.956 -0.127 -45.759 1.00 19.05 372 ALA B C 1
ATOM 2594 O O . ALA B 1 93 ? 0.306 0.755 -46.320 1.00 19.78 372 ALA B O 1
ATOM 2596 N N . PHE B 1 94 ? 0.387 -1.206 -45.230 1.00 16.90 373 PHE B N 1
ATOM 2597 C CA . PHE B 1 94 ? -1.059 -1.378 -45.233 1.00 16.90 373 PHE B CA 1
ATOM 2598 C C . PHE B 1 94 ? -1.721 -0.269 -44.420 1.00 16.10 373 PHE B C 1
ATOM 2599 O O . PHE B 1 94 ? -2.745 0.275 -44.811 1.00 18.31 373 PHE B O 1
ATOM 2607 N N . LYS B 1 95 ? -1.124 0.048 -43.280 1.00 18.14 374 LYS B N 1
ATOM 2608 C CA . LYS B 1 95 ? -1.669 1.058 -42.395 1.00 23.77 374 LYS B CA 1
ATOM 2609 C C . LYS B 1 95 ? -1.643 2.421 -43.086 1.00 23.69 374 LYS B C 1
ATOM 2610 O O . LYS B 1 95 ? -2.641 3.138 -43.117 1.00 19.64 374 LYS B O 1
ATOM 2616 N N . LEU B 1 96 ? -0.495 2.764 -43.653 1.00 19.52 375 LEU B N 1
ATOM 2617 C CA . LEU B 1 96 ? -0.363 3.985 -44.423 1.00 21.26 375 LEU B CA 1
ATOM 2618 C C . LEU B 1 96 ? -1.399 4.073 -45.532 1.00 25.53 375 LEU B C 1
ATOM 2619 O O . LEU B 1 96 ? -1.995 5.125 -45.750 1.00 20.63 375 LEU B O 1
ATOM 2624 N N . SER B 1 97 ? -1.588 2.971 -46.249 1.00 16.12 376 SER B N 1
ATOM 2625 C CA . SER B 1 97 ? -2.490 2.940 -47.394 1.00 18.67 376 SER B CA 1
ATOM 2626 C C . SER B 1 97 ? -3.936 3.126 -46.981 1.00 19.03 376 SER B C 1
ATOM 2627 O O . SER B 1 97 ? -4.699 3.831 -47.653 1.00 20.60 376 SER B O 1
ATOM 2630 N N . ALA B 1 98 ? -4.312 2.486 -45.879 1.00 15.82 377 ALA B N 1
ATOM 2631 C CA . ALA B 1 98 ? -5.678 2.576 -45.373 1.00 18.82 377 ALA B CA 1
ATOM 2632 C C . ALA B 1 98 ? -5.981 3.952 -44.772 1.00 24.86 377 ALA B C 1
ATOM 2633 O O . ALA B 1 98 ? -7.137 4.322 -44.642 1.00 24.73 377 ALA B O 1
ATOM 2635 N N . LYS B 1 99 ? -4.940 4.688 -44.395 1.00 21.51 378 LYS B N 1
ATOM 2636 C CA . LYS B 1 99 ? -5.089 6.037 -43.843 1.00 24.89 378 LYS B CA 1
ATOM 2637 C C . LYS B 1 99 ? -4.951 7.131 -44.891 1.00 25.16 378 LYS B C 1
ATOM 2638 O O . LYS B 1 99 ? -4.944 8.319 -44.555 1.00 25.93 378 LYS B O 1
ATOM 2644 N N . ASP B 1 100 ? -4.821 6.744 -46.156 1.00 28.13 379 ASP B N 1
ATOM 2645 C CA . ASP B 1 100 ? -4.510 7.717 -47.200 1.00 24.97 379 ASP B CA 1
ATOM 2646 C C . ASP B 1 100 ? -5.669 8.685 -47.402 1.00 24.37 379 ASP B C 1
ATOM 2647 O O . ASP B 1 100 ? -6.826 8.308 -47.251 1.00 21.55 379 ASP B O 1
ATOM 2652 N N . LEU B 1 101 ? -5.352 9.927 -47.755 1.00 30.77 380 LEU B N 1
ATOM 2653 C CA . LEU B 1 101 ? -6.377 10.935 -48.013 1.00 34.64 380 LEU B CA 1
ATOM 2654 C C . LEU B 1 101 ? -7.225 10.576 -49.229 1.00 26.27 380 LEU B C 1
ATOM 2655 O O . LEU B 1 101 ? -8.390 10.962 -49.321 1.00 24.27 380 LEU B O 1
ATOM 2660 N N . ARG B 1 102 ? -6.633 9.834 -50.163 1.00 26.00 381 ARG B N 1
ATOM 2661 C CA . ARG B 1 102 ? -7.323 9.482 -51.397 1.00 19.65 381 ARG B CA 1
ATOM 2662 C C . ARG B 1 102 ? -8.063 8.160 -51.268 1.00 24.81 381 ARG B C 1
ATOM 2663 O O . ARG B 1 102 ? -7.440 7.116 -51.017 1.00 20.76 381 ARG B O 1
ATOM 2671 N N . SER B 1 103 ? -9.383 8.203 -51.461 1.00 21.20 382 SER B N 1
ATOM 2672 C CA . SER B 1 103 ? -10.205 6.994 -51.373 1.00 20.72 382 SER B CA 1
ATOM 2673 C C . SER B 1 103 ? -9.783 5.923 -52.389 1.00 20.56 382 SER B C 1
ATOM 2674 O O . SER B 1 103 ? -10.035 4.734 -52.175 1.00 19.05 382 SER B O 1
ATOM 2677 N N . GLN B 1 104 ? -9.170 6.332 -53.500 1.00 13.95 383 GLN B N 1
ATOM 2678 C CA . GLN B 1 104 ? -8.667 5.348 -54.470 1.00 13.63 383 GLN B CA 1
ATOM 2679 C C . GLN B 1 104 ? -7.699 4.390 -53.798 1.00 18.57 383 GLN B C 1
ATOM 2680 O O . GLN B 1 104 ? -7.752 3.183 -54.017 1.00 21.64 383 GLN B O 1
ATOM 2686 N N . VAL B 1 105 ? -6.790 4.953 -53.010 1.00 17.60 384 VAL B N 1
ATOM 2687 C CA . VAL B 1 105 ? -5.785 4.184 -52.304 1.00 14.88 384 VAL B CA 1
ATOM 2688 C C . VAL B 1 105 ? -6.426 3.376 -51.176 1.00 20.43 384 VAL B C 1
ATOM 2689 O O . VAL B 1 105 ? -6.206 2.173 -51.059 1.00 16.92 384 VAL B O 1
ATOM 2693 N N . VAL B 1 106 ? -7.248 4.038 -50.364 1.00 19.28 385 VAL B N 1
ATOM 2694 C CA . VAL B 1 106 ? -7.921 3.361 -49.261 1.00 16.15 385 VAL B CA 1
ATOM 2695 C C . VAL B 1 106 ? -8.720 2.162 -49.735 1.00 16.36 385 VAL B C 1
ATOM 2696 O O . VAL B 1 106 ? -8.595 1.070 -49.170 1.00 15.40 385 VAL B O 1
ATOM 2700 N N . ARG B 1 107 ? -9.530 2.361 -50.776 1.00 12.31 386 ARG B N 1
ATOM 2701 C CA . ARG B 1 107 ? -10.356 1.278 -51.301 1.00 15.37 386 ARG B CA 1
ATOM 2702 C C . ARG B 1 107 ? -9.508 0.119 -51.837 1.00 16.94 386 ARG B C 1
ATOM 2703 O O . ARG B 1 107 ? -9.809 -1.054 -51.596 1.00 14.69 386 ARG B O 1
ATOM 2711 N N . GLU B 1 108 ? -8.444 0.438 -52.567 1.00 20.66 387 GLU B N 1
ATOM 2712 C CA . GLU B 1 108 ? -7.620 -0.638 -53.116 1.00 19.25 387 GLU B CA 1
ATOM 2713 C C . GLU B 1 108 ? -6.965 -1.439 -51.995 1.00 15.53 387 GLU B C 1
ATOM 2714 O O . GLU B 1 108 ? -6.872 -2.665 -52.073 1.00 16.69 387 GLU B O 1
ATOM 2720 N N . ALA B 1 109 ? -6.532 -0.743 -50.944 1.00 17.31 388 ALA B N 1
ATOM 2721 C CA . ALA B 1 109 ? -5.954 -1.412 -49.785 1.00 14.81 388 ALA B CA 1
ATOM 2722 C C . ALA B 1 109 ? -6.983 -2.357 -49.140 1.00 17.57 388 ALA B C 1
ATOM 2723 O O . ALA B 1 109 ? -6.672 -3.511 -48.822 1.00 15.35 388 ALA B O 1
ATOM 2725 N N . CYS B 1 110 ? -8.213 -1.882 -48.978 1.00 17.78 389 CYS B N 1
ATOM 2726 C CA . CYS B 1 110 ? -9.282 -2.707 -48.405 1.00 18.06 389 CYS B CA 1
ATOM 2727 C C . CYS B 1 110 ? -9.574 -3.934 -49.274 1.00 15.14 389 CYS B C 1
ATOM 2728 O O . CYS B 1 110 ? -9.799 -5.036 -48.760 1.00 14.05 389 CYS B O 1
ATOM 2731 N N . ILE B 1 111 ? -9.566 -3.752 -50.589 1.00 15.44 390 ILE B N 1
ATOM 2732 C CA . ILE B 1 111 ? -9.726 -4.897 -51.496 1.00 14.56 390 ILE B CA 1
ATOM 2733 C C . ILE B 1 111 ? -8.568 -5.890 -51.330 1.00 19.99 390 ILE B C 1
ATOM 2734 O O . ILE B 1 111 ? -8.781 -7.104 -51.227 1.00 17.48 390 ILE B O 1
ATOM 2739 N N . THR B 1 112 ? -7.344 -5.382 -51.296 1.00 18.72 391 THR B N 1
ATOM 2740 C CA . THR B 1 112 ? -6.195 -6.265 -51.143 1.00 21.66 391 THR B CA 1
ATOM 2741 C C . THR B 1 112 ? -6.174 -6.977 -49.773 1.00 19.36 391 THR B C 1
ATOM 2742 O O . THR B 1 112 ? -5.790 -8.144 -49.684 1.00 18.59 391 THR B O 1
ATOM 2746 N N . LEU B 1 113 ? -6.603 -6.295 -48.715 1.00 14.49 392 LEU B N 1
ATOM 2747 C CA . LEU B 1 113 ? -6.700 -6.918 -47.392 1.00 14.26 392 LEU B CA 1
ATOM 2748 C C . LEU B 1 113 ? -7.771 -7.992 -47.398 1.00 14.47 392 LEU B C 1
ATOM 2749 O O . LEU B 1 113 ? -7.585 -9.087 -46.845 1.00 17.05 392 LEU B O 1
ATOM 2754 N N . GLY B 1 114 ? -8.892 -7.705 -48.051 1.00 14.18 393 GLY B N 1
ATOM 2755 C CA . GLY B 1 114 ? -9.946 -8.694 -48.155 1.00 15.81 393 GLY B CA 1
ATOM 2756 C C . GLY B 1 114 ? -9.476 -9.892 -48.948 1.00 17.89 393 GLY B C 1
ATOM 2757 O O . GLY B 1 114 ? -9.817 -11.034 -48.645 1.00 21.18 393 GLY B O 1
ATOM 2758 N N . HIS B 1 115 ? -8.677 -9.633 -49.976 1.00 19.05 394 HIS B N 1
ATOM 2759 C CA . HIS B 1 115 ? -8.140 -10.725 -50.780 1.00 20.04 394 HIS B CA 1
ATOM 2760 C C . HIS B 1 115 ? -7.198 -11.604 -49.966 1.00 15.26 394 HIS B C 1
ATOM 2761 O O . HIS B 1 115 ? -7.291 -12.838 -50.014 1.00 18.18 394 HIS B O 1
ATOM 2768 N N . LEU B 1 116 ? -6.296 -10.971 -49.218 1.00 14.89 395 LEU B N 1
ATOM 2769 C CA . LEU B 1 116 ? -5.367 -11.686 -48.351 1.00 12.19 395 LEU B CA 1
ATOM 2770 C C . LEU B 1 116 ? -6.103 -12.557 -47.348 1.00 17.00 395 LEU B C 1
ATOM 2771 O O . LEU B 1 116 ? -5.778 -13.736 -47.162 1.00 15.31 395 LEU B O 1
ATOM 2776 N N . SER B 1 117 ? -7.114 -11.986 -46.708 1.00 15.62 396 SER B N 1
ATOM 2777 C CA . SER B 1 117 ? -7.884 -12.774 -45.751 1.00 16.55 396 SER B CA 1
ATOM 2778 C C . SER B 1 117 ? -8.527 -13.981 -46.442 1.00 22.26 396 SER B C 1
ATOM 2779 O O . SER B 1 117 ? -8.490 -15.098 -45.927 1.00 22.32 396 SER B O 1
ATOM 2782 N N . SER B 1 118 ? -9.114 -13.743 -47.611 1.00 18.28 397 SER B N 1
ATOM 2783 C CA . SER B 1 118 ? -9.814 -14.785 -48.364 1.00 21.35 397 SER B CA 1
ATOM 2784 C C . SER B 1 118 ? -8.899 -15.943 -48.768 1.00 25.64 397 SER B C 1
ATOM 2785 O O . SER B 1 118 ? -9.276 -17.111 -48.672 1.00 23.91 397 SER B O 1
ATOM 2788 N N . VAL B 1 119 ? -7.693 -15.613 -49.213 1.00 20.47 398 VAL B N 1
ATOM 2789 C CA . VAL B 1 119 ? -6.758 -16.620 -49.700 1.00 21.96 398 VAL B CA 1
ATOM 2790 C C . VAL B 1 119 ? -6.012 -17.329 -48.568 1.00 21.44 398 VAL B C 1
ATOM 2791 O O . VAL B 1 119 ? -5.872 -18.553 -48.579 1.00 22.42 398 VAL B O 1
ATOM 2795 N N . LEU B 1 120 ? -5.562 -16.564 -47.579 1.00 18.86 399 LEU B N 1
ATOM 2796 C CA . LEU B 1 120 ? -4.699 -17.077 -46.518 1.00 16.15 399 LEU B CA 1
ATOM 2797 C C . LEU B 1 120 ? -5.471 -17.571 -45.288 1.00 21.03 399 LEU B C 1
ATOM 2798 O O . LEU B 1 120 ? -4.939 -18.337 -44.486 1.00 21.07 399 LEU B O 1
ATOM 2803 N N . GLY B 1 121 ? -6.713 -17.119 -45.140 1.00 19.79 400 GLY B N 1
ATOM 2804 C CA . GLY B 1 121 ? -7.542 -17.501 -44.001 1.00 20.70 400 GLY B CA 1
ATOM 2805 C C . GLY B 1 121 ? -6.920 -17.240 -42.639 1.00 20.50 400 GLY B C 1
ATOM 2806 O O . GLY B 1 121 ? -6.541 -16.113 -42.318 1.00 23.19 400 GLY B O 1
ATOM 2807 N N . ASN B 1 122 ? -6.822 -18.279 -41.817 1.00 17.24 401 ASN B N 1
ATOM 2808 C CA . ASN B 1 122 ? -6.295 -18.093 -40.473 1.00 18.50 401 ASN B CA 1
ATOM 2809 C C . ASN B 1 122 ? -4.815 -17.736 -40.473 1.00 20.79 401 ASN B C 1
ATOM 2810 O O . ASN B 1 122 ? -4.296 -17.250 -39.472 1.00 22.12 401 ASN B O 1
ATOM 2815 N N . LYS B 1 123 ? -4.139 -17.954 -41.598 1.00 22.71 402 LYS B N 1
ATOM 2816 C CA . LYS B 1 123 ? -2.736 -17.563 -41.716 1.00 19.80 402 LYS B CA 1
ATOM 2817 C C . LYS B 1 123 ? -2.547 -16.058 -41.944 1.00 22.32 402 LYS B C 1
ATOM 2818 O O . LYS B 1 123 ? -1.420 -15.580 -42.027 1.00 24.49 402 LYS B O 1
ATOM 2824 N N . PHE B 1 124 ? -3.640 -15.310 -42.042 1.00 17.55 403 PHE B N 1
ATOM 2825 C CA . PHE B 1 124 ? -3.539 -13.844 -42.088 1.00 16.70 403 PHE B CA 1
ATOM 2826 C C . PHE B 1 124 ? -3.917 -13.258 -40.727 1.00 17.72 403 PHE B C 1
ATOM 2827 O O . PHE B 1 124 ? -4.256 -12.081 -40.630 1.00 15.59 403 PHE B O 1
ATOM 2835 N N . ASP B 1 125 ? -3.853 -14.067 -39.666 1.00 18.99 404 ASP B N 1
ATOM 2836 C CA . ASP B 1 125 ? -4.322 -13.593 -38.356 1.00 20.35 404 ASP B CA 1
ATOM 2837 C C . ASP B 1 125 ? -3.501 -12.393 -37.864 1.00 23.27 404 ASP B C 1
ATOM 2838 O O . ASP B 1 125 ? -4.069 -11.402 -37.411 1.00 18.92 404 ASP B O 1
ATOM 2843 N N . HIS B 1 126 ? -2.180 -12.448 -37.999 1.00 19.96 405 HIS B N 1
ATOM 2844 C CA . HIS B 1 126 ? -1.347 -11.351 -37.516 1.00 22.60 405 HIS B CA 1
ATOM 2845 C C . HIS B 1 126 ? -1.575 -10.064 -38.321 1.00 19.55 405 HIS B C 1
ATOM 2846 O O . HIS B 1 126 ? -1.695 -8.973 -37.741 1.00 21.39 405 HIS B O 1
ATOM 2853 N N . GLY B 1 127 ? -1.659 -10.195 -39.641 1.00 20.35 406 GLY B N 1
ATOM 2854 C CA . GLY B 1 127 ? -1.879 -9.045 -40.512 1.00 16.59 406 GLY B CA 1
ATOM 2855 C C . GLY B 1 127 ? -3.257 -8.435 -40.303 1.00 22.61 406 GLY B C 1
ATOM 2856 O O . GLY B 1 127 ? -3.411 -7.211 -40.311 1.00 17.50 406 GLY B O 1
ATOM 2857 N N . ALA B 1 128 ? -4.263 -9.287 -40.112 1.00 17.30 407 ALA B N 1
ATOM 2858 C CA . ALA B 1 128 ? -5.617 -8.802 -39.867 1.00 20.21 407 ALA B CA 1
ATOM 2859 C C . ALA B 1 128 ? -5.691 -8.068 -38.527 1.00 19.76 407 ALA B C 1
ATOM 2860 O O . ALA B 1 128 ? -6.305 -6.996 -38.434 1.00 19.59 407 ALA B O 1
ATOM 2862 N N . GLU B 1 129 ? -5.067 -8.644 -37.495 1.00 19.38 408 GLU B N 1
ATOM 2863 C CA . GLU B 1 129 ? -4.978 -8.004 -36.180 1.00 20.86 408 GLU B CA 1
ATOM 2864 C C . GLU B 1 129 ? -4.304 -6.646 -36.263 1.00 19.84 408 GLU B C 1
ATOM 2865 O O . GLU B 1 129 ? -4.764 -5.663 -35.673 1.00 18.57 408 GLU B O 1
ATOM 2871 N N . ALA B 1 130 ? -3.195 -6.598 -36.987 1.00 18.68 409 ALA B N 1
ATOM 2872 C CA . ALA B 1 130 ? -2.406 -5.382 -37.097 1.00 18.27 409 ALA B CA 1
ATOM 2873 C C . ALA B 1 130 ? -3.179 -4.234 -37.734 1.00 22.25 409 ALA B C 1
ATOM 2874 O O . ALA B 1 130 ? -3.070 -3.091 -37.288 1.00 17.72 409 ALA B O 1
ATOM 2876 N N . ILE B 1 131 ? -3.974 -4.540 -38.760 1.00 18.73 410 ILE B N 1
ATOM 2877 C CA . ILE B 1 131 ? -4.628 -3.504 -39.568 1.00 17.74 410 ILE B CA 1
ATOM 2878 C C . ILE B 1 131 ? -6.033 -3.147 -39.066 1.00 19.29 410 ILE B C 1
ATOM 2879 O O . ILE B 1 131 ? -6.570 -2.095 -39.410 1.00 17.85 410 ILE B O 1
ATOM 2884 N N . MET B 1 132 ? -6.620 -4.020 -38.250 1.00 16.60 411 MET B N 1
ATOM 2885 C CA . MET B 1 132 ? -8.033 -3.887 -37.880 1.00 23.62 411 MET B CA 1
ATOM 2886 C C . MET B 1 132 ? -8.466 -2.519 -37.336 1.00 18.03 411 MET B C 1
ATOM 2887 O O . MET B 1 132 ? -9.470 -2.000 -37.798 1.00 21.19 411 MET B O 1
ATOM 2892 N N . PRO B 1 133 ? -7.722 -1.929 -36.375 1.00 23.54 412 PRO B N 1
ATOM 2893 C CA . PRO B 1 133 ? -8.157 -0.611 -35.877 1.00 22.37 412 PRO B CA 1
ATOM 2894 C C . PRO B 1 133 ? -8.281 0.435 -36.979 1.00 24.01 412 PRO B C 1
ATOM 2895 O O . PRO B 1 133 ? -9.219 1.231 -36.962 1.00 18.71 412 PRO B O 1
ATOM 2899 N N . THR B 1 134 ? -7.358 0.409 -37.938 1.00 19.92 413 THR B N 1
ATOM 2900 C CA . THR B 1 134 ? -7.353 1.381 -39.023 1.00 17.49 413 THR B CA 1
ATOM 2901 C C . THR B 1 134 ? -8.552 1.200 -39.957 1.00 17.16 413 THR B C 1
ATOM 2902 O O . THR B 1 134 ? -9.217 2.165 -40.307 1.00 16.15 413 THR B O 1
ATOM 2906 N N . ILE B 1 135 ? -8.844 -0.029 -40.374 1.00 14.25 414 ILE B N 1
ATOM 2907 C CA . ILE B 1 135 ? -10.008 -0.202 -41.242 1.00 16.61 414 ILE B CA 1
ATOM 2908 C C . ILE B 1 135 ? -11.331 -0.058 -40.471 1.00 20.32 414 ILE B C 1
ATOM 2909 O O . ILE B 1 135 ? -12.347 0.335 -41.048 1.00 19.73 414 ILE B O 1
ATOM 2914 N N . PHE B 1 136 ? -11.339 -0.350 -39.176 1.00 19.78 415 PHE B N 1
ATOM 2915 C CA . PHE B 1 136 ? -12.584 -0.155 -38.427 1.00 16.23 415 PHE B CA 1
ATOM 2916 C C . PHE B 1 136 ? -12.890 1.343 -38.283 1.00 15.52 415 PHE B C 1
ATOM 2917 O O . PHE B 1 136 ? -14.046 1.741 -38.213 1.00 21.42 415 PHE B O 1
ATOM 2925 N N . ASN B 1 137 ? -11.857 2.175 -38.292 1.00 17.46 416 ASN B N 1
ATOM 2926 C CA . ASN B 1 137 ? -12.055 3.628 -38.238 1.00 18.85 416 ASN B CA 1
ATOM 2927 C C . ASN B 1 137 ? -12.737 4.212 -39.487 1.00 22.80 416 ASN B C 1
ATOM 2928 O O . ASN B 1 137 ? -13.163 5.372 -39.486 1.00 15.03 416 ASN B O 1
ATOM 2933 N N . LEU B 1 138 ? -12.852 3.408 -40.542 1.00 19.89 417 LEU B N 1
ATOM 2934 C CA . LEU B 1 138 ? -13.488 3.850 -41.785 1.00 14.72 417 LEU B CA 1
ATOM 2935 C C . LEU B 1 138 ? -15.007 3.721 -41.712 1.00 18.80 417 LEU B C 1
ATOM 2936 O O . LEU B 1 138 ? -15.732 4.420 -42.409 1.00 17.10 417 LEU B O 1
ATOM 2941 N N . ILE B 1 139 ? -15.481 2.808 -40.877 1.00 16.70 418 ILE B N 1
ATOM 2942 C CA . ILE B 1 139 ? -16.901 2.486 -40.818 1.00 17.88 418 ILE B CA 1
ATOM 2943 C C . ILE B 1 139 ? -17.795 3.713 -40.562 1.00 16.54 418 ILE B C 1
ATOM 2944 O O . ILE B 1 139 ? -18.830 3.859 -41.212 1.00 17.77 418 ILE B O 1
ATOM 2949 N N . PRO B 1 140 ? -17.408 4.590 -39.619 1.00 16.51 419 PRO B N 1
ATOM 2950 C CA . PRO B 1 140 ? -18.325 5.725 -39.405 1.00 16.34 419 PRO B CA 1
ATOM 2951 C C . PRO B 1 140 ? -18.066 6.928 -40.319 1.00 16.65 419 PRO B C 1
ATOM 2952 O O . PRO B 1 140 ? -18.723 7.952 -40.154 1.00 16.84 419 PRO B O 1
ATOM 2956 N N . ASN B 1 141 ? -17.143 6.805 -41.268 1.00 14.44 420 ASN B N 1
ATOM 2957 C CA . ASN B 1 141 ? -16.868 7.893 -42.211 1.00 16.13 420 ASN B CA 1
ATOM 2958 C C . ASN B 1 141 ? -18.126 8.248 -42.986 1.00 13.65 420 ASN B C 1
ATOM 2959 O O . ASN B 1 141 ? -18.820 7.369 -43.468 1.00 14.88 420 ASN B O 1
ATOM 2964 N N . SER B 1 142 ? -18.428 9.535 -43.115 1.00 13.43 421 SER B N 1
ATOM 2965 C CA . SER B 1 142 ? -19.662 9.931 -43.800 1.00 19.92 421 SER B CA 1
ATOM 2966 C C . SER B 1 142 ? -19.607 9.755 -45.324 1.00 18.36 421 SER B C 1
ATOM 2967 O O . SER B 1 142 ? -20.648 9.747 -45.994 1.00 17.45 421 SER B O 1
ATOM 2970 N N . ALA B 1 143 ? -18.402 9.634 -45.878 1.00 15.72 422 ALA B N 1
ATOM 2971 C CA . ALA B 1 143 ? -18.249 9.389 -47.301 1.00 16.77 422 ALA B CA 1
ATOM 2972 C C . ALA B 1 143 ? -18.490 7.911 -47.578 1.00 20.89 422 ALA B C 1
ATOM 2973 O O . ALA B 1 143 ? -17.786 7.039 -47.046 1.00 16.93 422 ALA B O 1
ATOM 2975 N N . LYS B 1 144 ? -19.496 7.654 -48.410 1.00 12.64 423 LYS B N 1
ATOM 2976 C CA . LYS B 1 144 ? -19.969 6.311 -48.685 1.00 17.08 423 LYS B CA 1
ATOM 2977 C C . LYS B 1 144 ? -18.856 5.366 -49.131 1.00 17.88 423 LYS B C 1
ATOM 2978 O O . LYS B 1 144 ? -18.800 4.218 -48.692 1.00 15.92 423 LYS B O 1
ATOM 2984 N N . ILE B 1 145 ? -17.963 5.840 -49.996 1.00 15.16 424 ILE B N 1
ATOM 2985 C CA . ILE B 1 145 ? -16.937 4.952 -50.526 1.00 16.40 424 ILE B CA 1
ATOM 2986 C C . ILE B 1 145 ? -15.934 4.534 -49.440 1.00 16.76 424 ILE B C 1
ATOM 2987 O O . ILE B 1 145 ? -15.464 3.387 -49.432 1.00 16.03 424 ILE B O 1
ATOM 2992 N N . MET B 1 146 ? -15.649 5.443 -48.508 1.00 13.72 425 MET B N 1
ATOM 2993 C CA . MET B 1 146 ? -14.784 5.154 -47.371 1.00 13.84 425 MET B CA 1
ATOM 2994 C C . MET B 1 146 ? -15.432 4.131 -46.447 1.00 15.65 425 MET B C 1
ATOM 2995 O O . MET B 1 146 ? -14.852 3.084 -46.151 1.00 18.33 425 MET B O 1
ATOM 3000 N N . ALA B 1 147 ? -16.647 4.428 -46.000 1.00 15.26 426 ALA B N 1
ATOM 3001 C CA . ALA B 1 147 ? -17.350 3.526 -45.084 1.00 15.12 426 ALA B CA 1
ATOM 3002 C C . ALA B 1 147 ? -17.576 2.138 -45.687 1.00 17.69 426 ALA B C 1
ATOM 3003 O O . ALA B 1 147 ? -17.347 1.128 -45.022 1.00 18.12 426 ALA B O 1
ATOM 3005 N N . THR B 1 148 ? -18.029 2.087 -46.938 1.00 16.87 427 THR B N 1
ATOM 3006 C CA . THR B 1 148 ? -18.294 0.812 -47.595 1.00 19.21 427 THR B CA 1
ATOM 3007 C C . THR B 1 148 ? -17.025 -0.045 -47.709 1.00 15.47 427 THR B C 1
ATOM 3008 O O . THR B 1 148 ? -17.047 -1.246 -47.439 1.00 17.17 427 THR B O 1
ATOM 3012 N N . SER B 1 149 ? -15.926 0.576 -48.119 1.00 19.21 428 SER B N 1
ATOM 3013 C CA . SER B 1 149 ? -14.645 -0.120 -48.205 1.00 18.47 428 SER B CA 1
ATOM 3014 C C . SER B 1 149 ? -14.260 -0.740 -46.863 1.00 18.50 428 SER B C 1
ATOM 3015 O O . SER B 1 149 ? -13.756 -1.866 -46.814 1.00 19.75 428 SER B O 1
ATOM 3018 N N . GLY B 1 150 ? -14.507 -0.002 -45.781 1.00 15.71 429 GLY B N 1
ATOM 3019 C CA . GLY B 1 150 ? -14.204 -0.475 -44.447 1.00 16.73 429 GLY B CA 1
ATOM 3020 C C . GLY B 1 150 ? -15.124 -1.617 -44.071 1.00 17.63 429 GLY B C 1
ATOM 3021 O O . GLY B 1 150 ? -14.661 -2.659 -43.582 1.00 15.07 429 GLY B O 1
ATOM 3022 N N . VAL B 1 151 ? -16.424 -1.439 -44.315 1.00 14.57 430 VAL B N 1
ATOM 3023 C CA . VAL B 1 151 ? -17.402 -2.457 -43.925 1.00 18.85 430 VAL B CA 1
ATOM 3024 C C . VAL B 1 151 ? -17.114 -3.788 -44.613 1.00 22.32 430 VAL B C 1
ATOM 3025 O O . VAL B 1 151 ? -17.091 -4.835 -43.959 1.00 17.03 430 VAL B O 1
ATOM 3029 N N . VAL B 1 152 ? -16.877 -3.746 -45.924 1.00 19.51 431 VAL B N 1
ATOM 3030 C CA . VAL B 1 152 ? -16.691 -4.988 -46.672 1.00 20.30 431 VAL B CA 1
ATOM 3031 C C . VAL B 1 152 ? -15.386 -5.676 -46.279 1.00 20.96 431 VAL B C 1
ATOM 3032 O O . VAL B 1 152 ? -15.357 -6.903 -46.151 1.00 18.82 431 VAL B O 1
ATOM 3036 N N . ALA B 1 153 ? -14.318 -4.898 -46.087 1.00 17.14 432 ALA B N 1
ATOM 3037 C CA . ALA B 1 153 ? -13.048 -5.457 -45.616 1.00 14.99 432 ALA B CA 1
ATOM 3038 C C . ALA B 1 153 ? -13.218 -6.209 -44.283 1.00 17.74 432 ALA B C 1
ATOM 3039 O O . ALA B 1 153 ? -12.746 -7.334 -44.131 1.00 14.45 432 ALA B O 1
ATOM 3041 N N . VAL B 1 154 ? -13.904 -5.597 -43.322 1.00 13.92 433 VAL B N 1
ATOM 3042 C CA . VAL B 1 154 ? -14.160 -6.252 -42.037 1.00 15.52 433 VAL B CA 1
ATOM 3043 C C . VAL B 1 154 ? -15.022 -7.506 -42.202 1.00 16.39 433 VAL B C 1
ATOM 3044 O O . VAL B 1 154 ? -14.760 -8.538 -41.570 1.00 16.69 433 VAL B O 1
ATOM 3048 N N . ARG B 1 155 ? -16.040 -7.434 -43.057 1.00 13.20 434 ARG B N 1
ATOM 3049 C CA . ARG B 1 155 ? -16.875 -8.607 -43.317 1.00 13.11 434 ARG B CA 1
ATOM 3050 C C . ARG B 1 155 ? -16.066 -9.765 -43.901 1.00 15.50 434 ARG B C 1
ATOM 3051 O O . ARG B 1 155 ? -16.277 -10.928 -43.550 1.00 14.29 434 ARG B O 1
ATOM 3059 N N . LEU B 1 156 ? -15.138 -9.453 -44.799 1.00 15.04 435 LEU B N 1
ATOM 3060 C CA . LEU B 1 156 ? -14.319 -10.500 -45.395 1.00 14.18 435 LEU B CA 1
ATOM 3061 C C . LEU B 1 156 ? -13.367 -11.096 -44.362 1.00 15.74 435 LEU B C 1
ATOM 3062 O O . LEU B 1 156 ? -13.140 -12.309 -44.343 1.00 15.40 435 LEU B O 1
ATOM 3067 N N . ILE B 1 157 ? -12.811 -10.251 -43.499 1.00 14.20 436 ILE B N 1
ATOM 3068 C CA . ILE B 1 157 ? -11.930 -10.751 -42.444 1.00 13.02 436 ILE B CA 1
ATOM 3069 C C . ILE B 1 157 ? -12.707 -11.632 -41.473 1.00 18.22 436 ILE B C 1
ATOM 3070 O O . ILE B 1 157 ? -12.251 -12.730 -41.130 1.00 18.59 436 ILE B O 1
ATOM 3075 N N . ILE B 1 158 ? -13.892 -11.187 -41.062 1.00 14.62 437 ILE B N 1
ATOM 3076 C CA . ILE B 1 158 ? -14.710 -12.007 -40.161 1.00 14.48 437 ILE B CA 1
ATOM 3077 C C . ILE B 1 158 ? -14.974 -13.383 -40.774 1.00 19.45 437 ILE B C 1
ATOM 3078 O O . ILE B 1 158 ? -14.832 -14.409 -40.103 1.00 18.79 437 ILE B O 1
ATOM 3083 N N . ARG B 1 159 ? -15.330 -13.405 -42.056 1.00 18.41 438 ARG B N 1
ATOM 3084 C CA . ARG B 1 159 ? -15.626 -14.663 -42.734 1.00 20.24 438 ARG B CA 1
ATOM 3085 C C . ARG B 1 159 ? -14.447 -15.639 -42.800 1.00 19.94 438 ARG B C 1
ATOM 3086 O O . ARG B 1 159 ? -14.640 -16.860 -42.654 1.00 18.18 438 ARG B O 1
ATOM 3094 N N . HIS B 1 160 ? -13.236 -15.124 -43.011 1.00 17.62 439 HIS B N 1
ATOM 3095 C CA . HIS B 1 160 ? -12.109 -15.992 -43.351 1.00 18.48 439 HIS B CA 1
ATOM 3096 C C . HIS B 1 160 ? -11.011 -16.058 -42.295 1.00 19.65 439 HIS B C 1
ATOM 3097 O O . HIS B 1 160 ? -10.322 -17.062 -42.199 1.00 18.99 439 HIS B O 1
ATOM 3104 N N . THR B 1 161 ? -10.844 -15.007 -41.501 1.00 13.22 440 THR B N 1
ATOM 3105 C CA . THR B 1 161 ? -9.698 -14.945 -40.583 1.00 15.84 440 THR B CA 1
ATOM 3106 C C . THR B 1 161 ? -10.189 -14.752 -39.149 1.00 18.50 440 THR B C 1
ATOM 3107 O O . THR B 1 161 ? -10.408 -13.621 -38.697 1.00 16.01 440 THR B O 1
ATOM 3111 N N . HIS B 1 162 ? -10.354 -15.859 -38.430 1.00 14.72 441 HIS B N 1
ATOM 3112 C CA . HIS B 1 162 ? -11.063 -15.824 -37.154 1.00 18.32 441 HIS B CA 1
ATOM 3113 C C . HIS B 1 162 ? -10.155 -15.465 -35.973 1.00 20.92 441 HIS B C 1
ATOM 3114 O O . HIS B 1 162 ? -9.562 -16.335 -35.334 1.00 25.49 441 HIS B O 1
ATOM 3121 N N . ILE B 1 163 ? -10.060 -14.165 -35.699 1.00 16.94 442 ILE B N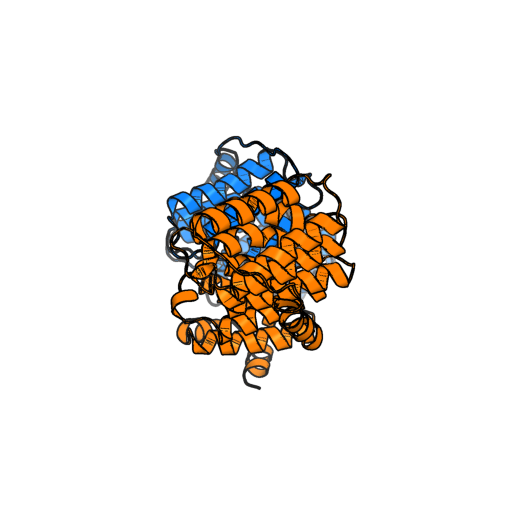 1
ATOM 3122 C CA . ILE B 1 163 ? -9.206 -13.635 -34.640 1.00 18.78 442 ILE B CA 1
ATOM 3123 C C . ILE B 1 163 ? -10.044 -13.135 -33.465 1.00 16.50 442 ILE B C 1
ATOM 3124 O O . ILE B 1 163 ? -10.740 -12.128 -33.585 1.00 19.84 442 ILE B O 1
ATOM 3129 N N . PRO B 1 164 ? -9.975 -13.838 -32.328 1.00 19.09 443 PRO B N 1
ATOM 3130 C CA . PRO B 1 164 ? -10.743 -13.453 -31.140 1.00 17.57 443 PRO B CA 1
ATOM 3131 C C . PRO B 1 164 ? -10.546 -11.991 -30.711 1.00 20.61 443 PRO B C 1
ATOM 3132 O O . PRO B 1 164 ? -11.494 -11.397 -30.212 1.00 20.23 443 PRO B O 1
ATOM 3136 N N . ARG B 1 165 ? -9.370 -11.403 -30.935 1.00 23.66 444 ARG B N 1
ATOM 3137 C CA . ARG B 1 165 ? -9.152 -10.017 -30.507 1.00 23.64 444 ARG B CA 1
ATOM 3138 C C . ARG B 1 165 ? -9.986 -9.006 -31.307 1.00 21.45 444 ARG B C 1
ATOM 3139 O O . ARG B 1 165 ? -10.087 -7.839 -30.941 1.00 23.25 444 ARG B O 1
ATOM 3147 N N . LEU B 1 166 ? -10.603 -9.464 -32.386 1.00 18.55 445 LEU B N 1
ATOM 3148 C CA . LEU B 1 166 ? -11.540 -8.642 -33.127 1.00 20.15 445 LEU B CA 1
ATOM 3149 C C . LEU B 1 166 ? -12.865 -8.513 -32.380 1.00 17.81 445 LEU B C 1
ATOM 3150 O O . LEU B 1 166 ? -13.580 -7.522 -32.530 1.00 17.82 445 LEU B O 1
ATOM 3155 N N . ILE B 1 167 ? -13.208 -9.515 -31.577 1.00 15.18 446 ILE B N 1
ATOM 3156 C CA . ILE B 1 167 ? -14.535 -9.516 -30.955 1.00 16.93 446 ILE B CA 1
ATOM 3157 C C . ILE B 1 167 ? -14.836 -8.237 -30.138 1.00 18.38 446 ILE B C 1
ATOM 3158 O O . ILE B 1 167 ? -15.883 -7.620 -30.354 1.00 15.99 446 ILE B O 1
ATOM 3163 N N . PRO B 1 168 ? -13.922 -7.802 -29.239 1.00 19.91 447 PRO B N 1
ATOM 3164 C CA . PRO B 1 168 ? -14.291 -6.605 -28.463 1.00 19.63 447 PRO B CA 1
ATOM 3165 C C . PRO B 1 168 ? -14.366 -5.333 -29.310 1.00 17.37 447 PRO B C 1
ATOM 3166 O O . PRO B 1 168 ? -15.033 -4.381 -28.923 1.00 16.76 447 PRO B O 1
ATOM 3170 N N . VAL B 1 169 ? -13.669 -5.307 -30.443 1.00 17.66 448 VAL B N 1
ATOM 3171 C CA . VAL B 1 169 ? -13.768 -4.165 -31.348 1.00 14.46 448 VAL B CA 1
ATOM 3172 C C . VAL B 1 169 ? -15.200 -4.083 -31.855 1.00 16.34 448 VAL B C 1
ATOM 3173 O O . VAL B 1 169 ? -15.796 -3.021 -31.897 1.00 16.72 448 VAL B O 1
ATOM 3177 N N . ILE B 1 170 ? -15.762 -5.229 -32.228 1.00 14.64 449 ILE B N 1
ATOM 3178 C CA . ILE B 1 170 ? -17.132 -5.248 -32.736 1.00 15.42 449 ILE B CA 1
ATOM 3179 C C . ILE B 1 170 ? -18.150 -4.970 -31.623 1.00 13.48 449 ILE B C 1
ATOM 3180 O O . ILE B 1 170 ? -19.060 -4.147 -31.790 1.00 16.45 449 ILE B O 1
ATOM 3185 N N . THR B 1 171 ? -18.000 -5.661 -30.499 1.00 15.13 450 THR B N 1
ATOM 3186 C CA . THR B 1 171 ? -18.986 -5.560 -29.416 1.00 11.97 450 THR B CA 1
ATOM 3187 C C . THR B 1 171 ? -19.016 -4.145 -28.824 1.00 15.54 450 THR B C 1
ATOM 3188 O O . THR B 1 171 ? -20.083 -3.583 -28.601 1.00 18.95 450 THR B O 1
ATOM 3192 N N . SER B 1 172 ? -17.847 -3.573 -28.579 1.00 21.19 451 SER B N 1
ATOM 3193 C CA . SER B 1 172 ? -17.788 -2.258 -27.945 1.00 18.46 451 SER B CA 1
ATOM 3194 C C . SER B 1 172 ? -18.395 -1.156 -28.820 1.00 22.20 451 SER B C 1
ATOM 3195 O O . SER B 1 172 ? -18.932 -0.174 -28.299 1.00 22.08 451 SER B O 1
ATOM 3198 N N . ASN B 1 173 ? -18.343 -1.321 -30.140 1.00 17.90 452 ASN B N 1
ATOM 3199 C CA . ASN B 1 173 ? -18.901 -0.311 -31.035 1.00 16.05 452 ASN B CA 1
ATOM 3200 C C . ASN B 1 173 ? -20.385 -0.516 -31.308 1.00 17.94 452 ASN B C 1
ATOM 3201 O O . ASN B 1 173 ? -21.008 0.274 -32.016 1.00 22.98 452 ASN B O 1
ATOM 3206 N N . CYS B 1 174 ? -20.958 -1.559 -30.716 1.00 17.52 453 CYS B N 1
ATOM 3207 C CA . CYS B 1 174 ? -22.395 -1.769 -30.819 1.00 22.20 453 CYS B CA 1
ATOM 3208 C C . CYS B 1 174 ? -23.185 -0.725 -30.018 1.00 20.94 453 CYS B C 1
ATOM 3209 O O . CYS B 1 174 ? -24.396 -0.662 -30.139 1.00 25.53 453 CYS B O 1
ATOM 3212 N N . THR B 1 175 ? -22.505 0.090 -29.212 1.00 21.98 454 THR B N 1
ATOM 3213 C CA . THR B 1 175 ? -23.182 1.190 -28.505 1.00 26.67 454 THR B CA 1
ATOM 3214 C C . THR B 1 175 ? -22.781 2.576 -29.021 1.00 28.77 454 THR B C 1
ATOM 3215 O O . THR B 1 175 ? -22.919 3.580 -28.310 1.00 26.12 454 THR B O 1
ATOM 3219 N N . SER B 1 176 ? -22.282 2.632 -30.251 1.00 24.00 455 SER B N 1
ATOM 3220 C CA . SER B 1 176 ? -21.986 3.906 -30.907 1.00 22.94 455 SER B CA 1
ATOM 3221 C C . SER B 1 176 ? -23.177 4.869 -30.894 1.00 27.21 455 SER B C 1
ATOM 3222 O O . SER B 1 176 ? -24.334 4.436 -30.879 1.00 23.87 455 SER B O 1
ATOM 3225 N N . LYS B 1 177 ? -22.896 6.174 -30.896 1.00 27.35 456 LYS B N 1
ATOM 3226 C CA . LYS B 1 177 ? -23.958 7.170 -31.026 1.00 32.52 456 LYS B CA 1
ATOM 3227 C C . LYS B 1 177 ? -24.506 7.200 -32.448 1.00 30.67 456 LYS B C 1
ATOM 3228 O O . LYS B 1 177 ? -25.573 7.763 -32.701 1.00 33.44 456 LYS B O 1
ATOM 3234 N N . SER B 1 178 ? -23.766 6.611 -33.382 1.00 24.71 457 SER B N 1
ATOM 3235 C CA . SER B 1 178 ? -24.246 6.510 -34.752 1.00 23.82 457 SER B CA 1
ATOM 3236 C C . SER B 1 178 ? -25.069 5.242 -34.921 1.00 31.47 457 SER B C 1
ATOM 3237 O O . SER B 1 178 ? -24.558 4.137 -34.732 1.00 25.18 457 SER B O 1
ATOM 3240 N N . VAL B 1 179 ? -26.340 5.404 -35.276 1.00 29.78 458 VAL B N 1
ATOM 3241 C CA . VAL B 1 179 ? -27.225 4.262 -35.468 1.00 31.75 458 VAL B CA 1
ATOM 3242 C C . VAL B 1 179 ? -26.728 3.375 -36.609 1.00 24.70 458 VAL B C 1
ATOM 3243 O O . VAL B 1 179 ? -26.815 2.148 -36.528 1.00 20.19 458 VAL B O 1
ATOM 3247 N N . ALA B 1 180 ? -26.185 3.988 -37.659 1.00 24.35 459 ALA B N 1
ATOM 3248 C CA . ALA B 1 180 ? -25.636 3.231 -38.781 1.00 25.20 459 ALA B CA 1
ATOM 3249 C C . ALA B 1 180 ? -24.481 2.331 -38.337 1.00 23.59 459 ALA B C 1
ATOM 3250 O O . ALA B 1 180 ? -24.366 1.185 -38.780 1.00 23.22 459 ALA B O 1
ATOM 3252 N N . VAL B 1 181 ? -23.623 2.858 -37.469 1.00 23.70 460 VAL B N 1
ATOM 3253 C CA . VAL B 1 181 ? -22.504 2.085 -36.943 1.00 23.92 460 VAL B CA 1
ATOM 3254 C C . VAL B 1 181 ? -23.026 0.939 -36.073 1.00 23.58 460 VAL B C 1
ATOM 3255 O O . VAL B 1 181 ? -22.565 -0.191 -36.212 1.00 17.18 460 VAL B O 1
ATOM 3259 N N . ARG B 1 182 ? -23.998 1.208 -35.197 1.00 22.13 461 ARG B N 1
ATOM 3260 C CA . ARG B 1 182 ? -24.569 0.127 -34.379 1.00 18.81 461 ARG B CA 1
ATOM 3261 C C . ARG B 1 182 ? -25.157 -0.979 -35.262 1.00 17.64 461 ARG B C 1
ATOM 3262 O O . ARG B 1 182 ? -25.004 -2.171 -34.975 1.00 17.65 461 ARG B O 1
ATOM 3270 N N . ARG B 1 183 ? -25.833 -0.592 -36.338 1.00 17.07 462 ARG B N 1
ATOM 3271 C CA . ARG B 1 183 ? -26.396 -1.570 -37.263 1.00 18.20 462 ARG B CA 1
ATOM 3272 C C . ARG B 1 183 ? -25.315 -2.421 -37.927 1.00 24.13 462 ARG B C 1
ATOM 3273 O O . ARG B 1 183 ? -25.467 -3.641 -38.036 1.00 18.87 462 ARG B O 1
ATOM 3281 N N . ARG B 1 184 ? -24.241 -1.778 -38.386 1.00 19.42 463 ARG B N 1
ATOM 3282 C CA . ARG B 1 184 ? -23.144 -2.499 -39.034 1.00 19.38 463 ARG B CA 1
ATOM 3283 C C . ARG B 1 184 ? -22.531 -3.486 -38.066 1.00 20.27 463 ARG B C 1
ATOM 3284 O O . ARG B 1 184 ? -22.159 -4.591 -38.458 1.00 19.33 463 ARG B O 1
ATOM 3292 N N . CYS B 1 185 ? -22.419 -3.082 -36.805 1.00 22.13 464 CYS B N 1
ATOM 3293 C CA . CYS B 1 185 ? -21.719 -3.908 -35.827 1.00 20.82 464 CYS B CA 1
ATOM 3294 C C . CYS B 1 185 ? -22.532 -5.130 -35.405 1.00 19.42 464 CYS B C 1
ATOM 3295 O O . CYS B 1 185 ? -21.972 -6.210 -35.217 1.00 16.41 464 CYS B O 1
ATOM 3298 N N . PHE B 1 186 ? -23.844 -4.977 -35.260 1.00 19.38 465 PHE B N 1
ATOM 3299 C CA . PHE B 1 186 ? -24.690 -6.142 -34.975 1.00 23.30 465 PHE B CA 1
ATOM 3300 C C . PHE B 1 186 ? -24.799 -7.063 -36.195 1.00 20.86 465 PHE B C 1
ATOM 3301 O O . PHE B 1 186 ? -25.010 -8.264 -36.048 1.00 17.72 465 PHE B O 1
ATOM 3309 N N . GLU B 1 187 ? -24.655 -6.498 -37.390 1.00 17.71 466 GLU B N 1
ATOM 3310 C CA . GLU B 1 187 ? -24.532 -7.305 -38.604 1.00 21.26 466 GLU B CA 1
ATOM 3311 C C . GLU B 1 187 ? -23.225 -8.095 -38.582 1.00 18.39 466 GLU B C 1
ATOM 3312 O O . GLU B 1 187 ? -23.222 -9.286 -38.890 1.00 18.82 466 GLU B O 1
ATOM 3318 N N . PHE B 1 188 ? -22.120 -7.430 -38.231 1.00 22.11 467 PHE B N 1
ATOM 3319 C CA . PHE B 1 188 ? -20.839 -8.121 -38.039 1.00 15.58 467 PHE B CA 1
ATOM 3320 C C . PHE B 1 188 ? -20.981 -9.257 -37.027 1.00 15.55 467 PHE B C 1
ATOM 3321 O O . PHE B 1 188 ? -20.536 -10.385 -37.255 1.00 17.02 467 PHE B O 1
ATOM 3329 N N . LEU B 1 189 ? -21.564 -8.932 -35.880 1.00 18.63 468 LEU B N 1
ATOM 3330 C CA . LEU B 1 189 ? -21.690 -9.892 -34.791 1.00 15.23 468 LEU B CA 1
ATOM 3331 C C . LEU B 1 189 ? -22.529 -11.109 -35.198 1.00 15.31 468 LEU B C 1
ATOM 3332 O O . LEU B 1 189 ? -22.233 -12.243 -34.815 1.00 19.29 468 LEU B O 1
ATOM 3337 N N . ASP B 1 190 ? -23.569 -10.871 -35.985 1.00 16.31 469 ASP B N 1
ATOM 3338 C CA . ASP B 1 190 ? -24.419 -11.947 -36.479 1.00 16.18 469 ASP B CA 1
ATOM 3339 C C . ASP B 1 190 ? -23.613 -12.867 -37.387 1.00 19.20 469 ASP B C 1
ATOM 3340 O O . ASP B 1 190 ? -23.637 -14.105 -37.253 1.00 17.18 469 ASP B O 1
ATOM 3345 N N . LEU B 1 191 ? -22.869 -12.252 -38.301 1.00 16.52 470 LEU B N 1
ATOM 3346 C CA . LEU B 1 191 ? -22.003 -12.992 -39.206 1.00 18.43 470 LEU B CA 1
ATOM 3347 C C . LEU B 1 191 ? -20.980 -13.803 -38.441 1.00 14.81 470 LEU B C 1
ATOM 3348 O O . LEU B 1 191 ? -20.778 -14.989 -38.712 1.00 20.04 470 LEU B O 1
ATOM 3353 N N . LEU B 1 192 ? -20.338 -13.153 -37.476 1.00 16.32 471 LEU B N 1
ATOM 3354 C CA . LEU B 1 192 ? -19.281 -13.786 -36.687 1.00 13.71 471 LEU B CA 1
ATOM 3355 C C . LEU B 1 192 ? -19.810 -14.999 -35.900 1.00 18.04 471 LEU B C 1
ATOM 3356 O O . LEU B 1 192 ? -19.176 -16.060 -35.890 1.00 16.23 471 LEU B O 1
ATOM 3361 N N . LEU B 1 193 ? -20.971 -14.845 -35.263 1.00 12.74 472 LEU B N 1
ATOM 3362 C CA . LEU B 1 193 ? -21.565 -15.951 -34.508 1.00 15.07 472 LEU B CA 1
ATOM 3363 C C . LEU B 1 193 ? -21.974 -17.126 -35.414 1.00 15.15 472 LEU B C 1
ATOM 3364 O O . LEU B 1 193 ? -21.966 -18.286 -34.990 1.00 17.13 472 LEU B O 1
ATOM 3369 N N . GLN B 1 194 ? -22.307 -16.829 -36.665 1.00 19.97 473 GLN B N 1
ATOM 3370 C CA . GLN B 1 194 ? -22.693 -17.861 -37.620 1.00 22.57 473 GLN B CA 1
ATOM 3371 C C . GLN B 1 194 ? -21.501 -18.576 -38.241 1.00 19.53 473 GLN B C 1
ATOM 3372 O O . GLN B 1 194 ? -21.599 -19.762 -38.571 1.00 19.12 473 GLN B O 1
ATOM 3378 N N . GLU B 1 195 ? -20.379 -17.871 -38.396 1.00 20.68 474 GLU B N 1
ATOM 3379 C CA . GLU B 1 195 ? -19.231 -18.414 -39.133 1.00 21.87 474 GLU B CA 1
ATOM 3380 C C . GLU B 1 195 ? -18.130 -18.979 -38.238 1.00 17.36 474 GLU B C 1
ATOM 3381 O O . GLU B 1 195 ? -17.429 -19.911 -38.634 1.00 20.10 474 GLU B O 1
ATOM 3387 N N . TRP B 1 196 ? -17.972 -18.421 -37.042 1.00 13.51 475 TRP B N 1
ATOM 3388 C CA . TRP B 1 196 ? -16.883 -18.820 -36.158 1.00 12.80 475 TRP B CA 1
ATOM 3389 C C . TRP B 1 196 ? -17.219 -20.053 -35.320 1.00 14.85 475 TRP B C 1
ATOM 3390 O O . TRP B 1 196 ? -18.336 -20.175 -34.810 1.00 16.61 475 TRP B O 1
ATOM 3401 N N . GLN B 1 197 ? -16.238 -20.935 -35.152 1.00 16.90 476 GLN B N 1
ATOM 3402 C CA . GLN B 1 197 ? -16.392 -22.088 -34.254 1.00 18.86 476 GLN B CA 1
ATOM 3403 C C . GLN B 1 197 ? -16.505 -21.647 -32.793 1.00 13.31 476 GLN B C 1
ATOM 3404 O O . GLN B 1 197 ? -16.000 -20.587 -32.413 1.00 16.40 476 GLN B O 1
ATOM 3410 N N . THR B 1 198 ? -17.158 -22.471 -31.973 1.00 15.82 477 THR B N 1
ATOM 3411 C CA . THR B 1 198 ? -17.361 -22.158 -30.558 1.00 15.16 477 THR B CA 1
ATOM 3412 C C . THR B 1 198 ? -16.052 -21.830 -29.847 1.00 17.59 477 THR B C 1
ATOM 3413 O O . THR B 1 198 ? -15.994 -20.897 -29.049 1.00 17.49 477 THR B O 1
ATOM 3417 N N . HIS B 1 199 ? -14.990 -22.565 -30.170 1.00 20.02 478 HIS B N 1
ATOM 3418 C CA . HIS B 1 199 ? -13.705 -22.345 -29.503 1.00 21.88 478 HIS B CA 1
ATOM 3419 C C . HIS B 1 199 ? -13.114 -20.963 -29.819 1.00 22.55 478 HIS B C 1
ATOM 3420 O O . HIS B 1 199 ? -12.337 -20.428 -29.029 1.00 21.28 478 HIS B O 1
ATOM 3427 N N . SER B 1 200 ? -13.496 -20.381 -30.952 1.00 15.48 479 SER B N 1
ATOM 3428 C CA . SER B 1 200 ? -13.036 -19.029 -31.302 1.00 17.75 479 SER B CA 1
ATOM 3429 C C . SER B 1 200 ? -13.738 -17.956 -30.467 1.00 21.13 479 SER B C 1
ATOM 3430 O O . SER B 1 200 ? -13.351 -16.782 -30.485 1.00 20.23 479 SER B O 1
ATOM 3433 N N . LEU B 1 201 ? -14.771 -18.372 -29.740 1.00 19.09 480 LEU B N 1
ATOM 3434 C CA . LEU B 1 201 ? -15.659 -17.455 -29.023 1.00 18.43 480 LEU B CA 1
ATOM 3435 C C . LEU B 1 201 ? -15.541 -17.562 -27.504 1.00 24.25 480 LEU B C 1
ATOM 3436 O O . LEU B 1 201 ? -16.047 -16.707 -26.760 1.00 22.00 480 LEU B O 1
ATOM 3441 N N . GLU B 1 202 ? -14.895 -18.623 -27.034 1.00 24.65 481 GLU B N 1
ATOM 3442 C CA . GLU B 1 202 ? -15.072 -19.028 -25.641 1.00 24.80 481 GLU B CA 1
ATOM 3443 C C . GLU B 1 202 ? -14.319 -18.141 -24.644 1.00 26.19 481 GLU B C 1
ATOM 3444 O O . GLU B 1 202 ? -14.518 -18.267 -23.439 1.00 25.75 481 GLU B O 1
ATOM 3450 N N . ARG B 1 203 ? -13.485 -17.225 -25.132 1.00 25.19 482 ARG B N 1
ATOM 3451 C CA . ARG B 1 203 ? -12.825 -16.270 -24.236 1.00 23.86 482 ARG B CA 1
ATOM 3452 C C . ARG B 1 203 ? -13.597 -14.948 -24.128 1.00 24.96 482 ARG B C 1
ATOM 3453 O O . ARG B 1 203 ? -13.218 -14.050 -23.369 1.00 22.04 482 ARG B O 1
ATOM 3461 N N . HIS B 1 204 ? -14.693 -14.837 -24.870 1.00 20.96 483 HIS B N 1
ATOM 3462 C CA . HIS B 1 204 ? -15.453 -13.599 -24.894 1.00 23.04 483 HIS B CA 1
ATOM 3463 C C . HIS B 1 204 ? -16.947 -13.805 -24.635 1.00 24.56 483 HIS B C 1
ATOM 3464 O O . HIS B 1 204 ? -17.770 -12.991 -25.053 1.00 20.91 483 HIS B O 1
ATOM 3471 N N . ILE B 1 205 ? -17.293 -14.883 -23.928 1.00 17.79 484 ILE B N 1
ATOM 3472 C CA . ILE B 1 205 ? -18.692 -15.216 -23.684 1.00 18.85 484 ILE B CA 1
ATOM 3473 C C . ILE B 1 205 ? -19.424 -14.054 -23.017 1.00 22.44 484 ILE B C 1
ATOM 3474 O O . ILE B 1 205 ? -20.530 -13.700 -23.423 1.00 18.67 484 ILE B O 1
ATOM 3479 N N . SER B 1 206 ? -18.778 -13.441 -22.028 1.00 25.46 485 SER B N 1
ATOM 3480 C CA . SER B 1 206 ? -19.378 -12.346 -21.271 1.00 29.46 485 SER B CA 1
ATOM 3481 C C . SER B 1 206 ? -19.675 -11.090 -22.086 1.00 22.71 485 SER B C 1
ATOM 3482 O O . SER B 1 206 ? -20.793 -10.553 -21.993 1.00 21.99 485 SER B O 1
ATOM 3485 N N . VAL B 1 207 ? -18.690 -10.596 -22.850 1.00 25.63 486 VAL B N 1
ATOM 3486 C CA . VAL B 1 207 ? -18.909 -9.367 -23.603 1.00 21.13 486 VAL B CA 1
ATOM 3487 C C . VAL B 1 207 ? -19.924 -9.627 -24.693 1.00 22.03 486 VAL B C 1
ATOM 3488 O O . VAL B 1 207 ? -20.675 -8.731 -25.045 1.00 21.63 486 VAL B O 1
ATOM 3492 N N . LEU B 1 208 ? -19.956 -10.856 -25.219 1.00 16.89 487 LEU B N 1
ATOM 3493 C CA . LEU B 1 208 ? -20.954 -11.204 -26.220 1.00 14.73 487 LEU B CA 1
ATOM 3494 C C . LEU B 1 208 ? -22.360 -11.103 -25.616 1.00 16.84 487 LEU B C 1
ATOM 3495 O O . LEU B 1 208 ? -23.250 -10.474 -26.194 1.00 18.29 487 LEU B O 1
ATOM 3500 N N . ALA B 1 209 ? -22.554 -11.720 -24.455 1.00 16.08 488 ALA B N 1
ATOM 3501 C CA . ALA B 1 209 ? -23.863 -11.732 -23.806 1.00 13.00 488 ALA B CA 1
ATOM 3502 C C . ALA B 1 209 ? -24.336 -10.317 -23.480 1.00 16.48 488 ALA B C 1
ATOM 3503 O O . ALA B 1 209 ? -25.481 -9.955 -23.756 1.00 16.97 488 ALA B O 1
ATOM 3505 N N . GLU B 1 210 ? -23.450 -9.527 -22.891 1.00 18.95 489 GLU B N 1
ATOM 3506 C CA . GLU B 1 210 ? -23.800 -8.172 -22.462 1.00 24.46 489 GLU B CA 1
ATOM 3507 C C . GLU B 1 210 ? -24.132 -7.278 -23.642 1.00 19.60 489 GLU B C 1
ATOM 3508 O O . GLU B 1 210 ? -25.050 -6.454 -23.573 1.00 23.79 489 GLU B O 1
ATOM 3514 N N . THR B 1 211 ? -23.394 -7.440 -24.731 1.00 15.45 490 THR B N 1
ATOM 3515 C CA . THR B 1 211 ? -23.628 -6.623 -25.903 1.00 17.06 490 THR B CA 1
ATOM 3516 C C . THR B 1 211 ? -24.971 -6.973 -26.521 1.00 15.65 490 THR B C 1
ATOM 3517 O O . THR B 1 211 ? -25.703 -6.096 -26.969 1.00 16.11 490 THR B O 1
ATOM 3521 N N . ILE B 1 212 ? -25.295 -8.263 -26.549 1.00 16.47 491 ILE B N 1
ATOM 3522 C CA . ILE B 1 212 ? -26.551 -8.718 -27.135 1.00 14.31 491 ILE B CA 1
ATOM 3523 C C . ILE B 1 212 ? -27.724 -8.268 -26.257 1.00 18.70 491 ILE B C 1
ATOM 3524 O O . ILE B 1 212 ? -28.776 -7.853 -26.750 1.00 19.24 491 ILE B O 1
ATOM 3529 N N . LYS B 1 213 ? -27.524 -8.360 -24.956 1.00 16.69 492 LYS B N 1
ATOM 3530 C CA . LYS B 1 213 ? -28.516 -7.887 -23.993 1.00 19.84 492 LYS B CA 1
ATOM 3531 C C . LYS B 1 213 ? -28.863 -6.415 -24.277 1.00 21.15 492 LYS B C 1
ATOM 3532 O O . LYS B 1 213 ? -30.036 -6.051 -24.366 1.00 26.41 492 LYS B O 1
ATOM 3538 N N . LYS B 1 214 ? -27.843 -5.580 -24.468 1.00 23.71 493 LYS B N 1
ATOM 3539 C CA . LYS B 1 214 ? -28.067 -4.152 -24.724 1.00 26.48 493 LYS B CA 1
ATOM 3540 C C . LYS B 1 214 ? -28.747 -3.925 -26.070 1.00 26.08 493 LYS B C 1
ATOM 3541 O O . LYS B 1 214 ? -29.641 -3.094 -26.195 1.00 24.03 493 LYS B O 1
ATOM 3547 N N . GLY B 1 215 ? -28.317 -4.673 -27.083 1.00 20.95 494 GLY B N 1
ATOM 3548 C CA . GLY B 1 215 ? -28.856 -4.510 -28.417 1.00 19.92 494 GLY B CA 1
ATOM 3549 C C . GLY B 1 215 ? -30.316 -4.883 -28.517 1.00 20.37 494 GLY B C 1
ATOM 3550 O O . GLY B 1 215 ? -31.046 -4.331 -29.328 1.00 28.50 494 GLY B O 1
ATOM 3551 N N . ILE B 1 216 ? -30.729 -5.853 -27.708 1.00 17.48 495 ILE B N 1
ATOM 3552 C CA . ILE B 1 216 ? -32.119 -6.258 -27.625 1.00 19.98 495 ILE B CA 1
ATOM 3553 C C . ILE B 1 216 ? -32.970 -5.061 -27.165 1.00 23.96 495 ILE B C 1
ATOM 3554 O O . ILE B 1 216 ? -34.117 -4.913 -27.577 1.00 24.67 495 ILE B O 1
ATOM 3559 N N . HIS B 1 217 ? -32.370 -4.181 -26.368 1.00 24.16 496 HIS B N 1
ATOM 3560 C CA . HIS B 1 217 ? -33.058 -2.985 -25.870 1.00 25.18 496 HIS B CA 1
ATOM 3561 C C . HIS B 1 217 ? -32.746 -1.716 -26.678 1.00 34.82 496 HIS B C 1
ATOM 3562 O O . HIS B 1 217 ? -33.016 -0.607 -26.213 1.00 30.97 496 HIS B O 1
ATOM 3569 N N . ASP B 1 218 ? -32.189 -1.866 -27.879 1.00 27.57 497 ASP B N 1
ATOM 3570 C CA . ASP B 1 218 ? -31.819 -0.696 -28.679 1.00 23.94 497 ASP B CA 1
ATOM 3571 C C . ASP B 1 218 ? -33.029 0.149 -29.050 1.00 30.74 497 ASP B C 1
ATOM 3572 O O . ASP B 1 218 ? -34.127 -0.371 -29.252 1.00 27.73 497 ASP B O 1
ATOM 3577 N N . ALA B 1 219 ? -32.814 1.456 -29.157 1.00 34.77 498 ALA B N 1
ATOM 3578 C CA . ALA B 1 219 ? -33.867 2.369 -29.582 1.00 35.03 498 ALA B CA 1
ATOM 3579 C C . ALA B 1 219 ? -34.255 2.155 -31.046 1.00 34.58 498 ALA B C 1
ATOM 3580 O O . ALA B 1 219 ? -35.395 2.423 -31.431 1.00 37.68 498 ALA B O 1
ATOM 3582 N N . ASP B 1 220 ? -33.317 1.662 -31.855 1.00 29.75 499 ASP B N 1
ATOM 3583 C CA . ASP B 1 220 ? -33.551 1.501 -33.290 1.00 29.85 499 ASP B CA 1
ATOM 3584 C C . ASP B 1 220 ? -34.119 0.124 -33.642 1.00 36.38 499 ASP B C 1
ATOM 3585 O O . ASP B 1 220 ? -33.635 -0.903 -33.167 1.00 33.52 499 ASP B O 1
ATOM 3590 N N . SER B 1 221 ? -35.143 0.120 -34.490 1.00 34.83 500 SER B N 1
ATOM 3591 C CA . SER B 1 221 ? -35.809 -1.108 -34.921 1.00 38.48 500 SER B CA 1
ATOM 3592 C C . SER B 1 221 ? -34.860 -2.082 -35.634 1.00 38.04 500 SER B C 1
ATOM 3593 O O . SER B 1 221 ? -34.816 -3.277 -35.312 1.00 29.38 500 SER B O 1
ATOM 3596 N N . GLU B 1 222 ? -34.106 -1.572 -36.607 1.00 31.68 501 GLU B N 1
ATOM 3597 C CA . GLU B 1 222 ? -33.171 -2.405 -37.366 1.00 28.92 501 GLU B CA 1
ATOM 3598 C C . GLU B 1 222 ? -32.103 -3.035 -36.478 1.00 24.63 501 GLU B C 1
ATOM 3599 O O . GLU B 1 222 ? -31.728 -4.196 -36.661 1.00 27.49 501 GLU B O 1
ATOM 3605 N N . ALA B 1 223 ? -31.592 -2.256 -35.533 1.00 24.74 502 ALA B N 1
ATOM 3606 C CA . ALA B 1 223 ? -30.594 -2.768 -34.605 1.00 25.01 502 ALA B CA 1
ATOM 3607 C C . ALA B 1 223 ? -31.176 -3.857 -33.694 1.00 29.25 502 ALA B C 1
ATOM 3608 O O . ALA B 1 223 ? -30.507 -4.855 -33.429 1.00 23.64 502 ALA B O 1
ATOM 3610 N N . ARG B 1 224 ? -32.410 -3.677 -33.212 1.00 24.33 503 ARG B N 1
ATOM 3611 C CA . ARG B 1 224 ? -33.036 -4.702 -32.369 1.00 23.49 503 ARG B CA 1
ATOM 3612 C C . ARG B 1 224 ? -33.208 -6.018 -33.123 1.00 25.00 503 ARG B C 1
ATOM 3613 O O . ARG B 1 224 ? -32.966 -7.082 -32.572 1.00 23.99 503 ARG B O 1
ATOM 3621 N N . ILE B 1 225 ? -33.647 -5.934 -34.375 1.00 24.53 504 ILE B N 1
ATOM 3622 C CA . ILE B 1 225 ? -33.800 -7.107 -35.231 1.00 28.35 504 ILE B CA 1
ATOM 3623 C C . ILE B 1 225 ? -32.492 -7.883 -35.352 1.00 26.65 504 ILE B C 1
ATOM 3624 O O . ILE B 1 225 ? -32.475 -9.109 -35.184 1.00 23.64 504 ILE B O 1
ATOM 3629 N N . GLU B 1 226 ? -31.405 -7.171 -35.636 1.00 24.23 505 GLU B N 1
ATOM 3630 C CA . GLU B 1 226 ? -30.089 -7.796 -35.767 1.00 25.22 505 GLU B CA 1
ATOM 3631 C C . GLU B 1 226 ? -29.628 -8.365 -34.437 1.00 19.81 505 GLU B C 1
ATOM 3632 O O . GLU B 1 226 ? -29.095 -9.470 -34.379 1.00 18.94 505 GLU B O 1
ATOM 3638 N N . ALA B 1 227 ? -29.847 -7.620 -33.359 1.00 20.80 506 ALA B N 1
ATOM 3639 C CA . ALA B 1 227 ? -29.454 -8.089 -32.034 1.00 20.96 506 ALA B CA 1
ATOM 3640 C C . ALA B 1 227 ? -30.189 -9.379 -31.652 1.00 19.61 506 ALA B C 1
ATOM 3641 O O . ALA B 1 227 ? -29.641 -10.218 -30.948 1.00 17.43 506 ALA B O 1
ATOM 3643 N N . ARG B 1 228 ? -31.419 -9.549 -32.122 1.00 18.57 507 ARG B N 1
ATOM 3644 C CA . ARG B 1 228 ? -32.150 -10.782 -31.818 1.00 19.74 507 ARG B CA 1
ATOM 3645 C C . ARG B 1 228 ? -31.578 -11.945 -32.627 1.00 20.58 507 ARG B C 1
ATOM 3646 O O . ARG B 1 228 ? -31.539 -13.066 -32.136 1.00 18.86 507 ARG B O 1
ATOM 3654 N N . LYS B 1 229 ? -31.127 -11.678 -33.851 1.00 21.42 508 LYS B N 1
ATOM 3655 C CA . LYS B 1 229 ? -30.440 -12.702 -34.639 1.00 22.12 508 LYS B CA 1
ATOM 3656 C C . LYS B 1 229 ? -29.178 -13.130 -33.910 1.00 22.29 508 LYS B C 1
ATOM 3657 O O . LYS B 1 229 ? -28.849 -14.316 -33.839 1.00 18.84 508 LYS B O 1
ATOM 3663 N N . CYS B 1 230 ? -28.461 -12.146 -33.381 1.00 14.39 509 CYS B N 1
ATOM 3664 C CA . CYS B 1 230 ? -27.277 -12.417 -32.576 1.00 14.92 509 CYS B CA 1
ATOM 3665 C C . CYS B 1 230 ? -27.579 -13.278 -31.361 1.00 18.52 509 CYS B C 1
ATOM 3666 O O . CYS B 1 230 ? -26.831 -14.209 -31.069 1.00 17.76 509 CYS B O 1
ATOM 3669 N N . TYR B 1 231 ? -28.665 -12.974 -30.646 1.00 18.77 510 TYR B N 1
ATOM 3670 C CA . TYR B 1 231 ? -29.017 -13.767 -29.470 1.00 14.48 510 TYR B CA 1
ATOM 3671 C C . TYR B 1 231 ? -29.094 -15.260 -29.811 1.00 14.85 510 TYR B C 1
ATOM 3672 O O . TYR B 1 231 ? -28.568 -16.103 -29.083 1.00 18.57 510 TYR B O 1
ATOM 3681 N N . TRP B 1 232 ? -29.760 -15.591 -30.907 1.00 15.68 511 TRP B N 1
ATOM 3682 C CA . TRP B 1 232 ? -29.966 -17.004 -31.205 1.00 18.71 511 TRP B CA 1
ATOM 3683 C C . TRP B 1 232 ? -28.688 -17.648 -31.753 1.00 20.59 511 TRP B C 1
ATOM 3684 O O . TRP B 1 232 ? -28.448 -18.833 -31.517 1.00 17.72 511 TRP B O 1
ATOM 3695 N N . GLY B 1 233 ? -27.849 -16.862 -32.433 1.00 17.77 512 GLY B N 1
ATOM 3696 C CA . GLY B 1 233 ? -26.533 -17.343 -32.833 1.00 21.07 512 GLY B CA 1
ATOM 3697 C C . GLY B 1 233 ? -25.688 -17.624 -31.597 1.00 19.36 512 GLY B C 1
ATOM 3698 O O . GLY B 1 233 ? -25.021 -18.648 -31.491 1.00 16.68 512 GLY B O 1
ATOM 3699 N N . PHE B 1 234 ? -25.745 -16.715 -30.637 1.00 13.43 513 PHE B N 1
ATOM 3700 C CA . PHE B 1 234 ? -25.039 -16.869 -29.366 1.00 11.38 513 PHE B CA 1
ATOM 3701 C C . PHE B 1 234 ? -25.561 -18.083 -28.583 1.00 12.72 513 PHE B C 1
ATOM 3702 O O . PHE B 1 234 ? -24.788 -18.882 -28.059 1.00 16.39 513 PHE B O 1
ATOM 3710 N N . HIS B 1 235 ? -26.879 -18.217 -28.541 1.00 18.82 514 HIS B N 1
ATOM 3711 C CA . HIS B 1 235 ? -27.530 -19.312 -27.816 1.00 16.13 514 HIS B CA 1
ATOM 3712 C C . HIS B 1 235 ? -27.037 -20.660 -28.349 1.00 17.88 514 HIS B C 1
ATOM 3713 O O . HIS B 1 235 ? -26.788 -21.575 -27.567 1.00 18.96 514 HIS B O 1
ATOM 3720 N N . SER B 1 236 ? -26.859 -20.763 -29.669 1.00 17.79 515 SER B N 1
ATOM 3721 C CA . SER B 1 236 ? -26.422 -22.030 -30.295 1.00 24.08 515 SER B CA 1
ATOM 3722 C C . SER B 1 236 ? -25.074 -22.483 -29.751 1.00 25.00 515 SER B C 1
ATOM 3723 O O . SER B 1 236 ? -24.830 -23.678 -29.556 1.00 24.08 515 SER B O 1
ATOM 3726 N N . HIS B 1 237 ? -24.203 -21.515 -29.510 1.00 12.28 516 HIS B N 1
ATOM 3727 C CA . HIS B 1 237 ? -22.870 -21.777 -28.986 1.00 18.68 516 HIS B CA 1
ATOM 3728 C C . HIS B 1 237 ? -22.865 -21.995 -27.487 1.00 20.61 516 HIS B C 1
ATOM 3729 O O . HIS B 1 237 ? -22.180 -22.892 -26.989 1.00 25.67 516 HIS B O 1
ATOM 3736 N N . PHE B 1 238 ? -23.612 -21.162 -26.767 1.00 17.78 517 PHE B N 1
ATOM 3737 C CA . PHE B 1 238 ? -23.558 -21.141 -25.313 1.00 20.83 517 PHE B CA 1
ATOM 3738 C C . PHE B 1 238 ? -24.970 -21.110 -24.703 1.00 22.30 517 PHE B C 1
ATOM 3739 O O . PHE B 1 238 ? -25.458 -20.052 -24.313 1.00 23.72 517 PHE B O 1
ATOM 3747 N N . SER B 1 239 ? -25.630 -22.262 -24.622 1.00 19.63 518 SER B N 1
ATOM 3748 C CA . SER B 1 239 ? -27.040 -22.276 -24.230 1.00 24.88 518 SER B CA 1
ATOM 3749 C C . SER B 1 239 ? -27.219 -21.801 -22.791 1.00 24.12 518 SER B C 1
ATOM 3750 O O . SER B 1 239 ? -28.176 -21.083 -22.476 1.00 22.12 518 SER B O 1
ATOM 3753 N N . ARG B 1 240 ? -26.286 -22.183 -21.927 1.00 22.10 519 ARG B N 1
ATOM 3754 C CA . ARG B 1 240 ? -26.411 -21.885 -20.504 1.00 25.94 519 ARG B CA 1
ATOM 3755 C C . ARG B 1 240 ? -26.370 -20.383 -20.248 1.00 25.45 519 ARG B C 1
ATOM 3756 O O . ARG B 1 240 ? -27.250 -19.832 -19.579 1.00 22.42 519 ARG B O 1
ATOM 3764 N N . GLU B 1 241 ? -25.357 -19.720 -20.793 1.00 24.59 520 GLU B N 1
ATOM 3765 C CA . GLU B 1 241 ? -25.224 -18.281 -20.596 1.00 24.91 520 GLU B CA 1
ATOM 3766 C C . GLU B 1 241 ? -26.353 -17.509 -21.273 1.00 20.54 520 GLU B C 1
ATOM 3767 O O . GLU B 1 241 ? -26.763 -16.463 -20.771 1.00 23.93 520 GLU B O 1
ATOM 3773 N N . ALA B 1 242 ? -26.858 -18.019 -22.397 1.00 18.48 521 ALA B N 1
ATOM 3774 C CA . ALA B 1 242 ? -27.948 -17.357 -23.123 1.00 18.18 521 ALA B CA 1
ATOM 3775 C C . ALA B 1 242 ? -29.296 -17.514 -22.412 1.00 23.06 521 ALA B C 1
ATOM 3776 O O . ALA B 1 242 ? -30.145 -16.614 -22.445 1.00 21.07 521 ALA B O 1
ATOM 3778 N N . GLU B 1 243 ? -29.504 -18.664 -21.779 1.00 22.82 522 GLU B N 1
ATOM 3779 C CA . GLU B 1 243 ? -30.721 -18.859 -21.001 1.00 24.20 522 GLU B CA 1
ATOM 3780 C C . GLU B 1 243 ? -30.715 -17.936 -19.790 1.00 27.07 522 GLU B C 1
ATOM 3781 O O . GLU B 1 243 ? -31.733 -17.325 -19.474 1.00 26.60 522 GLU B O 1
ATOM 3787 N N . HIS B 1 244 ? -29.579 -17.832 -19.109 1.00 23.66 523 HIS B N 1
ATOM 3788 C CA . HIS B 1 244 ? -29.486 -16.893 -17.998 1.00 24.28 523 HIS B CA 1
ATOM 3789 C C . HIS B 1 244 ? -29.820 -15.475 -18.457 1.00 32.22 523 HIS B C 1
ATOM 3790 O O . HIS B 1 244 ? -30.587 -14.772 -17.802 1.00 29.03 523 HIS B O 1
ATOM 3797 N N . LEU B 1 245 ? -29.233 -15.068 -19.582 1.00 26.86 524 LEU B N 1
ATOM 3798 C CA . LEU B 1 245 ? -29.521 -13.777 -20.204 1.00 24.30 524 LEU B CA 1
ATOM 3799 C C . LEU B 1 245 ? -31.025 -13.612 -20.402 1.00 28.28 524 LEU B C 1
ATOM 3800 O O . LEU B 1 245 ? -31.602 -12.586 -20.029 1.00 32.64 524 LEU B O 1
ATOM 3805 N N . TYR B 1 246 ? -31.652 -14.636 -20.970 1.00 19.75 525 TYR B N 1
ATOM 3806 C CA . TYR B 1 246 ? -33.078 -14.628 -21.259 1.00 25.11 525 TYR B CA 1
ATOM 3807 C C . TYR B 1 246 ? -33.907 -14.273 -20.021 1.00 31.28 525 TYR B C 1
ATOM 3808 O O . TYR B 1 246 ? -34.867 -13.507 -20.100 1.00 27.66 525 TYR B O 1
ATOM 3817 N N . HIS B 1 247 ? -33.517 -14.831 -18.882 1.00 30.09 526 HIS B N 1
ATOM 3818 C CA . HIS B 1 247 ? -34.286 -14.654 -17.652 1.00 38.69 526 HIS B CA 1
ATOM 3819 C C . HIS B 1 247 ? -33.970 -13.349 -16.911 1.00 36.53 526 HIS B C 1
ATOM 3820 O O . HIS B 1 247 ? -34.595 -13.050 -15.895 1.00 44.75 526 HIS B O 1
ATOM 3827 N N . THR B 1 248 ? -33.019 -12.565 -17.411 1.00 30.19 527 THR B N 1
ATOM 3828 C CA . THR B 1 248 ? -32.827 -11.221 -16.866 1.00 32.74 527 THR B CA 1
ATOM 3829 C C . THR B 1 248 ? -33.718 -10.240 -17.622 1.00 30.69 527 THR B C 1
ATOM 3830 O O . THR B 1 248 ? -33.842 -9.071 -17.238 1.00 36.06 527 THR B O 1
ATOM 3834 N N . LEU B 1 249 ? -34.346 -10.728 -18.691 1.00 29.37 528 LEU B N 1
ATOM 3835 C CA . LEU B 1 249 ? -35.185 -9.898 -19.556 1.00 31.23 528 LEU B CA 1
ATOM 3836 C C . LEU B 1 249 ? -36.628 -9.769 -19.078 1.00 41.04 528 LEU B C 1
ATOM 3837 O O . LEU B 1 249 ? -37.205 -10.722 -18.551 1.00 40.00 528 LEU B O 1
ATOM 3842 N N . GLU B 1 250 ? -37.214 -8.594 -19.296 1.00 40.44 529 GLU B N 1
ATOM 3843 C CA . GLU B 1 250 ? -38.638 -8.395 -19.042 1.00 45.05 529 GLU B CA 1
ATOM 3844 C C . GLU B 1 250 ? -39.445 -9.150 -20.090 1.00 45.54 529 GLU B C 1
ATOM 3845 O O . GLU B 1 250 ? -38.935 -9.463 -21.164 1.00 40.27 529 GLU B O 1
ATOM 3851 N N . SER B 1 251 ? -40.707 -9.423 -19.770 1.00 43.37 530 SER B N 1
ATOM 3852 C CA . SER B 1 251 ? -41.566 -10.295 -20.574 1.00 42.46 530 SER B CA 1
ATOM 3853 C C . SER B 1 251 ? -41.699 -9.882 -22.033 1.00 34.55 530 SER B C 1
ATOM 3854 O O . SER B 1 251 ? -41.755 -10.735 -22.918 1.00 34.20 530 SER B O 1
ATOM 3857 N N . SER B 1 252 ? -41.775 -8.579 -22.280 1.00 31.66 531 SER B N 1
ATOM 3858 C CA . SER B 1 252 ? -42.004 -8.086 -23.630 1.00 36.12 531 SER B CA 1
ATOM 3859 C C . SER B 1 252 ? -40.831 -8.441 -24.526 1.00 36.41 531 SER B C 1
ATOM 3860 O O . SER B 1 252 ? -41.015 -8.833 -25.678 1.00 32.61 531 SER B O 1
ATOM 3863 N N . TYR B 1 253 ? -39.626 -8.307 -23.985 1.00 34.51 532 TYR B N 1
ATOM 3864 C CA . TYR B 1 253 ? -38.419 -8.617 -24.742 1.00 31.89 532 TYR B CA 1
ATOM 3865 C C . TYR B 1 253 ? -38.262 -10.121 -24.871 1.00 33.50 532 TYR B C 1
ATOM 3866 O O . TYR B 1 253 ? -37.887 -10.613 -25.930 1.00 29.41 532 TYR B O 1
ATOM 3875 N N . GLN B 1 254 ? -38.579 -10.844 -23.795 1.00 38.20 533 GLN B N 1
ATOM 3876 C CA . GLN B 1 254 ? -38.575 -12.304 -23.820 1.00 37.21 533 GLN B CA 1
ATOM 3877 C C . GLN B 1 254 ? -39.477 -12.828 -24.925 1.00 39.72 533 GLN B C 1
ATOM 3878 O O . GLN B 1 254 ? -39.155 -13.819 -25.578 1.00 34.56 533 GLN B O 1
ATOM 3884 N N . LYS B 1 255 ? -40.602 -12.154 -25.138 1.00 42.45 534 LYS B N 1
ATOM 3885 C CA . LYS B 1 255 ? -41.553 -12.577 -26.159 1.00 43.92 534 LYS B CA 1
ATOM 3886 C C . LYS B 1 255 ? -41.077 -12.212 -27.562 1.00 37.72 534 LYS B C 1
ATOM 3887 O O . LYS B 1 255 ? -41.306 -12.962 -28.511 1.00 36.21 534 LYS B O 1
ATOM 3893 N N . ALA B 1 256 ? -40.419 -11.064 -27.692 1.00 35.04 535 ALA B N 1
ATOM 3894 C CA . ALA B 1 256 ? -39.858 -10.661 -28.977 1.00 38.89 535 ALA B CA 1
ATOM 3895 C C . ALA B 1 256 ? -38.822 -11.678 -29.456 1.00 40.90 535 ALA B C 1
ATOM 3896 O O . ALA B 1 256 ? -38.716 -11.957 -30.652 1.00 43.16 535 ALA B O 1
ATOM 3898 N N . LEU B 1 257 ? -38.068 -12.235 -28.513 1.00 38.32 536 LEU B N 1
ATOM 3899 C CA . LEU B 1 257 ? -37.073 -13.256 -28.823 1.00 34.65 536 LEU B CA 1
ATOM 3900 C C . LEU B 1 257 ? -37.714 -14.564 -29.277 1.00 43.23 536 LEU B C 1
ATOM 3901 O O . LEU B 1 257 ? -37.264 -15.189 -30.242 1.00 36.84 536 LEU B O 1
ATOM 3906 N N . GLN B 1 258 ? -38.758 -14.977 -28.559 1.00 40.84 537 GLN B N 1
ATOM 3907 C CA . GLN B 1 258 ? -39.457 -16.229 -28.835 1.00 44.16 537 GLN B CA 1
ATOM 3908 C C . GLN B 1 258 ? -40.113 -16.234 -30.214 1.00 46.95 537 GLN B C 1
ATOM 3909 O O . GLN B 1 258 ? -40.422 -17.294 -30.759 1.00 49.14 537 GLN B O 1
ATOM 3915 N N . SER B 1 259 ? -40.325 -15.048 -30.773 1.00 49.12 538 SER B N 1
ATOM 3916 C CA . SER B 1 259 ? -41.004 -14.920 -32.055 1.00 52.27 538 SER B CA 1
ATOM 3917 C C . SER B 1 259 ? -40.077 -15.218 -33.221 1.00 55.61 538 SER B C 1
ATOM 3918 O O . SER B 1 259 ? -40.500 -15.185 -34.374 1.00 59.04 538 SER B O 1
#

B-factor: mean 28.96, std 12.59, range [10.31, 86.46]

Solvent-accessible surface area: 22699 Å² total; per-residue 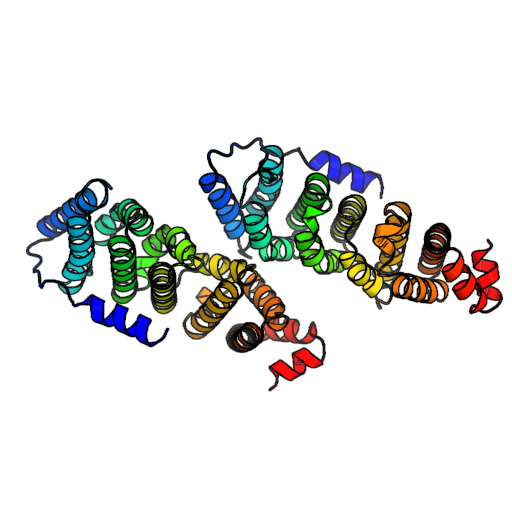(Å²): 79,76,106,52,10,80,53,3,66,144,23,19,96,106,22,90,139,28,105,29,168,52,70,110,36,1,30,75,17,6,26,106,2,15,54,24,0,3,14,50,123,46,70,72,97,92,10,16,88,6,0,58,77,8,2,2,5,12,94,42,26,0,18,147,62,145,64,6,69,111,10,15,55,27,1,20,18,1,10,15,11,1,2,104,20,176,112,27,83,0,1,79,17,0,0,2,0,0,0,7,0,0,38,66,11,18,80,124,2,62,58,17,0,50,16,4,0,68,12,0,8,115,14,7,65,61,122,45,174,82,20,18,33,3,0,10,2,0,0,57,0,0,0,76,63,0,43,30,44,157,0,0,56,29,0,5,76,34,8,75,27,202,34,54,42,9,33,73,86,0,0,42,0,0,29,15,0,3,113,64,4,116,54,133,8,0,101,212,26,38,86,54,0,14,92,6,0,60,118,0,1,75,16,100,23,60,95,0,66,80,22,0,51,96,0,1,107,2,0,32,90,38,16,62,186,43,0,75,128,8,28,131,63,11,124,68,79,70,24,121,32,4,116,130,86,76,99,49,23,111,59,3,89,152,19,16,94,99,19,89,138,38,110,25,166,44,58,198,69,2,94,89,18,9,50,89,3,77,86,46,2,48,60,87,166,66,67,73,96,87,10,17,91,4,0,58,66,7,2,3,7,10,97,36,13,0,36,146,56,137,65,5,43,91,19,11,122,126,2,50,44,2,2,82,74,2,2,118,19,182,118,32,79,0,0,80,16,0,0,2,0,0,0,5,0,0,41,71,13,16,98,138,2,44,118,10,0,53,51,3,5,57,13,0,14,70,12,10,82,60,120,45,166,82,27,18,31,2,0,22,3,0,0,52,2,0,0,87,58,0,44,4,48,132,2,0,2,18,0,7,15,28,3,18,24,166,45,58,45,7,35,57,62,0,2,48,0,0,30,17,0,4,114,67,4,115,58,127,11,0,83,85,6,34,23,4,0,16,25,15,0,70,73,2,0,79,18,101,27,64,86,0,68,80,24,0,61,98,0,1,103,4,0,31,100,41,19,63,179,39,0,76,130,8,34,132,64,10,126,82,77,72,36,148,36,6,120,123

Sequence (488 aa):
GAVDEEDFIKAFDDVPVVQIYSSRDLEESINKIREILSDDKHDWEQRVNALKKIRSLLLAGAAEYDNFFQHLRLLDGAFKLSAKDLRSQVVREACITLGHLSSVLGNKFDHGAEAIMPTIFNLIPNSAKIMATSGVVAVRLIIRHTHIPRLIPVITSNCTSKSVAVRRRCFEFLDLLLQEWQTHSLERHISVLAETIKKGIHDADSEARIEARKCYWGFHSHFSREAEHLYHTLESSYQKALQSGAVDEEDFIKAFDDVPVVQIYSSRDLEESINKIREILSDDKHDWEQRVNALKKIRSLLLAGAAEYDNFFQHLRLLDGAFKLSAKDLRSQVVREACITLGHLSSVLGNKFDHGAEAIMPTIFNLIPNSAKIMATSGVVAVRLIIRHTHIPRLIPVITSNCTSKSVAVRRRCFEFLDLLLQEWQTHSLERHISVLAETIKKGIHDADSEARIEARKCYWGFHSHFSREAEHLYHTLESSYQKALQS

Organism: Homo sapiens (NCBI:txid9606)

CATH classification: 1.25.10.10

GO terms:
  GO:0005515 protein binding (F, IPI)
  GO:0005938 cell cortex (C, IDA)
  GO:0051294 establishment of spindle orientation (P, IDA)
  GO:0051301 cell division (P, IDA)
  GO:0051294 establishment of spindle orientation (P, IGI)
  GO:0051294 establishment of spindle orientation (P, IMP)
  GO:0005813 centrosome (C, IDA)
  GO:0034453 microtubule anchoring (P, IMP)
  GO:0031023 microtubule organizing center organization (P, IMP)
  GO:0007020 microtubule nucleation (P, IMP)
  GO:0007052 mitotic spindle organization (P, IMP)
  GO:0005829 cytosol (C, TAS)
  GO:0051010 microtubule plus-end binding (F, IDA)
  GO:0031592 centrosomal corona (C, IDA)
  GO:0008017 microtubule binding (F, IDA)
  GO:0045180 basal cortex (C, IDA)
  GO:0000776 kinetochore (C, IDA)
  GO:0005794 Golgi apparatus (C, IDA)
  GO:0005876 spindle microtubule (C, IDA)
  GO:0005881 cytoplasmic microtubule (C, IDA)

Radius of gyration: 26.89 Å; Cα contacts (8 Å, |Δi|>4): 651; chains: 2; bounding box: 67×44×80 Å

Nearest PDB structures (foldseek):
  4k92-assembly2_B  TM=9.676E-01  e=3.233E-31  Homo sapiens
  3woy-assembly1_A  TM=9.817E-01  e=1.473E-27  Homo sapiens
  8whi-assembly1_A  TM=8.349E-01  e=1.160E-06  Homo sapiens
  8whh-assembly1_A-2  TM=8.194E-01  e=3.015E-06  Homo sapiens
  8whl-assembly2_C  TM=8.239E-01  e=3.913E-06  Homo sapiens

InterPro domains:
  IPR011989 Armadillo-like helical [G3DSA:1.25.10.10] (2-231)
  IPR011989 Armadillo-like helical [G3DSA:1.25.10.10] (296-552)
  IPR011989 Armadillo-like helical [G3DSA:1.25.10.10] (851-1083)
  IPR011989 Armadillo-like helical [G3DSA:1.25.10.10] (1280-1530)
  IPR016024 Armadillo-type fold [SSF48371] (10-440)
  IPR016024 Armadillo-type fold [SSF48371] (313-1514)
  IPR021133 HEAT, type 2 [PS50077] (168-206)
  IPR024395 CLASP N-terminal domain [PF12348] (320-537)
  IPR034085 TOG domain [SM01349] (1-232)
  IPR034085 TOG domain [SM01349] (319-551)
  IPR034085 TOG domain [SM01349] (849-1087)
  IPR034085 TOG domain [SM01349] (1289-1527)
  IPR048491 XMAP215/Dis1/CLASP, TOG domain [PF21041] (25-201)
  IPR057546 Stalled ribosome sensor GCN1-like, HEAT repeats region [PF23271] (1304-1430)

Foldseek 3Di:
DVVLLVVLVVCLPVADADEQPDPVSLLVLLVVLLVQLLDLPHDQVVVLNSLRVLSNCLVNPLVVDPCSVVSVVSCLNSLLSQCVHPDLSSNLSSLSSLLSCLQSCFQNCVVVCVSCLVSLLVQCLPPDPSSNSSSLSSLLSNLQRHLALVCVCVLLVQCPPPRVSSNLSSLVSLLSNLVRDDLVSCVVPLVSLLVSLLCQCVDPDPSSNVSSLSNLVSSCVSPVPSSVVSLVVDDPVSNVVSVD/DVVLLVVLVVVLPVADADADPDLVSVLVLLVVLLVQLQPLPRDLVSNLNSLRVLSNCVVNPLVVRPCSLVSVVSCLNSLLSQCPRPDLSSNLSSLSSLLSCLQRCFQSCQVSCVSNLVSLLVQCVPPDPSSNSSSLSSLLSNLQGHLALVCVCVLLVQCPPPDPSSVLSSLVSLLSNLVRDDLVSCVVPLPSLLVSLLVQCVDPDPSSNVSSLSNLVSSCVSPVPSSVVSLVVDDPVSNVVSVD

Secondary structure (DSSP, 8-state):
-HHHHHHHHHHTT-S-------HHHHHHHHHHHHHHHT-TTS-HHHHHHHHHHHHHHHHTTGGGSTTHHHHHHTTHHHHHHHHT-SSHHHHHHHHHHHHHHHHHHGGGGHHHHHHHHHHHHTTTT-SSHHHHHHHHHHHHHHHHH---TTHHHHHHGGGG-S-HHHHHHHHHHHHHHHHHS-GGGTGGGHHHHHHHHHHHHT-SSHHHHHHHHHHHHHHHHH-HHHHHHHHTTS-HHHHHHHH-/-HHHHHHHHHHHT-S-------HHHHHHHHHHHHHHHT-TTS-HHHHHHHHHHHHHHHHTTGGGSTTHHHHHHTTHHHHHHHHT-SSHHHHHHHHHHHHHHHHHHGGGGHHHHHHHHHHHHTTTT-SSHHHHHHHHHHHHHHHHH---GGGHHHHHHGGG-S-HHHHHHHHHHHHHHHHHS-GGGTTT-HHHHHHHHHHHHT-SSHHHHHHHHHHHHHHHHH-HHHHHHHHHHS-HHHHHHHH-